Protein AF-A0A0U3GKU4-F1 (afdb_monomer)

Secondary structure (DSSP, 8-state):
-PPPHHHHHHHHHHHHHHHGGGT-----EEETTEEE-HHHHHHHHHHHHHHHHHHHSS--S---HHHHHHHHHHHHHHTT-SSS--HHHHHHH-GGGHHHHS-TTTTTSTTS--HHHHHHHHHHHGGGS-HHHHHHTTTTSSS--PPB-SS-SSPPPSS--GGGSSS-SS--GGG--SS--TTTS--TTTTSHHHHHHHHHHHHTTTB---HHHHHHHTT--GGGHHHHHHHHTTS-HHHHHHHHHHHHHHHHHHHHS--S--HHHHHHHHT-HHHHHHHHHHHHTTT--S-HHHHHHHHHHHHHT--GGGS-TTTSSSSSS---TTHHHHHHHHHHHSHHHHHHHHHHHHHHHHHHHSTT------

Mean predicted aligned error: 10.17 Å

Radius of gyration: 26.61 Å; Cα contacts (8 Å, |Δi|>4): 470; chains: 1; bounding box: 66×44×80 Å

Solvent-accessible surface area (backbone atoms only — not comparable to full-atom values): 20648 Å² total; per-residue (Å²): 130,82,77,53,69,68,52,50,52,46,51,50,52,52,49,50,60,67,60,44,75,80,77,72,94,80,63,72,50,66,41,52,91,40,74,32,47,63,66,58,50,48,51,50,48,51,42,36,40,52,44,32,50,55,70,53,66,80,56,94,71,82,81,51,71,68,60,30,52,46,40,22,47,45,25,54,55,31,48,49,46,71,86,62,90,35,68,40,42,51,63,69,62,40,86,87,38,62,68,57,60,71,31,80,88,46,43,73,47,80,70,63,53,48,45,68,62,49,21,52,52,47,57,77,42,43,90,78,47,54,72,66,52,35,30,10,23,35,53,77,44,92,75,24,46,75,40,44,88,64,94,62,42,73,54,80,42,86,56,65,50,73,90,54,71,84,54,61,54,30,65,54,68,36,65,45,36,32,29,41,60,55,85,68,39,54,51,96,35,41,92,36,72,69,40,15,30,47,46,26,38,49,53,58,28,29,18,25,78,68,55,56,43,54,39,24,49,70,45,58,35,60,50,73,52,39,66,52,48,62,59,50,57,76,68,53,51,70,68,54,48,51,48,27,52,45,30,45,53,56,45,48,57,48,38,73,79,56,61,67,95,54,52,27,41,46,42,48,60,57,64,66,38,46,65,62,50,50,52,52,47,46,74,70,43,57,85,79,53,94,68,56,66,52,55,53,49,32,51,47,45,21,69,66,24,36,42,48,51,71,45,42,56,70,78,46,30,64,54,98,48,49,64,73,58,92,63,37,68,61,57,43,53,53,46,53,73,73,40,46,69,58,50,52,54,52,46,54,56,50,50,58,52,33,53,62,58,66,37,97,83,54,82,74,77,79,133

Foldseek 3Di:
DDDDPLLVVLVVVLVVLVVCPVPDPDDWDDQQPFIHDSVLLNVQLVLLLVLLVVVCPVPPDDDDSSNSSSLSSLQSVLSNVLPDDSPSLCVSCDPVCLCQCQDPVNVVPPNPLAQSSVQSSCQVCVLVDDLLSCQQQLNLDSRTGHAAPDPDQQDAGRNDGPVRNPGTLAAHLQQFFCFAALPQFLQPPSVDQLSRNLLSLSRRSRSHNDQSLVSCVSNLFDSVSSVVNVVVSVVDDPVSSVRRSNSSVVSSVVCVVPPDPGRLSLLSVLLLPLVVLLVLCCVQCVPQDPQPSLLLLQLLSCVLNVHHQLGRDCSSHPHNHSDNDDCSVVSSVVSCVRCVVVSVVVSVVSVVVSCVCPPPPRPPDDD

Structure (mmCIF, N/CA/C/O backbone):
data_AF-A0A0U3GKU4-F1
#
_entry.id   AF-A0A0U3GKU4-F1
#
loop_
_atom_site.group_PDB
_atom_site.id
_atom_site.type_symbol
_atom_site.label_atom_id
_atom_site.label_alt_id
_atom_site.label_comp_id
_atom_site.label_asym_id
_atom_site.label_entity_id
_atom_site.label_seq_id
_atom_site.pdbx_PDB_ins_code
_atom_site.Cartn_x
_atom_site.Cartn_y
_atom_site.Cartn_z
_atom_site.occupancy
_atom_site.B_iso_or_equiv
_atom_site.auth_seq_id
_atom_site.auth_comp_id
_atom_site.auth_asym_id
_atom_site.auth_atom_id
_atom_site.pdbx_PDB_model_num
ATOM 1 N N . MET A 1 1 ? 36.441 -4.334 -44.753 1.00 49.66 1 MET A N 1
ATOM 2 C CA . MET A 1 1 ? 35.151 -5.017 -44.983 1.00 49.66 1 MET A CA 1
ATOM 3 C C . MET A 1 1 ? 34.059 -3.963 -44.921 1.00 49.66 1 MET A C 1
ATOM 5 O O . MET A 1 1 ? 34.209 -3.070 -44.092 1.00 49.66 1 MET A O 1
ATOM 9 N N . PRO A 1 2 ? 33.054 -3.980 -45.811 1.00 54.56 2 PRO A N 1
ATOM 10 C CA . PRO A 1 2 ? 31.924 -3.058 -45.708 1.00 54.56 2 PRO A CA 1
ATOM 11 C C . PRO A 1 2 ? 31.189 -3.280 -44.378 1.00 54.56 2 PRO A C 1
ATOM 13 O O . PRO A 1 2 ? 31.144 -4.407 -43.884 1.00 54.56 2 PRO A O 1
ATOM 16 N N . ALA A 1 3 ? 30.677 -2.202 -43.782 1.00 62.47 3 ALA A N 1
ATOM 17 C CA . ALA A 1 3 ? 29.850 -2.271 -42.580 1.00 62.47 3 ALA A CA 1
ATOM 18 C C . ALA A 1 3 ? 28.606 -3.140 -42.834 1.00 62.47 3 ALA A C 1
ATOM 20 O O . ALA A 1 3 ? 28.071 -3.136 -43.944 1.00 62.47 3 ALA A O 1
ATOM 21 N N . SER A 1 4 ? 28.160 -3.882 -41.814 1.00 79.44 4 SER A N 1
ATOM 22 C CA . SER A 1 4 ? 26.886 -4.611 -41.874 1.00 79.44 4 SER A CA 1
ATOM 23 C C . SER A 1 4 ? 25.742 -3.635 -42.203 1.00 79.44 4 SER A C 1
ATOM 25 O O . SER A 1 4 ? 25.769 -2.515 -41.684 1.00 79.44 4 SER A O 1
ATOM 27 N N . PRO A 1 5 ? 24.738 -4.024 -43.013 1.00 79.12 5 PRO A N 1
ATOM 28 C CA . PRO A 1 5 ? 23.536 -3.221 -43.243 1.00 79.12 5 PRO A CA 1
ATOM 29 C C . PRO A 1 5 ? 22.889 -2.728 -41.943 1.00 79.12 5 PRO A C 1
ATOM 31 O O . PRO A 1 5 ? 22.489 -1.571 -41.865 1.00 79.12 5 PRO A O 1
ATOM 34 N N . ASP A 1 6 ? 22.889 -3.562 -40.901 1.00 76.19 6 ASP A N 1
ATOM 35 C CA . ASP A 1 6 ? 22.322 -3.222 -39.591 1.00 76.19 6 ASP A CA 1
ATOM 36 C C . ASP A 1 6 ? 23.142 -2.148 -38.868 1.00 76.19 6 ASP A C 1
ATOM 38 O O . ASP A 1 6 ? 22.592 -1.254 -38.231 1.00 76.19 6 ASP A O 1
ATOM 42 N N . LEU A 1 7 ? 24.471 -2.181 -39.015 1.00 79.44 7 LEU A N 1
ATOM 43 C CA . LEU A 1 7 ? 25.356 -1.153 -38.466 1.00 79.44 7 LEU A CA 1
ATOM 44 C C . LEU A 1 7 ? 25.158 0.187 -39.172 1.00 79.44 7 LEU A C 1
ATOM 46 O O . LEU A 1 7 ? 25.185 1.223 -38.515 1.00 79.44 7 LEU A O 1
ATOM 50 N N . LEU A 1 8 ? 24.959 0.169 -40.491 1.00 80.75 8 LEU A N 1
ATOM 51 C CA . LEU A 1 8 ? 24.658 1.376 -41.257 1.00 80.75 8 LEU A CA 1
ATOM 52 C C . LEU A 1 8 ? 23.295 1.946 -40.853 1.00 80.75 8 LEU A C 1
ATOM 54 O O . LEU A 1 8 ? 23.213 3.133 -40.561 1.00 80.75 8 LEU A O 1
ATOM 58 N N . ALA A 1 9 ? 22.268 1.101 -40.723 1.00 80.69 9 ALA A N 1
ATOM 59 C CA . ALA A 1 9 ? 20.948 1.514 -40.250 1.00 80.69 9 ALA A CA 1
ATOM 60 C C . ALA A 1 9 ? 20.992 2.101 -38.828 1.00 80.69 9 ALA A C 1
ATOM 62 O O . ALA A 1 9 ? 20.396 3.150 -38.576 1.00 80.69 9 ALA A O 1
ATOM 63 N N . ALA A 1 10 ? 21.740 1.478 -37.911 1.00 81.25 10 ALA A N 1
ATOM 64 C CA . ALA A 1 10 ? 21.945 1.992 -36.559 1.00 81.25 10 ALA A CA 1
ATOM 65 C C . ALA A 1 10 ? 22.676 3.345 -36.572 1.00 81.25 10 ALA A C 1
ATOM 67 O O . ALA A 1 10 ? 22.259 4.282 -35.897 1.00 81.25 10 ALA A O 1
ATOM 68 N N . GLN A 1 11 ? 23.745 3.475 -37.365 1.00 81.69 11 GLN A N 1
ATOM 69 C CA . GLN A 1 11 ? 24.508 4.720 -37.495 1.00 81.69 11 GLN A CA 1
ATOM 70 C C . GLN A 1 1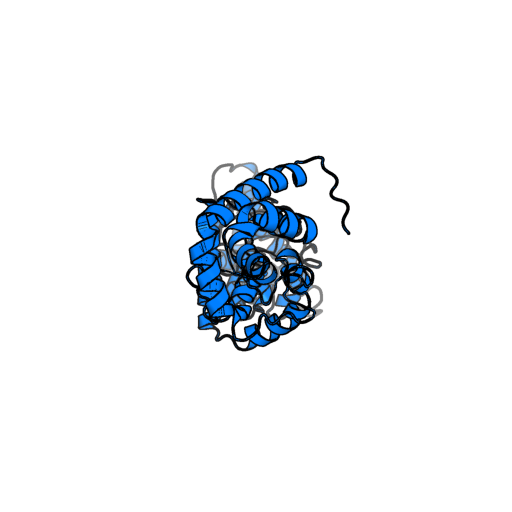1 ? 23.684 5.851 -38.106 1.00 81.69 11 GLN A C 1
ATOM 72 O O . GLN A 1 11 ? 23.746 6.969 -37.600 1.00 81.69 11 GLN A O 1
ATOM 77 N N . ASP A 1 12 ? 22.923 5.568 -39.162 1.00 82.19 12 ASP A N 1
ATOM 78 C CA . ASP A 1 12 ? 22.042 6.538 -39.806 1.00 82.19 12 ASP A CA 1
ATOM 79 C C . ASP A 1 12 ? 20.937 6.971 -38.835 1.00 82.19 12 ASP A C 1
ATOM 81 O O . ASP A 1 12 ? 20.772 8.164 -38.611 1.00 82.19 12 ASP A O 1
ATOM 85 N N . THR A 1 13 ? 20.290 6.029 -38.138 1.00 79.31 13 THR A N 1
ATOM 86 C CA . THR A 1 13 ? 19.257 6.351 -37.138 1.00 79.31 13 THR A CA 1
ATOM 87 C C . THR A 1 13 ? 19.812 7.199 -35.993 1.00 79.31 13 THR A C 1
ATOM 89 O O . THR A 1 13 ? 19.210 8.198 -35.613 1.00 79.31 13 THR A O 1
ATOM 92 N N . ILE A 1 14 ? 20.975 6.837 -35.441 1.00 80.94 14 ILE A N 1
ATOM 93 C CA . ILE A 1 14 ? 21.628 7.612 -34.376 1.00 80.94 14 ILE A CA 1
ATOM 94 C C . ILE A 1 14 ? 21.976 9.012 -34.893 1.00 80.94 14 ILE A C 1
ATOM 96 O O . ILE A 1 14 ? 21.677 10.007 -34.235 1.00 80.94 14 ILE A O 1
ATOM 100 N N . ARG A 1 15 ? 22.590 9.105 -36.077 1.00 80.69 15 ARG A N 1
ATOM 101 C CA . ARG A 1 15 ? 22.986 10.383 -36.676 1.00 80.69 15 ARG A CA 1
ATOM 102 C C . ARG A 1 15 ? 21.782 11.289 -36.893 1.00 80.69 15 ARG A C 1
ATOM 104 O O . ARG A 1 15 ? 21.849 12.448 -36.500 1.00 80.69 15 ARG A O 1
ATOM 111 N N . ASP A 1 16 ? 20.713 10.769 -37.482 1.00 79.69 16 ASP A N 1
ATOM 112 C CA . ASP A 1 16 ? 19.523 11.543 -37.821 1.00 79.69 16 ASP A CA 1
ATOM 113 C C . ASP A 1 16 ? 18.821 12.028 -36.539 1.00 79.69 16 ASP A C 1
ATOM 115 O O . ASP A 1 16 ? 18.541 13.217 -36.401 1.00 79.69 16 ASP A O 1
ATOM 119 N N . ARG A 1 17 ? 18.694 11.167 -35.517 1.00 75.00 17 ARG A N 1
ATOM 120 C CA . ARG A 1 17 ? 18.111 11.538 -34.213 1.00 75.00 17 ARG A CA 1
ATOM 121 C C . ARG A 1 17 ? 18.887 12.627 -33.477 1.00 75.00 17 ARG A C 1
ATOM 123 O O . ARG A 1 17 ? 18.275 13.517 -32.887 1.00 75.00 17 ARG A O 1
ATOM 130 N N . PHE A 1 18 ? 20.221 12.581 -33.499 1.00 72.44 18 PHE A N 1
ATOM 131 C CA . PHE A 1 18 ? 21.041 13.621 -32.871 1.00 72.44 18 PHE A CA 1
ATOM 132 C C . PHE A 1 18 ? 21.176 14.883 -33.741 1.00 72.44 18 PHE A C 1
ATOM 134 O O . PHE A 1 18 ? 21.370 15.965 -33.186 1.00 72.44 18 PHE A O 1
ATOM 141 N N . ALA A 1 19 ? 21.022 14.791 -35.067 1.00 70.75 19 ALA A N 1
ATOM 142 C CA . ALA A 1 19 ? 21.017 15.942 -35.977 1.00 70.75 19 ALA A CA 1
ATOM 143 C C . ALA A 1 19 ? 19.704 16.753 -35.910 1.00 70.75 19 ALA A C 1
ATOM 145 O O . ALA A 1 19 ? 19.745 17.989 -35.893 1.00 70.75 19 ALA A O 1
ATOM 146 N N . ASP A 1 20 ? 18.557 16.076 -35.787 1.00 58.78 20 ASP A N 1
ATOM 147 C CA . ASP A 1 20 ? 17.212 16.679 -35.772 1.00 58.78 20 ASP A CA 1
ATOM 148 C C . ASP A 1 20 ? 16.867 17.444 -34.481 1.00 58.78 20 ASP A C 1
ATOM 150 O O . ASP A 1 20 ? 15.896 18.208 -34.440 1.00 58.78 20 ASP A O 1
ATOM 154 N N . THR A 1 21 ? 17.706 17.345 -33.443 1.00 53.03 21 THR A N 1
ATOM 155 C CA . THR A 1 21 ? 17.567 18.102 -32.178 1.00 53.03 21 THR A CA 1
ATOM 156 C C . THR A 1 21 ? 17.520 19.621 -32.364 1.00 53.03 21 THR A C 1
ATOM 158 O O . THR A 1 21 ? 17.064 20.346 -31.482 1.00 53.03 21 THR A O 1
ATOM 161 N N . SER A 1 22 ? 17.952 20.121 -33.522 1.00 50.56 22 SER A N 1
ATOM 162 C CA . SER A 1 22 ? 17.947 21.546 -33.846 1.00 50.56 22 SER A CA 1
ATOM 163 C C . SER A 1 22 ? 16.658 22.050 -34.521 1.00 50.56 22 SER A C 1
ATOM 165 O O . SER A 1 22 ? 16.504 23.266 -34.641 1.00 50.56 22 SER A O 1
ATOM 167 N N . THR A 1 23 ? 15.718 21.184 -34.944 1.00 49.50 23 THR A N 1
ATOM 168 C CA . THR A 1 23 ? 14.579 21.619 -35.793 1.00 49.50 23 THR A CA 1
ATOM 169 C C . THR A 1 23 ? 13.192 21.005 -35.533 1.00 49.50 23 THR A C 1
ATOM 171 O O . THR A 1 23 ? 12.222 21.501 -36.116 1.00 49.50 23 THR A O 1
ATOM 174 N N . HIS A 1 24 ? 13.008 20.018 -34.647 1.00 49.00 24 HIS A N 1
ATOM 175 C CA . HIS A 1 24 ? 11.679 19.417 -34.417 1.00 49.00 24 HIS A CA 1
ATOM 176 C C . HIS A 1 24 ? 11.161 19.537 -32.974 1.00 49.00 24 HIS A C 1
ATOM 178 O O . HIS A 1 24 ? 11.587 18.832 -32.070 1.00 49.00 24 HIS A O 1
ATOM 184 N N . GLN A 1 25 ? 10.180 20.432 -32.787 1.00 50.84 25 GLN A N 1
ATOM 185 C CA . GLN A 1 25 ? 9.451 20.688 -31.532 1.00 50.84 25 GLN A CA 1
ATOM 186 C C . GLN A 1 25 ? 8.074 19.988 -31.451 1.00 50.84 25 GLN A C 1
ATOM 188 O O . GLN A 1 25 ? 7.235 20.382 -30.646 1.00 50.84 25 GLN A O 1
ATOM 193 N N . GLY A 1 26 ? 7.786 18.977 -32.276 1.00 54.66 26 GLY A N 1
ATOM 194 C CA . GLY A 1 26 ? 6.431 18.414 -32.352 1.00 54.66 26 GLY A CA 1
ATOM 195 C C . GLY A 1 26 ? 6.390 16.937 -32.707 1.00 54.66 26 GLY A C 1
ATOM 196 O O . GLY A 1 26 ? 6.180 16.589 -33.862 1.00 54.66 26 GLY A O 1
ATOM 197 N N . GLY A 1 27 ? 6.558 16.073 -31.713 1.00 68.31 27 GLY A N 1
ATOM 198 C CA . GLY A 1 27 ? 6.329 14.635 -31.829 1.00 68.31 27 GLY A CA 1
ATOM 199 C C . GLY A 1 27 ? 6.606 13.956 -30.496 1.00 68.31 27 GLY A C 1
ATOM 200 O O . GLY A 1 27 ? 7.516 14.369 -29.792 1.00 68.31 27 GLY A O 1
ATOM 201 N N . THR A 1 28 ? 5.816 12.955 -30.127 1.00 76.69 28 THR A N 1
ATOM 202 C CA . THR A 1 28 ? 6.088 12.100 -28.967 1.00 76.69 28 THR A CA 1
ATOM 203 C C . THR A 1 28 ? 6.333 10.678 -29.445 1.00 76.69 28 THR A C 1
ATOM 205 O O . THR A 1 28 ? 5.635 10.212 -30.346 1.00 76.69 28 THR A O 1
ATOM 208 N N . GLU A 1 29 ? 7.294 9.988 -28.844 1.00 82.62 29 GLU A N 1
ATOM 209 C CA . GLU A 1 29 ? 7.611 8.589 -29.134 1.00 82.62 29 GLU A CA 1
ATOM 210 C C . GLU A 1 29 ? 7.135 7.700 -27.984 1.00 82.62 29 GLU A C 1
ATOM 212 O O . GLU A 1 29 ? 7.199 8.093 -26.817 1.00 82.62 29 GLU A O 1
ATOM 217 N N . SER A 1 30 ? 6.612 6.520 -28.317 1.00 81.94 30 SER A N 1
ATOM 218 C CA . SER A 1 30 ? 6.016 5.604 -27.346 1.00 81.94 30 SER A CA 1
ATOM 219 C C . SER A 1 30 ? 6.912 4.393 -27.107 1.00 81.94 30 SER A C 1
ATOM 221 O O . SER A 1 30 ? 7.307 3.713 -28.050 1.00 81.94 30 SER A O 1
ATOM 223 N N . PHE A 1 31 ? 7.172 4.103 -25.835 1.00 80.81 31 PHE A N 1
ATOM 224 C CA . PHE A 1 31 ? 7.951 2.963 -25.358 1.00 80.81 31 PHE A CA 1
ATOM 225 C C . PHE A 1 31 ? 7.068 2.136 -24.420 1.00 80.81 31 PHE A C 1
ATOM 227 O O . PHE A 1 31 ? 7.045 2.355 -23.208 1.00 80.81 31 PHE A O 1
ATOM 234 N N . GLY A 1 32 ? 6.252 1.240 -24.978 1.00 78.56 32 GLY A N 1
ATOM 235 C CA . GLY A 1 32 ? 5.241 0.519 -24.200 1.00 78.56 32 GLY A CA 1
ATOM 236 C C . GLY A 1 32 ? 4.206 1.478 -23.585 1.00 78.56 32 GLY A C 1
ATOM 237 O O . GLY A 1 32 ? 3.538 2.191 -24.332 1.00 78.56 32 GLY A O 1
ATOM 238 N N . PRO A 1 33 ? 4.039 1.522 -22.248 1.00 76.88 33 PRO A N 1
ATOM 239 C CA . PRO A 1 33 ? 3.096 2.433 -21.598 1.00 76.88 33 PRO A CA 1
ATOM 240 C C . PRO A 1 33 ? 3.609 3.880 -21.492 1.00 76.88 33 PRO A C 1
ATOM 242 O O . PRO A 1 33 ? 2.878 4.726 -20.984 1.00 76.88 33 PRO A O 1
ATOM 245 N N . PHE A 1 34 ? 4.844 4.164 -21.921 1.00 79.75 34 PHE A N 1
ATOM 246 C CA . PHE A 1 34 ? 5.488 5.466 -21.746 1.00 79.75 34 PHE A CA 1
ATOM 247 C C . PHE A 1 34 ? 5.475 6.296 -23.017 1.00 79.75 34 PHE A C 1
ATOM 249 O O . PHE A 1 34 ? 5.638 5.765 -24.115 1.00 79.75 34 PHE A O 1
ATOM 256 N N . THR A 1 35 ? 5.350 7.607 -22.853 1.00 82.12 35 THR A N 1
ATOM 257 C CA . THR A 1 35 ? 5.400 8.592 -23.928 1.00 82.12 35 THR A CA 1
ATOM 258 C C . THR A 1 35 ? 6.479 9.622 -23.619 1.00 82.12 35 THR A C 1
ATOM 260 O O . THR A 1 35 ? 6.381 10.367 -22.646 1.00 82.12 35 THR A O 1
ATOM 263 N N . LEU A 1 36 ? 7.516 9.676 -24.455 1.00 79.62 36 LEU A N 1
ATOM 264 C CA . LEU A 1 36 ? 8.625 10.615 -24.314 1.00 79.62 36 LEU A CA 1
ATOM 265 C C . LEU A 1 36 ? 8.577 11.685 -25.402 1.00 79.62 36 LEU A C 1
ATOM 267 O O . LEU A 1 36 ? 8.238 11.413 -26.555 1.00 79.62 36 LEU A O 1
ATOM 271 N N . ASP A 1 37 ? 8.963 12.908 -25.047 1.00 81.31 37 ASP A N 1
ATOM 272 C CA . ASP A 1 37 ? 9.342 13.902 -26.045 1.00 81.31 37 ASP A CA 1
ATOM 273 C C . ASP A 1 37 ? 10.670 13.494 -26.731 1.00 81.31 37 ASP A C 1
ATOM 275 O O . ASP A 1 37 ? 11.418 12.665 -26.198 1.00 81.31 37 ASP A O 1
ATOM 279 N N . PRO A 1 38 ? 11.009 14.068 -27.899 1.00 79.06 38 PRO A N 1
ATOM 280 C CA . PRO A 1 38 ? 12.167 13.637 -28.679 1.00 79.06 38 PRO A CA 1
ATOM 281 C C . PRO A 1 38 ? 13.497 13.844 -27.946 1.00 79.06 38 PRO A C 1
ATOM 283 O O . PRO A 1 38 ? 14.439 13.084 -28.159 1.00 79.06 38 PRO A O 1
ATOM 286 N N . THR A 1 39 ? 13.577 14.847 -27.065 1.00 80.06 39 THR A N 1
ATOM 287 C CA . THR A 1 39 ? 14.772 15.119 -26.255 1.00 80.06 39 THR A CA 1
ATOM 288 C C . THR A 1 39 ? 14.983 13.986 -25.262 1.00 80.06 39 THR A C 1
ATOM 290 O O . THR A 1 39 ? 16.052 13.381 -25.239 1.00 80.06 39 THR A O 1
ATOM 293 N N . SER A 1 40 ? 13.929 13.631 -24.525 1.00 79.81 40 SER A N 1
ATOM 294 C CA . SER A 1 40 ? 13.960 12.560 -23.528 1.00 79.81 40 SER A CA 1
ATOM 295 C C . SER A 1 40 ? 14.217 11.187 -24.168 1.00 79.81 40 SER A C 1
ATOM 297 O O . SER A 1 40 ? 14.970 10.374 -23.634 1.00 79.81 40 SER A O 1
ATOM 299 N N . ALA A 1 41 ? 13.662 10.927 -25.356 1.00 81.56 41 ALA A N 1
ATOM 300 C CA . ALA A 1 41 ? 13.943 9.703 -26.111 1.00 81.56 41 ALA A CA 1
ATOM 301 C C . ALA A 1 41 ? 15.411 9.621 -26.586 1.00 81.56 41 ALA A C 1
ATOM 303 O O . ALA A 1 41 ? 16.006 8.542 -26.628 1.00 81.56 41 ALA A O 1
ATOM 304 N N . ASN A 1 42 ? 16.026 10.757 -26.915 1.00 81.69 42 ASN A N 1
ATOM 305 C CA . ASN A 1 42 ? 17.443 10.815 -27.271 1.00 81.69 42 ASN A CA 1
ATOM 306 C C . ASN A 1 42 ? 18.358 10.652 -26.047 1.00 81.69 42 ASN A C 1
ATOM 308 O O . ASN A 1 42 ? 19.386 9.977 -26.148 1.00 81.69 42 ASN A O 1
ATOM 312 N N . ASP A 1 43 ? 17.979 11.205 -24.893 1.00 81.75 43 ASP A N 1
ATOM 313 C CA . ASP A 1 43 ? 18.689 10.999 -23.625 1.00 81.75 43 ASP A CA 1
ATOM 314 C C . ASP A 1 43 ? 18.656 9.523 -23.197 1.00 81.75 43 ASP A C 1
ATOM 316 O O . ASP A 1 43 ? 19.687 8.965 -22.805 1.00 81.75 43 ASP A O 1
ATOM 320 N N . LEU A 1 44 ? 17.518 8.852 -23.398 1.00 82.88 44 LEU A N 1
ATOM 321 C CA . LEU A 1 44 ? 17.362 7.411 -23.212 1.00 82.88 44 LEU A CA 1
ATOM 322 C C . LEU A 1 44 ? 18.338 6.603 -24.088 1.00 82.88 44 LEU A C 1
ATOM 324 O O . LEU A 1 44 ? 19.067 5.745 -23.580 1.00 82.88 44 LEU A O 1
ATOM 328 N N . LEU A 1 45 ? 18.416 6.905 -25.389 1.00 84.88 45 LEU A N 1
ATOM 329 C CA . LEU A 1 45 ? 19.373 6.268 -26.304 1.00 84.88 45 LEU A CA 1
ATOM 330 C C . LEU A 1 45 ? 20.830 6.548 -25.899 1.00 84.88 45 LEU A C 1
ATOM 332 O O . LEU A 1 45 ? 21.673 5.648 -25.932 1.00 84.88 45 LEU A O 1
ATOM 336 N N . ALA A 1 46 ? 21.138 7.776 -25.473 1.00 82.81 46 ALA A N 1
ATOM 337 C CA . ALA A 1 46 ? 22.462 8.134 -24.973 1.00 82.81 46 ALA A CA 1
ATOM 338 C C . ALA A 1 46 ? 22.830 7.347 -23.703 1.00 82.81 46 ALA A C 1
ATOM 340 O O . ALA A 1 46 ? 23.979 6.924 -23.556 1.00 82.81 46 ALA A O 1
ATOM 341 N N . THR A 1 47 ? 21.871 7.111 -22.803 1.00 82.31 47 THR A N 1
ATOM 342 C CA . THR A 1 47 ? 22.062 6.267 -21.615 1.00 82.31 47 THR A CA 1
ATOM 343 C C . THR A 1 47 ? 22.375 4.823 -22.000 1.00 82.31 47 THR A C 1
ATOM 345 O O . THR A 1 47 ? 23.368 4.278 -21.518 1.00 82.31 47 THR A O 1
ATOM 348 N N . LEU A 1 48 ? 21.626 4.227 -22.931 1.00 83.69 48 LEU A N 1
ATOM 349 C CA . LEU A 1 48 ? 21.899 2.865 -23.412 1.00 83.69 48 LEU A CA 1
ATOM 350 C C . LEU A 1 48 ? 23.276 2.744 -24.080 1.00 83.69 48 LEU A C 1
ATOM 352 O O . LEU A 1 48 ? 23.991 1.770 -23.850 1.00 83.69 48 LEU A O 1
ATOM 356 N N . LEU A 1 49 ? 23.691 3.754 -24.852 1.00 83.38 49 LEU A N 1
ATOM 357 C CA . LEU A 1 49 ? 25.033 3.811 -25.439 1.00 83.38 49 LEU A CA 1
ATOM 358 C C . LEU A 1 49 ? 26.128 3.863 -24.365 1.00 83.38 49 LEU A C 1
ATOM 360 O O . LEU A 1 49 ? 27.122 3.142 -24.473 1.00 83.38 49 LEU A O 1
ATOM 364 N N . ARG A 1 50 ? 25.953 4.684 -23.319 1.00 81.19 50 ARG A N 1
ATOM 365 C CA . ARG A 1 50 ? 26.893 4.753 -22.186 1.00 81.19 50 ARG A CA 1
ATOM 366 C C . ARG A 1 50 ? 27.021 3.404 -21.484 1.00 81.19 50 ARG A C 1
ATOM 368 O O . ARG A 1 50 ? 28.142 2.955 -21.239 1.00 81.19 50 ARG A O 1
ATOM 375 N N . GLU A 1 51 ? 25.903 2.739 -21.216 1.00 77.25 51 GLU A N 1
ATOM 376 C CA . GLU A 1 51 ? 25.913 1.439 -20.546 1.00 77.25 51 GLU A CA 1
ATOM 377 C C . GLU A 1 51 ? 26.496 0.334 -21.427 1.00 77.25 51 GLU A C 1
ATOM 379 O O . GLU A 1 51 ? 27.283 -0.473 -20.936 1.00 77.25 51 GLU A O 1
ATOM 384 N N . ALA A 1 52 ? 26.237 0.337 -22.738 1.00 79.06 52 ALA A N 1
ATOM 385 C CA . ALA A 1 52 ? 26.850 -0.625 -23.657 1.00 79.06 52 ALA A CA 1
ATOM 386 C C . ALA A 1 52 ? 28.373 -0.447 -23.725 1.00 79.06 52 ALA A C 1
ATOM 388 O O . ALA A 1 52 ? 29.127 -1.420 -23.780 1.00 79.06 52 ALA A O 1
ATOM 389 N N . ILE A 1 53 ? 28.859 0.797 -23.667 1.00 76.94 53 ILE A N 1
ATOM 390 C CA . ILE A 1 53 ? 30.295 1.076 -23.580 1.00 76.94 53 ILE A CA 1
ATOM 391 C C . ILE A 1 53 ? 30.865 0.527 -22.268 1.00 76.94 53 ILE A C 1
ATOM 393 O O . ILE A 1 53 ? 31.869 -0.190 -22.307 1.00 76.94 53 ILE A O 1
ATOM 397 N N . ARG A 1 54 ? 30.208 0.813 -21.138 1.00 74.50 54 ARG A N 1
ATOM 398 C CA . ARG A 1 54 ? 30.636 0.402 -19.795 1.00 74.50 54 ARG A CA 1
ATOM 399 C C . ARG A 1 54 ? 30.625 -1.115 -19.602 1.00 74.50 54 ARG A C 1
ATOM 401 O O . ARG A 1 54 ? 31.571 -1.653 -19.030 1.00 74.50 54 ARG A O 1
ATOM 408 N N . TYR A 1 55 ? 29.599 -1.809 -20.090 1.00 69.81 55 TYR A N 1
ATOM 409 C CA . TYR A 1 55 ? 29.469 -3.268 -20.013 1.00 69.81 55 TYR A CA 1
ATOM 410 C C . TYR A 1 55 ? 30.696 -3.983 -20.607 1.00 69.81 55 TYR A C 1
ATOM 412 O O . TYR A 1 55 ? 31.195 -4.962 -20.048 1.00 69.81 55 TYR A O 1
ATOM 420 N N . TYR A 1 56 ? 31.245 -3.438 -21.696 1.00 69.06 56 TYR A N 1
ATOM 421 C CA . TYR A 1 56 ? 32.377 -4.013 -22.422 1.00 69.06 56 TYR A CA 1
ATOM 422 C C . TYR A 1 56 ? 33.760 -3.445 -22.036 1.00 69.06 56 TYR A C 1
ATOM 424 O O . TYR A 1 56 ? 34.772 -3.936 -22.539 1.00 69.06 56 TYR A O 1
ATOM 432 N N . GLU A 1 57 ? 33.862 -2.453 -21.142 1.00 64.12 57 GLU A N 1
ATOM 433 C CA . GLU A 1 57 ? 35.155 -1.915 -20.663 1.00 64.12 57 GLU A CA 1
ATOM 434 C C . GLU A 1 57 ? 36.030 -2.919 -19.871 1.00 64.12 57 GLU A C 1
ATOM 436 O O . GLU A 1 57 ? 37.253 -2.893 -20.043 1.00 64.12 57 GLU A O 1
ATOM 441 N N . PRO A 1 58 ? 35.485 -3.838 -19.043 1.00 54.47 58 PRO A N 1
ATOM 442 C CA . PRO A 1 58 ? 36.301 -4.793 -18.284 1.00 54.47 58 PRO A CA 1
ATOM 443 C C . PRO A 1 58 ? 36.744 -6.026 -19.088 1.00 54.47 58 PRO A C 1
ATOM 445 O O . PRO A 1 58 ? 37.688 -6.717 -18.691 1.00 54.47 58 PRO A O 1
ATOM 448 N N . GLN A 1 59 ? 36.084 -6.335 -20.209 1.00 54.22 59 GLN A N 1
ATOM 449 C CA . GLN A 1 59 ? 36.409 -7.501 -21.029 1.00 54.22 59 GLN A CA 1
ATOM 450 C C . GLN A 1 59 ? 37.603 -7.165 -21.938 1.00 54.22 59 GLN A C 1
ATOM 452 O O . GLN A 1 59 ? 37.442 -6.651 -23.040 1.00 54.22 59 GLN A O 1
ATOM 457 N N . ARG A 1 60 ? 38.832 -7.459 -21.483 1.00 45.78 60 ARG A N 1
ATOM 458 C CA . ARG A 1 60 ? 40.114 -7.262 -22.211 1.00 45.78 60 ARG A CA 1
ATOM 459 C C . ARG A 1 60 ? 40.257 -8.069 -23.528 1.00 45.78 60 ARG A C 1
ATOM 461 O O . ARG A 1 60 ? 41.371 -8.334 -23.970 1.00 45.78 60 ARG A O 1
ATOM 468 N N . GLY A 1 61 ? 39.155 -8.447 -24.171 1.00 51.69 61 GLY A N 1
ATOM 469 C CA . GLY A 1 61 ? 39.101 -9.263 -25.379 1.00 51.69 61 GLY A CA 1
ATOM 470 C C . GLY A 1 61 ? 37.961 -8.864 -26.317 1.00 51.69 61 GLY A C 1
ATOM 471 O O . GLY A 1 61 ? 37.032 -9.631 -26.507 1.00 51.69 61 GLY A O 1
ATOM 472 N N . GLY A 1 62 ? 38.069 -7.695 -26.951 1.00 55.06 62 GLY A N 1
ATOM 473 C CA . GLY A 1 62 ? 37.772 -7.616 -28.386 1.00 55.06 62 GLY A CA 1
ATOM 474 C C . GLY A 1 62 ? 36.336 -7.398 -28.870 1.00 55.06 62 GLY A C 1
ATOM 475 O O . GLY A 1 62 ? 36.098 -7.681 -30.038 1.00 55.06 62 GLY A O 1
ATOM 476 N N . VAL A 1 63 ? 35.404 -6.859 -28.078 1.00 59.53 63 VAL A N 1
ATOM 477 C CA . VAL A 1 63 ? 34.153 -6.330 -28.662 1.00 59.53 63 VAL A CA 1
ATOM 478 C C . VAL A 1 63 ? 34.398 -4.905 -29.150 1.00 59.53 63 VAL A C 1
ATOM 480 O O . VAL A 1 63 ? 34.698 -4.005 -28.350 1.00 59.53 63 VAL A O 1
ATOM 483 N N . GLY A 1 64 ? 34.347 -4.726 -30.471 1.00 70.12 64 GLY A N 1
ATOM 484 C CA . GLY A 1 64 ? 34.577 -3.454 -31.138 1.00 70.12 64 GLY A CA 1
ATOM 485 C C . GLY A 1 64 ? 33.492 -2.430 -30.815 1.00 70.12 64 GLY A C 1
ATOM 486 O O . GLY A 1 64 ? 32.406 -2.746 -30.337 1.00 70.12 64 GLY A O 1
ATOM 487 N N . LEU A 1 65 ? 33.800 -1.155 -31.056 1.00 73.38 65 LEU A N 1
ATOM 488 C CA . LEU A 1 65 ? 32.816 -0.074 -30.962 1.00 73.38 65 LEU A CA 1
ATOM 489 C C . LEU A 1 65 ? 31.540 -0.341 -31.800 1.00 73.38 65 LEU A C 1
ATOM 491 O O . LEU A 1 65 ? 30.460 -0.033 -31.298 1.00 73.38 65 LEU A O 1
ATOM 495 N N . PRO A 1 66 ? 31.614 -0.928 -33.017 1.00 78.50 66 PRO A N 1
ATOM 496 C CA . PRO A 1 66 ? 30.429 -1.254 -33.811 1.00 78.50 66 PRO A CA 1
ATOM 497 C C . PRO A 1 66 ? 29.425 -2.170 -33.110 1.00 78.50 66 PRO A C 1
ATOM 499 O O . PRO A 1 66 ? 28.228 -1.904 -33.137 1.00 78.50 66 PRO A O 1
ATOM 502 N N . GLU A 1 67 ? 29.905 -3.221 -32.451 1.00 78.88 67 GLU A N 1
ATOM 503 C CA . GLU A 1 67 ? 29.060 -4.191 -31.758 1.00 78.88 67 GLU A CA 1
ATOM 504 C C . GLU A 1 67 ? 28.374 -3.565 -30.533 1.00 78.88 67 GLU A C 1
ATOM 506 O O . GLU A 1 67 ? 27.213 -3.851 -30.259 1.00 78.88 67 GLU A O 1
ATOM 511 N N . ARG A 1 68 ? 29.048 -2.637 -29.840 1.00 80.88 68 ARG A N 1
ATOM 512 C CA . ARG A 1 68 ? 28.470 -1.892 -28.702 1.00 80.88 68 ARG A CA 1
ATOM 513 C C . ARG A 1 68 ? 27.359 -0.943 -29.143 1.00 80.88 68 ARG A C 1
ATOM 515 O O . ARG A 1 68 ? 26.341 -0.826 -28.469 1.00 80.88 68 ARG A O 1
ATOM 522 N N . VAL A 1 69 ? 27.565 -0.266 -30.273 1.00 81.62 69 VAL A N 1
ATOM 523 C CA . VAL A 1 69 ? 26.571 0.631 -30.880 1.00 81.62 69 VAL A CA 1
ATOM 524 C C . VAL A 1 69 ? 25.348 -0.166 -31.330 1.00 81.62 69 VAL A C 1
ATOM 526 O O . VAL A 1 69 ? 24.225 0.260 -31.075 1.00 81.62 69 VAL A O 1
ATOM 529 N N . LEU A 1 70 ? 25.559 -1.339 -31.936 1.00 84.75 70 LEU A N 1
ATOM 530 C CA . LEU A 1 70 ? 24.477 -2.247 -32.313 1.00 84.75 70 LEU A CA 1
ATOM 531 C C . LEU A 1 70 ? 23.703 -2.754 -31.096 1.00 84.75 70 LEU A C 1
ATOM 533 O O . LEU A 1 70 ? 22.477 -2.720 -31.120 1.00 84.75 70 LEU A O 1
ATOM 537 N N . LEU A 1 71 ? 24.393 -3.158 -30.025 1.00 84.81 71 LEU A N 1
ATOM 538 C CA . LEU A 1 71 ? 23.736 -3.593 -28.792 1.00 84.81 71 LEU A CA 1
ATOM 539 C C . LEU A 1 71 ? 22.855 -2.484 -28.203 1.00 84.81 71 LEU A C 1
ATOM 541 O O . LEU A 1 71 ? 21.696 -2.731 -27.892 1.00 84.81 71 LEU A O 1
ATOM 545 N N . ALA A 1 72 ? 23.371 -1.256 -28.093 1.00 85.12 72 ALA A N 1
ATOM 546 C CA . ALA A 1 72 ? 22.597 -0.125 -27.583 1.00 85.12 72 ALA A CA 1
ATOM 547 C C . ALA A 1 72 ? 21.399 0.226 -28.482 1.00 85.12 72 ALA A C 1
ATOM 549 O O . ALA A 1 72 ? 20.320 0.526 -27.977 1.00 85.12 72 ALA A O 1
ATOM 550 N N . TYR A 1 73 ? 21.577 0.171 -29.805 1.00 86.88 73 TYR A N 1
ATOM 551 C CA . TYR A 1 73 ? 20.505 0.421 -30.766 1.00 86.88 73 TYR A CA 1
ATOM 552 C C . TYR A 1 73 ? 19.402 -0.637 -30.679 1.00 86.88 73 TYR A C 1
ATOM 554 O O . TYR A 1 73 ? 18.229 -0.290 -30.573 1.00 86.88 73 TYR A O 1
ATOM 562 N N . HIS A 1 74 ? 19.758 -1.922 -30.651 1.00 88.38 74 HIS A N 1
ATOM 563 C CA . HIS A 1 74 ? 18.777 -2.990 -30.476 1.00 88.38 74 HIS A CA 1
ATOM 564 C C . HIS A 1 74 ? 18.112 -2.931 -29.101 1.00 88.38 74 HIS A C 1
ATOM 566 O O . HIS A 1 74 ? 16.903 -3.087 -29.026 1.00 88.38 74 HIS A O 1
ATOM 572 N N . ALA A 1 75 ? 18.845 -2.595 -28.036 1.00 87.06 75 ALA A N 1
ATOM 573 C CA . ALA A 1 75 ? 18.257 -2.388 -26.715 1.00 87.06 75 ALA A CA 1
ATOM 574 C C . ALA A 1 75 ? 17.243 -1.227 -26.707 1.00 87.06 75 ALA A C 1
ATOM 576 O O . ALA A 1 75 ? 16.219 -1.293 -26.035 1.00 87.06 75 ALA A O 1
ATOM 577 N N . PHE A 1 76 ? 17.494 -0.169 -27.481 1.00 87.12 76 PHE A N 1
ATOM 578 C CA . PHE A 1 76 ? 16.552 0.937 -27.649 1.00 87.12 76 PHE A CA 1
ATOM 579 C C . PHE A 1 76 ? 15.293 0.519 -28.426 1.00 87.12 76 PHE A C 1
ATOM 581 O O . PHE A 1 76 ? 14.182 0.926 -28.082 1.00 87.12 76 PHE A O 1
ATOM 588 N N . LEU A 1 77 ? 15.443 -0.323 -29.452 1.00 86.19 77 LEU A N 1
ATOM 589 C CA . LEU A 1 77 ? 14.305 -0.909 -30.165 1.00 86.19 77 LEU A CA 1
ATOM 590 C C . LEU A 1 77 ? 13.506 -1.862 -29.268 1.00 86.19 77 LEU A C 1
ATOM 592 O O . LEU A 1 77 ? 12.281 -1.795 -29.263 1.00 86.19 77 LEU A O 1
ATOM 596 N N . ASP A 1 78 ? 14.180 -2.677 -28.459 1.00 87.56 78 ASP A N 1
ATOM 597 C CA . ASP A 1 78 ? 13.549 -3.598 -27.513 1.00 87.56 78 ASP A CA 1
ATOM 598 C C . ASP A 1 78 ? 12.644 -2.861 -26.505 1.00 87.56 78 ASP A C 1
ATOM 600 O O . ASP A 1 78 ? 11.616 -3.397 -26.098 1.00 87.56 78 ASP A O 1
ATOM 604 N N . LEU A 1 79 ? 12.953 -1.606 -26.138 1.00 83.31 79 LEU A N 1
ATOM 605 C CA . LEU A 1 79 ? 12.091 -0.799 -25.257 1.00 83.31 79 LEU A CA 1
ATOM 606 C C . LEU A 1 79 ? 10.718 -0.476 -25.870 1.00 83.31 79 LEU A C 1
ATOM 608 O O . LEU A 1 79 ? 9.777 -0.186 -25.130 1.00 83.31 79 LEU A O 1
ATOM 612 N N . HIS A 1 80 ? 10.576 -0.539 -27.196 1.00 81.25 80 HIS A N 1
ATOM 613 C CA . HIS A 1 80 ? 9.276 -0.395 -27.857 1.00 81.25 80 HIS A CA 1
ATOM 614 C C . HIS A 1 80 ? 8.411 -1.652 -27.715 1.00 81.25 80 HIS A C 1
ATOM 616 O O . HIS A 1 80 ? 7.190 -1.586 -27.870 1.00 81.25 80 HIS A O 1
ATOM 622 N N . VAL A 1 81 ? 9.025 -2.795 -27.405 1.00 79.06 81 VAL A N 1
ATOM 623 C CA . VAL A 1 81 ? 8.370 -4.099 -27.359 1.00 79.06 81 VAL A CA 1
ATOM 624 C C . VAL A 1 81 ? 8.210 -4.530 -25.897 1.00 79.06 81 VAL A C 1
ATOM 626 O O . VAL A 1 81 ? 9.049 -5.202 -25.307 1.00 79.06 81 VAL A O 1
ATOM 629 N N . TRP A 1 82 ? 7.116 -4.079 -25.277 1.00 74.06 82 TRP A N 1
ATOM 630 C CA . TRP A 1 82 ? 6.891 -4.182 -23.825 1.00 74.06 82 TRP A CA 1
ATOM 631 C C . TRP A 1 82 ? 6.641 -5.607 -23.302 1.00 74.06 82 TRP A C 1
ATOM 633 O O . TRP A 1 82 ? 6.964 -5.905 -22.149 1.00 74.06 82 TRP A O 1
ATOM 643 N N . GLU A 1 83 ? 6.036 -6.477 -24.117 1.00 69.00 83 GLU A N 1
ATOM 644 C CA . GLU A 1 83 ? 5.584 -7.813 -23.693 1.00 69.00 83 GLU A CA 1
ATOM 645 C C . GLU A 1 83 ? 6.394 -8.976 -24.294 1.00 69.00 83 GLU A C 1
ATOM 647 O O . GLU A 1 83 ? 6.359 -10.076 -23.732 1.00 69.00 83 GLU A O 1
ATOM 652 N N . ASP A 1 84 ? 7.150 -8.748 -25.374 1.00 72.19 84 ASP A N 1
ATOM 653 C CA . ASP A 1 84 ? 7.888 -9.806 -26.077 1.00 72.19 84 ASP A CA 1
ATOM 654 C C . ASP A 1 84 ? 9.339 -9.969 -25.571 1.00 72.19 84 ASP A C 1
ATOM 656 O O . ASP A 1 84 ? 9.765 -9.404 -24.560 1.00 72.19 84 ASP A O 1
ATOM 660 N N . GLU A 1 85 ? 10.103 -10.833 -26.244 1.00 79.00 85 GLU A N 1
ATOM 661 C CA . GLU A 1 85 ? 11.524 -11.035 -25.969 1.00 79.00 85 GLU A CA 1
ATOM 662 C C . GLU A 1 85 ? 12.339 -9.781 -26.313 1.00 79.00 85 GLU A C 1
ATOM 664 O O . GLU A 1 85 ? 12.204 -9.220 -27.396 1.00 79.00 85 GLU A O 1
ATOM 669 N N . ALA A 1 86 ? 13.225 -9.392 -25.396 1.00 83.12 86 ALA A N 1
ATOM 670 C CA . ALA A 1 86 ? 14.086 -8.217 -25.501 1.00 83.12 86 ALA A CA 1
ATOM 671 C C . ALA A 1 86 ? 15.555 -8.631 -25.304 1.00 83.12 86 ALA A C 1
ATOM 673 O O . ALA A 1 86 ? 16.149 -8.387 -24.245 1.00 83.12 86 ALA A O 1
ATOM 674 N N . PRO A 1 87 ? 16.123 -9.379 -26.263 1.00 84.12 87 PRO A N 1
ATOM 675 C CA . PRO A 1 87 ? 17.414 -10.033 -26.094 1.00 84.12 87 PRO A CA 1
ATOM 676 C C . PRO A 1 87 ? 18.560 -9.038 -25.880 1.00 84.12 87 PRO A C 1
ATOM 678 O O . PRO A 1 87 ? 19.472 -9.336 -25.110 1.00 84.12 87 PRO A O 1
ATOM 681 N N . ALA A 1 88 ? 18.512 -7.859 -26.508 1.00 84.44 88 ALA A N 1
ATOM 682 C CA . ALA A 1 88 ? 19.567 -6.860 -26.387 1.00 84.44 88 ALA A CA 1
ATOM 683 C C . ALA A 1 88 ? 19.507 -6.140 -25.033 1.00 84.44 88 ALA A C 1
ATOM 685 O O . ALA A 1 88 ? 20.551 -5.893 -24.428 1.00 84.44 88 ALA A O 1
ATOM 686 N N . LEU A 1 89 ? 18.308 -5.859 -24.507 1.00 81.81 89 LEU A N 1
ATOM 687 C CA . LEU A 1 89 ? 18.161 -5.351 -23.134 1.00 81.81 89 LEU A CA 1
ATOM 688 C C . LEU A 1 89 ? 18.559 -6.392 -22.085 1.00 81.81 89 LEU A C 1
ATOM 690 O O . LEU A 1 89 ? 19.259 -6.053 -21.129 1.00 81.81 89 LEU A O 1
ATOM 694 N N . ASP A 1 90 ? 18.145 -7.651 -22.257 1.00 81.00 90 ASP A N 1
ATOM 695 C CA . ASP A 1 90 ? 18.497 -8.742 -21.341 1.00 81.00 90 ASP A CA 1
ATOM 696 C C . ASP A 1 90 ? 20.032 -8.954 -21.302 1.00 81.00 90 ASP A C 1
ATOM 698 O O . ASP A 1 90 ? 20.603 -9.141 -20.221 1.00 81.00 90 ASP A O 1
ATOM 702 N N . GLU A 1 91 ? 20.716 -8.866 -22.452 1.00 83.19 91 GLU A N 1
ATOM 703 C CA . GLU A 1 91 ? 22.183 -8.923 -22.556 1.00 83.19 91 GLU A CA 1
ATOM 704 C C . GLU A 1 91 ? 22.859 -7.720 -21.880 1.00 83.19 91 GLU A C 1
ATOM 706 O O . GLU A 1 91 ? 23.772 -7.898 -21.067 1.00 83.19 91 GLU A O 1
ATOM 711 N N . LEU A 1 92 ? 22.392 -6.506 -22.190 1.00 78.56 92 LEU A N 1
ATOM 712 C CA . LEU A 1 92 ? 22.982 -5.256 -21.717 1.00 78.56 92 LEU A CA 1
ATOM 713 C C . LEU A 1 92 ? 22.851 -5.081 -20.197 1.00 78.56 92 LEU A C 1
ATOM 715 O O . LEU A 1 92 ? 23.790 -4.645 -19.531 1.00 78.56 92 LEU A O 1
ATOM 719 N N . LEU A 1 93 ? 21.683 -5.413 -19.642 1.00 75.25 93 LEU A N 1
ATOM 720 C CA . LEU A 1 93 ? 21.366 -5.180 -18.231 1.00 75.25 93 LEU A CA 1
ATOM 721 C C . LEU A 1 93 ? 21.792 -6.353 -17.335 1.00 75.25 93 LEU A C 1
ATOM 723 O O . LEU A 1 93 ? 22.117 -6.148 -16.159 1.00 75.25 93 LEU A O 1
ATOM 727 N N . GLY A 1 94 ? 21.861 -7.565 -17.894 1.00 66.69 94 GLY A N 1
ATOM 728 C CA . GLY A 1 94 ? 22.299 -8.780 -17.216 1.00 66.69 94 GLY A CA 1
ATOM 729 C C . GLY A 1 94 ? 21.324 -9.277 -16.137 1.00 66.69 94 GLY A C 1
ATOM 730 O O . GLY A 1 94 ? 20.817 -8.532 -15.294 1.00 66.69 94 GLY A O 1
ATOM 731 N N . SER A 1 95 ? 21.100 -10.592 -16.092 1.00 55.75 95 SER A N 1
ATOM 732 C CA . SER A 1 95 ? 20.191 -11.217 -15.118 1.00 55.75 95 SER A CA 1
ATOM 733 C C . SER A 1 95 ? 20.662 -11.128 -13.6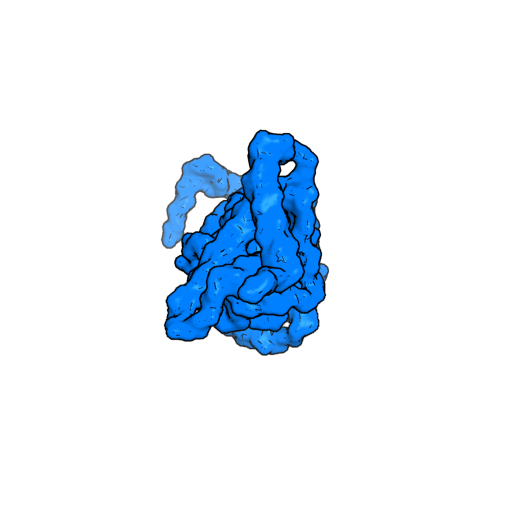61 1.00 55.75 95 SER A C 1
ATOM 735 O O . SER A 1 95 ? 19.840 -11.203 -12.750 1.00 55.75 95 SER A O 1
ATOM 737 N N . ASP A 1 96 ? 21.965 -10.965 -13.422 1.00 55.16 96 ASP A N 1
ATOM 738 C CA . ASP A 1 96 ? 22.557 -10.991 -12.074 1.00 55.16 96 ASP A CA 1
ATOM 739 C C . ASP A 1 96 ? 22.523 -9.627 -11.361 1.00 55.16 96 ASP A C 1
ATOM 741 O O . ASP A 1 96 ? 22.839 -9.523 -10.173 1.00 55.16 96 ASP A O 1
ATOM 745 N N . ASN A 1 97 ? 22.085 -8.570 -12.051 1.00 57.56 97 ASN A N 1
ATOM 746 C CA . ASN A 1 97 ? 22.065 -7.210 -11.517 1.00 57.56 97 ASN A CA 1
ATOM 747 C C . ASN A 1 97 ? 20.731 -6.812 -10.857 1.00 57.56 97 ASN A C 1
ATOM 749 O O . ASN A 1 97 ? 20.657 -5.728 -10.277 1.00 57.56 97 ASN A O 1
ATOM 753 N N . VAL A 1 98 ? 19.713 -7.688 -10.829 1.00 55.88 98 VAL A N 1
ATOM 754 C CA . VAL A 1 98 ? 18.341 -7.374 -10.356 1.00 55.88 98 VAL A CA 1
ATOM 755 C C . VAL A 1 98 ? 18.320 -6.660 -9.007 1.00 55.88 98 VAL A C 1
ATOM 757 O O . VAL A 1 98 ? 17.616 -5.673 -8.812 1.00 55.88 98 VAL A O 1
ATOM 760 N N . HIS A 1 99 ? 19.117 -7.137 -8.054 1.00 55.53 99 HIS A N 1
ATOM 761 C CA . HIS A 1 99 ? 19.152 -6.566 -6.710 1.00 55.53 99 HIS A CA 1
ATOM 762 C C . HIS A 1 99 ? 20.034 -5.324 -6.589 1.00 55.53 99 HIS A C 1
ATOM 764 O O . HIS A 1 99 ? 19.793 -4.510 -5.702 1.00 55.53 99 HIS A O 1
ATOM 770 N N . ARG A 1 100 ? 21.039 -5.171 -7.457 1.00 58.34 100 ARG A N 1
ATOM 771 C CA . ARG A 1 100 ? 21.901 -3.982 -7.492 1.00 58.34 100 ARG A CA 1
ATOM 772 C C . ARG A 1 100 ? 21.190 -2.792 -8.122 1.00 58.34 100 ARG A C 1
ATOM 774 O O . ARG A 1 100 ? 21.370 -1.682 -7.643 1.00 58.34 100 ARG A O 1
ATOM 781 N N . LEU A 1 101 ? 20.371 -3.021 -9.143 1.00 60.03 101 LEU A N 1
ATOM 782 C CA . LEU A 1 101 ? 19.674 -1.949 -9.858 1.00 60.03 101 LEU A CA 1
ATOM 783 C C . LEU A 1 101 ? 18.475 -1.409 -9.073 1.00 60.03 101 LEU A C 1
ATOM 785 O O . LEU A 1 101 ? 18.190 -0.221 -9.107 1.00 60.03 101 LEU A O 1
ATOM 789 N N . LEU A 1 102 ? 17.809 -2.273 -8.304 1.00 62.66 102 LEU A N 1
ATOM 790 C CA . LEU A 1 102 ? 16.599 -1.919 -7.558 1.00 62.66 102 LEU A CA 1
ATOM 791 C C . LEU A 1 102 ? 16.865 -1.472 -6.113 1.00 62.66 102 LEU A C 1
ATOM 793 O O . LEU A 1 102 ? 15.920 -1.200 -5.368 1.00 62.66 102 LEU A O 1
ATOM 797 N N . HIS A 1 103 ? 18.124 -1.434 -5.663 1.00 56.62 103 HIS A N 1
ATOM 798 C CA . HIS A 1 103 ? 18.422 -1.004 -4.301 1.00 56.62 103 HIS A CA 1
ATOM 799 C C . HIS A 1 103 ? 18.435 0.538 -4.224 1.00 56.62 103 HIS A C 1
ATOM 801 O O . HIS A 1 103 ? 19.194 1.177 -4.951 1.00 56.62 103 HIS A O 1
ATOM 807 N N . PRO A 1 104 ? 17.649 1.172 -3.328 1.00 48.47 104 PRO A N 1
ATOM 808 C CA . PRO A 1 104 ? 17.502 2.633 -3.293 1.00 48.47 104 PRO A CA 1
ATOM 809 C C . PRO A 1 104 ? 18.815 3.408 -3.126 1.00 48.47 104 PRO A C 1
ATOM 811 O O . PRO A 1 104 ? 18.922 4.535 -3.589 1.00 48.47 104 PRO A O 1
ATOM 814 N N . SER A 1 105 ? 19.819 2.807 -2.476 1.00 47.50 105 SER A N 1
ATOM 815 C CA . SER A 1 105 ? 21.134 3.431 -2.259 1.00 47.50 105 SER A CA 1
ATOM 816 C C . SER A 1 105 ? 22.128 3.267 -3.414 1.00 47.50 105 SER A C 1
ATOM 818 O O . SER A 1 105 ? 23.206 3.842 -3.349 1.00 47.50 105 SER A O 1
ATOM 820 N N . THR A 1 106 ? 21.826 2.431 -4.410 1.00 46.53 106 THR A N 1
ATOM 821 C CA . THR A 1 106 ? 22.646 2.236 -5.622 1.00 46.53 106 THR A CA 1
ATOM 822 C C . THR A 1 106 ? 21.917 2.708 -6.871 1.00 46.53 106 THR A C 1
ATOM 824 O O . THR A 1 106 ? 22.558 2.974 -7.874 1.00 46.53 106 THR A O 1
ATOM 827 N N . CYS A 1 107 ? 20.598 2.896 -6.813 1.00 46.44 107 CYS A N 1
ATOM 828 C CA . CYS A 1 107 ? 19.835 3.498 -7.903 1.00 46.44 107 CYS A CA 1
ATOM 829 C C . CYS A 1 107 ? 20.125 5.001 -8.102 1.00 46.44 107 CYS A C 1
ATOM 831 O O . CYS A 1 107 ? 19.688 5.607 -9.074 1.00 46.44 107 CYS A O 1
ATOM 833 N N . THR A 1 108 ? 20.873 5.615 -7.185 1.00 44.16 108 THR A N 1
ATOM 834 C CA . THR A 1 108 ? 21.464 6.943 -7.376 1.00 44.16 108 THR A CA 1
ATOM 835 C C . THR A 1 108 ? 22.734 6.912 -8.229 1.00 44.1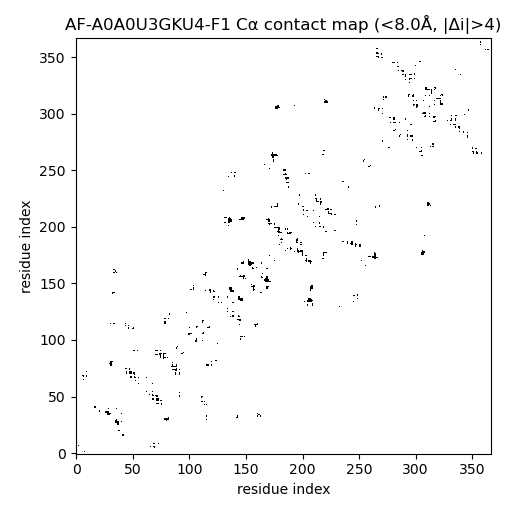6 108 THR A C 1
ATOM 837 O O . THR A 1 108 ? 23.208 7.978 -8.617 1.00 44.16 108 THR A O 1
ATOM 840 N N . ASP A 1 109 ? 23.306 5.733 -8.523 1.00 41.69 109 ASP A N 1
ATOM 841 C CA . ASP A 1 109 ? 24.344 5.635 -9.547 1.00 41.69 109 ASP A CA 1
ATOM 842 C C . ASP A 1 109 ? 23.687 5.929 -10.897 1.00 41.69 109 ASP A C 1
ATOM 844 O O . ASP A 1 109 ? 22.798 5.205 -11.343 1.00 41.69 109 ASP A O 1
ATOM 848 N N . ALA A 1 110 ? 24.158 6.985 -11.558 1.00 44.09 110 ALA A N 1
ATOM 849 C CA . ALA A 1 110 ? 23.687 7.515 -12.841 1.00 44.09 110 ALA A CA 1
ATOM 850 C C . ALA A 1 110 ? 23.684 6.518 -14.027 1.00 44.09 110 ALA A C 1
ATOM 852 O O . ALA A 1 110 ? 23.430 6.915 -15.158 1.00 44.09 110 ALA A O 1
ATOM 853 N N . ALA A 1 111 ? 23.986 5.241 -13.786 1.00 46.72 111 ALA A N 1
ATOM 854 C CA . ALA A 1 111 ? 24.135 4.194 -14.786 1.00 46.72 111 ALA A CA 1
ATOM 855 C C . ALA A 1 111 ? 22.806 3.830 -15.474 1.00 46.72 111 ALA A C 1
ATOM 857 O O . ALA A 1 111 ? 22.751 3.697 -16.686 1.00 46.72 111 ALA A O 1
ATOM 858 N N . LEU A 1 112 ? 21.712 3.725 -14.708 1.00 53.25 112 LEU A N 1
ATOM 859 C CA . LEU A 1 112 ? 20.373 3.387 -15.220 1.00 53.25 112 LEU A CA 1
ATOM 860 C C . LEU A 1 112 ? 19.300 4.343 -14.694 1.00 53.25 112 LEU A C 1
ATOM 862 O O . LEU A 1 112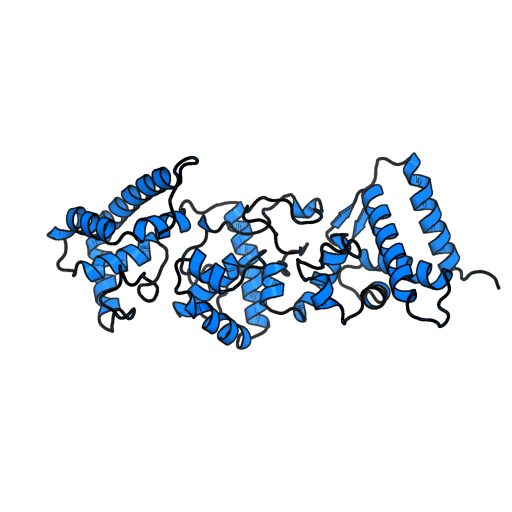 ? 18.159 3.946 -14.497 1.00 53.25 112 LEU A O 1
ATOM 866 N N . GLY A 1 113 ? 19.665 5.606 -14.451 1.00 56.09 113 GLY A N 1
ATOM 867 C CA . GLY A 1 113 ? 18.755 6.631 -13.921 1.00 56.09 113 GLY A CA 1
ATOM 868 C C . GLY A 1 113 ? 17.554 6.951 -14.818 1.00 56.09 113 GLY A C 1
ATOM 869 O O . GLY A 1 113 ? 16.727 7.770 -14.430 1.00 56.09 113 GLY A O 1
ATOM 870 N N . GLU A 1 114 ? 17.455 6.307 -15.986 1.00 72.25 114 GLU A N 1
ATOM 871 C CA . GLU A 1 114 ? 16.328 6.434 -16.896 1.00 72.25 114 GLU A CA 1
ATOM 872 C C . GLU A 1 114 ? 15.125 5.603 -16.420 1.00 72.25 114 GLU A C 1
ATOM 874 O O . GLU A 1 114 ? 15.182 4.365 -16.381 1.00 72.25 114 GLU A O 1
ATOM 879 N N . PRO A 1 115 ? 14.002 6.257 -16.093 1.00 75.38 115 PRO A N 1
ATOM 880 C CA . PRO A 1 115 ? 12.841 5.605 -15.501 1.00 75.38 115 PRO A CA 1
ATOM 881 C C . PRO A 1 115 ? 12.158 4.619 -16.452 1.00 75.38 115 PRO A C 1
ATOM 883 O O . PRO A 1 115 ? 11.612 3.624 -15.981 1.00 75.38 115 PRO A O 1
ATOM 886 N N . VAL A 1 116 ? 12.260 4.816 -17.774 1.00 80.38 116 VAL A N 1
ATOM 887 C CA . VAL A 1 116 ? 11.758 3.849 -18.771 1.00 80.38 116 VAL A CA 1
ATOM 888 C C . VAL A 1 116 ? 12.498 2.517 -18.659 1.00 80.38 116 VAL A C 1
ATOM 890 O O . VAL A 1 116 ? 11.862 1.465 -18.613 1.00 80.38 116 VAL A O 1
ATOM 893 N N . ILE A 1 117 ? 13.833 2.547 -18.555 1.00 80.19 117 ILE A N 1
ATOM 894 C CA . ILE A 1 117 ? 14.648 1.328 -18.441 1.00 80.19 117 ILE A CA 1
ATOM 895 C C . ILE A 1 117 ? 14.326 0.606 -17.131 1.00 80.19 117 ILE A C 1
ATOM 897 O O . ILE A 1 117 ? 14.145 -0.611 -17.113 1.00 80.19 117 ILE A O 1
ATOM 901 N N . LEU A 1 118 ? 14.217 1.355 -16.031 1.00 80.31 118 LEU A N 1
ATOM 902 C CA . LEU A 1 118 ? 13.879 0.802 -14.720 1.00 80.31 118 LEU A CA 1
ATOM 903 C C . LEU A 1 118 ? 12.495 0.156 -14.715 1.00 80.31 118 LEU A C 1
ATOM 905 O O . LEU A 1 118 ? 12.344 -0.968 -14.235 1.00 80.31 118 LEU A O 1
ATOM 909 N N . ALA A 1 119 ? 11.491 0.837 -15.259 1.00 82.38 119 ALA A N 1
ATOM 910 C CA . ALA A 1 119 ? 10.137 0.317 -15.308 1.00 82.38 119 ALA A CA 1
ATOM 911 C C . ALA A 1 119 ? 10.034 -0.919 -16.209 1.00 82.38 119 ALA A C 1
ATOM 913 O O . ALA A 1 119 ? 9.425 -1.917 -15.812 1.00 82.38 119 ALA A O 1
ATOM 914 N N . TRP A 1 120 ? 10.691 -0.892 -17.374 1.00 84.00 120 TRP A N 1
ATOM 915 C CA . TRP A 1 120 ? 10.824 -2.052 -18.255 1.00 84.00 120 TRP A CA 1
ATOM 916 C C . TRP A 1 120 ? 11.425 -3.247 -17.507 1.00 84.00 120 TRP A C 1
ATOM 918 O O . TRP A 1 120 ? 10.839 -4.332 -17.460 1.00 84.00 120 TRP A O 1
ATOM 928 N N . TYR A 1 121 ? 12.540 -3.018 -16.814 1.00 82.31 121 TYR A N 1
ATOM 929 C CA . TYR A 1 121 ? 13.249 -4.047 -16.063 1.00 82.31 121 TYR A CA 1
ATOM 930 C C . TYR A 1 121 ? 12.400 -4.642 -14.931 1.00 82.31 121 TYR A C 1
ATOM 932 O O . TYR A 1 121 ? 12.336 -5.864 -14.750 1.00 82.31 121 TYR A O 1
ATOM 940 N N . ILE A 1 122 ? 11.713 -3.788 -14.165 1.00 84.12 122 ILE A N 1
ATOM 941 C CA . ILE A 1 122 ? 10.813 -4.213 -13.088 1.00 84.12 122 ILE A CA 1
ATOM 942 C C . ILE A 1 122 ? 9.671 -5.061 -13.654 1.00 84.12 122 ILE A C 1
ATOM 944 O O . ILE A 1 122 ? 9.387 -6.128 -13.104 1.00 84.12 122 ILE A O 1
ATOM 948 N N . ASN A 1 123 ? 9.037 -4.623 -14.746 1.00 86.19 123 ASN A N 1
ATOM 949 C CA . ASN A 1 123 ? 7.938 -5.352 -15.376 1.00 86.19 123 ASN A CA 1
ATOM 950 C C . ASN A 1 123 ? 8.390 -6.740 -15.856 1.00 86.19 123 ASN A C 1
ATOM 952 O O . ASN A 1 123 ? 7.777 -7.754 -15.508 1.00 86.19 123 ASN A O 1
ATOM 956 N N . ARG A 1 124 ? 9.522 -6.802 -16.565 1.00 82.88 124 ARG A N 1
ATOM 957 C CA . ARG A 1 124 ? 10.106 -8.039 -17.100 1.00 82.88 124 ARG A CA 1
ATOM 958 C C . ARG A 1 124 ? 10.430 -9.057 -16.009 1.00 82.88 124 ARG A C 1
ATOM 960 O O . ARG A 1 124 ? 10.177 -10.255 -16.159 1.00 82.88 124 ARG A O 1
ATOM 967 N N . HIS A 1 125 ? 10.977 -8.594 -14.887 1.00 82.75 125 HIS A N 1
ATOM 968 C CA . HIS A 1 125 ? 11.452 -9.467 -13.815 1.00 82.75 125 HIS A CA 1
ATOM 969 C C . HIS A 1 125 ? 10.505 -9.579 -12.619 1.00 82.75 125 HIS A C 1
ATOM 971 O O . HIS A 1 125 ? 10.855 -10.257 -11.650 1.00 82.75 125 HIS A O 1
ATOM 977 N N . ARG A 1 126 ? 9.293 -9.008 -12.676 1.00 86.38 126 ARG A N 1
ATOM 978 C CA . ARG A 1 126 ? 8.346 -8.956 -11.544 1.00 86.38 126 ARG A CA 1
ATOM 979 C C . ARG A 1 126 ? 8.127 -10.298 -10.843 1.00 86.38 126 ARG A C 1
ATOM 981 O O . ARG A 1 126 ? 8.126 -10.356 -9.618 1.00 86.38 126 ARG A O 1
ATOM 988 N N . GLY A 1 127 ? 8.047 -11.395 -11.602 1.00 84.69 127 GLY A N 1
ATOM 989 C CA . GLY A 1 127 ? 7.861 -12.749 -11.061 1.00 84.69 127 GLY A CA 1
ATOM 990 C C . GLY A 1 127 ? 9.067 -13.314 -10.295 1.00 84.69 127 GLY A C 1
ATOM 991 O O . GLY A 1 127 ? 8.902 -14.244 -9.510 1.00 84.69 127 GLY A O 1
ATOM 992 N N . ARG A 1 128 ? 10.269 -12.759 -10.499 1.00 84.81 128 ARG A N 1
ATOM 993 C CA . ARG A 1 128 ? 11.515 -13.132 -9.802 1.00 84.81 128 ARG A CA 1
ATOM 994 C C . ARG A 1 128 ? 11.815 -12.224 -8.607 1.00 84.81 128 ARG A C 1
ATOM 996 O O . ARG A 1 128 ? 12.653 -12.561 -7.773 1.00 84.81 128 ARG A O 1
ATOM 1003 N N . LEU A 1 129 ? 11.143 -11.077 -8.510 1.00 85.69 129 LEU A N 1
ATOM 1004 C CA . LEU A 1 129 ? 11.311 -10.151 -7.397 1.00 85.69 129 LEU A CA 1
ATOM 1005 C C . LEU A 1 129 ? 10.751 -10.749 -6.104 1.00 85.69 129 LEU A C 1
ATOM 1007 O O . LEU A 1 129 ? 9.718 -11.416 -6.096 1.00 85.69 129 LEU A O 1
ATOM 1011 N N . SER A 1 130 ? 11.396 -10.454 -4.974 1.00 86.88 130 SER A N 1
ATOM 1012 C CA . SER A 1 130 ? 10.810 -10.771 -3.666 1.00 86.88 130 SER A CA 1
ATOM 1013 C C . SER A 1 130 ? 9.482 -10.025 -3.477 1.00 86.88 130 SER A C 1
ATOM 1015 O O . SER A 1 130 ? 9.342 -8.897 -3.943 1.00 86.88 130 SER A O 1
ATOM 1017 N N . TYR A 1 131 ? 8.541 -10.584 -2.716 1.00 89.94 131 TYR A N 1
ATOM 1018 C CA . TYR A 1 131 ? 7.246 -9.942 -2.430 1.00 89.94 131 TYR A CA 1
ATOM 1019 C C . TYR A 1 131 ? 7.363 -8.516 -1.885 1.00 89.94 131 TYR A C 1
ATOM 1021 O O . TYR A 1 131 ? 6.600 -7.627 -2.248 1.00 89.94 131 TYR A O 1
ATOM 1029 N N . ARG A 1 132 ? 8.376 -8.268 -1.051 1.00 87.75 132 ARG A N 1
ATOM 1030 C CA . ARG A 1 132 ? 8.672 -6.925 -0.547 1.00 87.75 132 ARG A CA 1
ATOM 1031 C C . ARG A 1 132 ? 9.044 -5.961 -1.674 1.00 87.75 132 ARG A C 1
ATOM 1033 O O . ARG A 1 132 ? 8.622 -4.814 -1.638 1.00 87.75 132 ARG A O 1
ATOM 1040 N N . MET A 1 133 ? 9.837 -6.417 -2.642 1.00 86.75 133 MET A N 1
ATOM 1041 C CA . MET A 1 133 ? 10.237 -5.594 -3.781 1.00 86.75 133 MET A CA 1
ATOM 1042 C C . MET A 1 133 ? 9.077 -5.384 -4.756 1.00 86.75 133 MET A C 1
ATOM 1044 O O . MET A 1 133 ? 8.930 -4.286 -5.271 1.00 86.75 133 MET A O 1
ATOM 1048 N N . GLN A 1 134 ? 8.216 -6.389 -4.943 1.00 91.81 134 GLN A N 1
ATOM 1049 C CA . GLN A 1 134 ? 7.003 -6.247 -5.754 1.00 91.81 134 GLN A CA 1
ATOM 1050 C C . GLN A 1 134 ? 6.056 -5.170 -5.192 1.00 91.81 134 GLN A C 1
ATOM 1052 O O . GLN A 1 134 ? 5.575 -4.331 -5.945 1.00 91.81 134 GLN A O 1
ATOM 1057 N N . LEU A 1 135 ? 5.871 -5.120 -3.862 1.00 92.06 135 LEU A N 1
ATOM 1058 C CA . LEU A 1 135 ? 5.136 -4.035 -3.190 1.00 92.06 135 LEU A CA 1
ATOM 1059 C C . LEU A 1 135 ? 5.821 -2.678 -3.356 1.00 92.06 135 LEU A C 1
ATOM 1061 O O . LEU A 1 135 ? 5.181 -1.697 -3.727 1.00 92.06 135 LEU A O 1
ATOM 1065 N N . ALA A 1 136 ? 7.122 -2.626 -3.060 1.00 88.00 136 ALA A N 1
ATOM 1066 C CA . ALA A 1 136 ? 7.896 -1.392 -3.103 1.00 88.00 136 ALA A CA 1
ATOM 1067 C C . ALA A 1 136 ? 7.902 -0.778 -4.506 1.00 88.00 136 ALA A C 1
ATOM 1069 O O . ALA A 1 136 ? 7.801 0.439 -4.619 1.00 88.00 136 ALA A O 1
ATOM 1070 N N . CYS A 1 137 ? 7.977 -1.622 -5.541 1.00 86.50 137 CYS A N 1
ATOM 1071 C CA . CYS A 1 137 ? 8.040 -1.190 -6.930 1.00 86.50 137 CYS A CA 1
ATOM 1072 C C . CYS A 1 137 ? 6.682 -1.133 -7.650 1.00 86.50 137 CYS A C 1
ATOM 1074 O O . CYS A 1 137 ? 6.631 -0.845 -8.844 1.00 86.50 137 CYS A O 1
ATOM 1076 N N . ARG A 1 138 ? 5.588 -1.463 -6.948 1.00 89.31 138 ARG A N 1
ATOM 1077 C CA . ARG A 1 138 ? 4.215 -1.452 -7.481 1.00 89.31 138 ARG A CA 1
ATOM 1078 C C . ARG A 1 138 ? 4.090 -2.177 -8.821 1.00 89.31 138 ARG A C 1
ATOM 1080 O O . ARG A 1 138 ? 3.630 -1.629 -9.815 1.00 89.31 138 ARG A O 1
ATOM 1087 N N . THR A 1 139 ? 4.516 -3.437 -8.842 1.00 90.69 139 THR A N 1
ATOM 1088 C CA . THR A 1 139 ? 4.655 -4.241 -10.073 1.00 90.69 139 THR A CA 1
ATOM 1089 C C . THR A 1 139 ? 3.357 -4.530 -10.829 1.00 90.69 139 THR A C 1
ATOM 1091 O O . THR A 1 139 ? 3.421 -5.052 -11.939 1.00 90.69 139 THR A O 1
ATOM 1094 N N . GLU A 1 140 ? 2.197 -4.254 -10.229 1.00 90.50 140 GLU A N 1
ATOM 1095 C CA . GLU A 1 140 ? 0.888 -4.401 -10.880 1.00 90.50 140 GLU A CA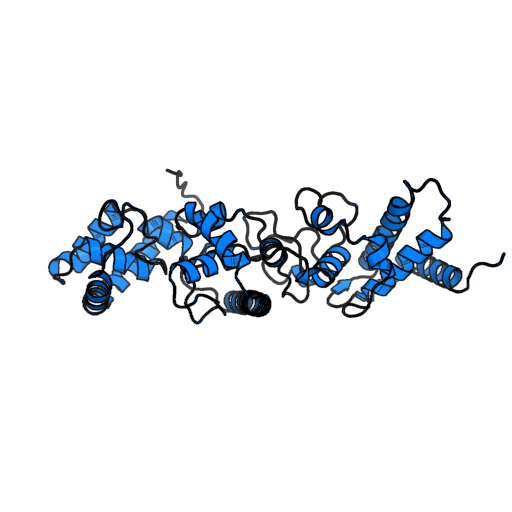 1
ATOM 1096 C C . GLU A 1 140 ? 0.403 -3.102 -11.548 1.00 90.50 140 GLU A C 1
ATOM 1098 O O . GLU A 1 140 ? -0.613 -3.121 -12.238 1.00 90.50 140 GLU A O 1
ATOM 1103 N N . ARG A 1 141 ? 1.128 -1.982 -11.407 1.00 85.31 141 ARG A N 1
ATOM 1104 C CA . ARG A 1 141 ? 0.902 -0.801 -12.249 1.00 85.31 141 ARG A CA 1
ATOM 1105 C C . ARG A 1 141 ? 1.321 -1.091 -13.688 1.00 85.31 141 ARG A C 1
ATOM 1107 O O . ARG A 1 141 ? 2.298 -1.799 -13.919 1.00 85.31 141 ARG A O 1
ATOM 1114 N N . ALA A 1 142 ? 0.642 -0.453 -14.643 1.00 79.94 142 ALA A N 1
ATOM 1115 C CA . ALA A 1 142 ? 1.082 -0.439 -16.041 1.00 79.94 142 ALA A CA 1
ATOM 1116 C C . ALA A 1 142 ? 2.515 0.112 -16.167 1.00 79.94 142 ALA A C 1
ATOM 1118 O O . ALA A 1 142 ? 3.338 -0.437 -16.891 1.00 79.94 142 ALA A O 1
ATOM 1119 N N . ALA A 1 143 ? 2.807 1.149 -15.383 1.00 79.62 143 ALA A N 1
ATOM 1120 C CA . ALA A 1 143 ? 4.103 1.791 -15.252 1.00 79.62 143 ALA A CA 1
ATOM 1121 C C . ALA A 1 143 ? 4.665 1.547 -13.835 1.00 79.62 143 ALA A C 1
ATOM 1123 O O . ALA A 1 143 ? 4.418 2.359 -12.934 1.00 79.62 143 ALA A O 1
ATOM 1124 N N . PRO A 1 144 ? 5.361 0.421 -13.581 1.00 84.25 144 PRO A N 1
ATOM 1125 C CA . PRO A 1 144 ? 5.983 0.185 -12.284 1.00 84.25 144 PRO A CA 1
ATOM 1126 C C . PRO A 1 144 ? 7.131 1.171 -12.061 1.00 84.25 144 PRO A C 1
ATOM 1128 O O . PRO A 1 144 ? 7.789 1.605 -13.001 1.00 84.25 144 PRO A O 1
ATOM 1131 N N . SER A 1 145 ? 7.388 1.519 -10.807 1.00 79.06 145 SER A N 1
ATOM 1132 C CA . SER A 1 145 ? 8.353 2.562 -10.454 1.00 79.06 145 SER A CA 1
ATOM 1133 C C . SER A 1 145 ? 9.157 2.150 -9.239 1.00 79.06 145 SER A C 1
ATOM 1135 O O . SER A 1 145 ? 8.744 1.285 -8.481 1.00 79.06 145 SER A O 1
ATOM 1137 N N . LEU A 1 146 ? 10.282 2.802 -8.981 1.00 78.62 146 LEU A N 1
ATOM 1138 C CA . LEU A 1 146 ? 10.990 2.602 -7.719 1.00 78.62 146 LEU A CA 1
ATOM 1139 C C . LEU A 1 146 ? 10.178 3.128 -6.526 1.00 78.62 146 LEU A C 1
ATOM 1141 O O . LEU A 1 146 ? 9.309 3.986 -6.701 1.00 78.62 146 LEU A O 1
ATOM 1145 N N . PRO A 1 147 ? 10.440 2.633 -5.302 1.00 77.19 147 PRO A N 1
ATOM 1146 C CA . PRO A 1 147 ? 9.763 3.140 -4.118 1.00 77.19 147 PRO A CA 1
ATOM 1147 C C . PRO A 1 147 ? 10.074 4.620 -3.888 1.00 77.19 147 PRO A C 1
ATOM 1149 O O . PRO A 1 147 ? 11.213 5.063 -4.059 1.00 77.19 147 PRO A O 1
ATOM 1152 N N . ALA A 1 148 ? 9.081 5.364 -3.398 1.00 73.94 148 ALA A N 1
ATOM 1153 C CA . ALA A 1 148 ? 9.285 6.748 -2.988 1.00 73.94 148 ALA A CA 1
ATOM 1154 C C . ALA A 1 148 ? 10.320 6.825 -1.854 1.00 73.94 148 ALA A C 1
ATOM 1156 O O . ALA A 1 148 ? 10.256 6.058 -0.885 1.00 73.94 148 ALA A O 1
ATOM 1157 N N . GLN A 1 149 ? 11.263 7.763 -1.968 1.00 66.00 149 GLN A N 1
ATOM 1158 C CA . GLN A 1 149 ? 12.335 7.939 -0.982 1.00 66.00 149 GLN A CA 1
ATOM 1159 C C . GLN A 1 149 ? 11.905 8.807 0.212 1.00 66.00 149 GLN A C 1
ATOM 1161 O O . GLN A 1 149 ? 12.453 8.663 1.306 1.00 66.00 149 GLN A O 1
ATOM 1166 N N . SER A 1 150 ? 10.894 9.660 0.036 1.00 59.75 150 SER A N 1
ATOM 1167 C CA . SER A 1 150 ? 10.416 10.572 1.075 1.00 59.75 150 SER A CA 1
ATOM 1168 C C . SER A 1 150 ? 9.243 10.047 1.902 1.00 59.75 150 SER A C 1
ATOM 1170 O O . SER A 1 150 ? 8.572 9.055 1.596 1.00 59.75 150 SER A O 1
ATOM 1172 N N . ARG A 1 151 ? 9.013 10.749 3.015 1.00 60.44 151 ARG A N 1
ATOM 1173 C CA . ARG A 1 151 ? 7.879 10.592 3.922 1.00 60.44 151 ARG A CA 1
ATOM 1174 C C . ARG A 1 151 ? 6.619 11.322 3.469 1.00 60.44 151 ARG A C 1
ATOM 1176 O O . ARG A 1 151 ? 5.572 11.008 4.034 1.00 60.44 151 ARG A O 1
ATOM 1183 N N . GLU A 1 152 ? 6.659 12.135 2.422 1.00 62.06 152 GLU A N 1
ATOM 1184 C CA . GLU A 1 152 ? 5.463 12.734 1.817 1.00 62.06 152 GLU A CA 1
ATOM 1185 C C . GLU A 1 152 ? 4.807 11.781 0.799 1.00 62.06 152 GLU A C 1
ATOM 1187 O O . GLU A 1 152 ? 5.467 10.913 0.221 1.00 62.06 152 GLU A O 1
ATOM 1192 N N . ALA A 1 153 ? 3.477 11.805 0.671 1.00 57.12 153 ALA A N 1
ATOM 1193 C CA . ALA A 1 153 ? 2.748 10.884 -0.217 1.00 57.12 153 ALA A CA 1
ATOM 1194 C C . ALA A 1 153 ? 2.766 11.336 -1.690 1.00 57.12 153 ALA A C 1
ATOM 1196 O O . ALA A 1 153 ? 2.705 10.496 -2.586 1.00 57.12 153 ALA A O 1
ATOM 1197 N N . TRP A 1 154 ? 2.887 12.647 -1.904 1.00 54.75 154 TRP A N 1
ATOM 1198 C CA . TRP A 1 154 ? 2.736 13.339 -3.188 1.00 54.75 154 TRP A CA 1
ATOM 1199 C C . TRP A 1 154 ? 4.059 13.754 -3.831 1.00 54.75 154 TRP A C 1
ATOM 1201 O O . TRP A 1 154 ? 4.067 14.533 -4.780 1.00 54.75 154 TRP A O 1
ATOM 1211 N N . GLU A 1 155 ? 5.185 13.263 -3.322 1.00 61.84 155 GLU A N 1
ATOM 1212 C CA . GLU A 1 155 ? 6.464 13.614 -3.922 1.00 61.84 155 GLU A CA 1
ATOM 1213 C C . GLU A 1 155 ? 6.667 12.940 -5.284 1.00 61.84 155 GLU A C 1
ATOM 1215 O O . GLU A 1 155 ? 6.296 11.770 -5.453 1.00 61.84 155 GLU A O 1
ATOM 1220 N N . PRO A 1 156 ? 7.297 13.653 -6.236 1.00 53.72 156 PRO A N 1
ATOM 1221 C CA . PRO A 1 156 ? 7.680 13.080 -7.511 1.00 53.72 156 PRO A CA 1
ATOM 1222 C C . PRO A 1 156 ? 8.629 11.902 -7.274 1.00 53.72 156 PRO A C 1
ATOM 1224 O O . PRO A 1 156 ? 9.617 11.998 -6.541 1.00 53.72 156 PRO A O 1
ATOM 1227 N N . LEU A 1 157 ? 8.305 10.763 -7.883 1.00 58.09 157 LEU A N 1
ATOM 1228 C CA . LEU A 1 157 ? 9.171 9.589 -7.890 1.00 58.09 157 LEU A CA 1
ATOM 1229 C C . LEU A 1 157 ? 10.553 9.953 -8.474 1.00 58.09 157 LEU A C 1
ATOM 1231 O O . LEU A 1 157 ? 10.633 10.820 -9.342 1.00 58.09 157 LEU A O 1
ATOM 1235 N N . PRO A 1 158 ? 11.659 9.325 -8.035 1.00 51.66 158 PRO A N 1
ATOM 1236 C CA . PRO A 1 158 ? 12.958 9.551 -8.664 1.00 51.66 158 PRO A CA 1
ATOM 1237 C C . PRO A 1 158 ? 12.856 9.303 -10.177 1.00 51.66 158 PRO A C 1
ATOM 1239 O O . PRO A 1 158 ? 12.454 8.213 -10.575 1.00 51.66 158 PRO A O 1
ATOM 1242 N N . ALA A 1 159 ? 13.192 10.321 -10.979 1.00 53.41 159 ALA A N 1
ATOM 1243 C CA . ALA A 1 159 ? 13.028 10.353 -12.433 1.00 53.41 159 ALA A CA 1
ATOM 1244 C C . ALA A 1 159 ? 11.563 10.143 -12.889 1.00 53.41 159 ALA A C 1
ATOM 1246 O O . ALA A 1 159 ? 11.128 9.053 -13.248 1.00 53.41 159 ALA A O 1
ATOM 1247 N N . THR A 1 160 ? 10.752 11.202 -12.837 1.00 57.56 160 THR A N 1
ATOM 1248 C CA . THR A 1 160 ? 9.322 11.122 -13.166 1.00 57.56 160 THR A CA 1
ATOM 1249 C C . THR A 1 160 ? 9.069 11.187 -14.664 1.00 57.56 160 THR A C 1
ATOM 1251 O O . THR A 1 160 ? 9.156 12.254 -15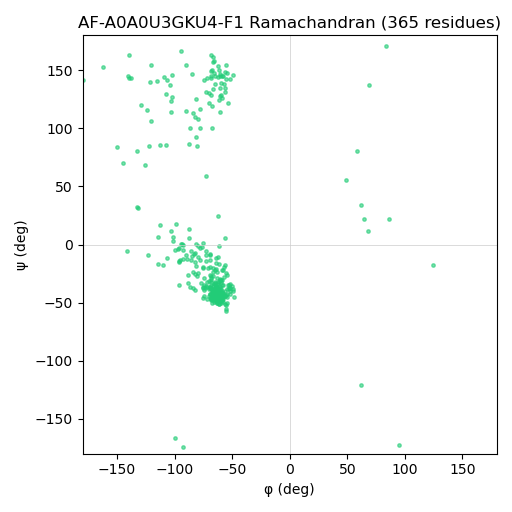.269 1.00 57.56 160 THR A O 1
ATOM 1254 N N . LEU A 1 161 ? 8.649 10.060 -15.224 1.00 64.38 161 LEU A N 1
ATOM 1255 C CA . LEU A 1 161 ? 7.839 10.034 -16.437 1.00 64.38 161 LEU A CA 1
ATOM 1256 C C . LEU A 1 161 ? 6.501 10.742 -16.185 1.00 64.38 161 LEU A C 1
ATOM 1258 O O . LEU A 1 161 ? 6.031 10.798 -15.043 1.00 64.38 161 LEU A O 1
ATOM 1262 N N . VAL A 1 162 ? 5.879 11.288 -17.230 1.00 64.56 162 VAL A N 1
ATOM 1263 C CA . VAL A 1 162 ? 4.592 12.004 -17.118 1.00 64.56 162 VAL A CA 1
ATOM 1264 C C . VAL A 1 162 ? 3.517 11.095 -16.508 1.00 64.56 162 VAL A C 1
ATOM 1266 O O . VAL A 1 162 ? 2.722 11.530 -15.678 1.00 64.56 162 VAL A O 1
ATOM 1269 N N . GLU A 1 163 ? 3.578 9.806 -16.824 1.00 67.69 163 GLU A N 1
ATOM 1270 C CA . GLU A 1 163 ? 2.723 8.725 -16.331 1.00 67.69 163 GLU A CA 1
ATOM 1271 C C . GLU A 1 163 ? 2.853 8.485 -14.815 1.00 67.69 163 GLU A C 1
ATOM 1273 O O . GLU A 1 163 ? 2.004 7.836 -14.207 1.00 67.69 163 GLU A O 1
ATOM 1278 N N . HIS A 1 164 ? 3.905 9.006 -14.177 1.00 67.50 164 HIS A N 1
ATOM 1279 C CA . HIS A 1 164 ? 4.100 8.963 -12.727 1.00 67.50 164 HIS A CA 1
ATOM 1280 C C . HIS A 1 164 ? 3.606 10.225 -12.007 1.00 67.50 164 HIS A C 1
ATOM 1282 O O . HIS A 1 164 ? 3.501 10.213 -10.782 1.00 67.50 164 HIS A O 1
ATOM 1288 N N . GLY A 1 165 ? 3.322 11.311 -12.735 1.00 61.47 165 GLY A N 1
ATOM 1289 C CA . GLY A 1 165 ? 2.969 12.613 -12.162 1.00 61.47 165 GLY A CA 1
ATOM 1290 C C . GLY A 1 165 ? 1.488 12.794 -11.816 1.00 61.47 165 GLY A C 1
ATOM 1291 O O . GLY A 1 165 ? 1.149 13.743 -11.113 1.00 61.47 165 GLY A O 1
ATOM 1292 N N . SER A 1 166 ? 0.601 11.916 -12.293 1.00 63.22 166 SER A N 1
ATOM 1293 C CA . SER A 1 166 ? -0.854 12.048 -12.112 1.00 63.22 166 SER A CA 1
ATOM 1294 C C . SER A 1 166 ? -1.401 11.393 -10.841 1.00 63.22 166 SER A C 1
ATOM 1296 O O . SER A 1 166 ? -2.545 11.645 -10.473 1.00 63.22 166 SER A O 1
ATOM 1298 N N . GLU A 1 167 ? -0.610 10.560 -10.162 1.00 67.12 167 GLU A N 1
ATOM 1299 C CA . GLU A 1 167 ? -1.042 9.808 -8.983 1.00 67.12 167 GLU A CA 1
ATOM 1300 C C . GLU A 1 167 ? 0.041 9.814 -7.900 1.00 67.12 167 GLU A C 1
ATOM 1302 O O . GLU A 1 167 ? 1.225 9.670 -8.215 1.00 67.12 167 GLU A O 1
ATOM 1307 N N . PRO A 1 168 ? -0.324 9.882 -6.610 1.00 73.44 168 PRO A N 1
ATOM 1308 C CA . PRO A 1 168 ? 0.652 9.783 -5.539 1.00 73.44 168 PRO A CA 1
ATOM 1309 C C . PRO A 1 168 ? 1.388 8.440 -5.585 1.00 73.44 168 PRO A C 1
ATOM 1311 O O . PRO A 1 168 ? 0.849 7.375 -5.922 1.00 73.44 168 PRO A O 1
ATOM 1314 N N . ALA A 1 169 ? 2.658 8.487 -5.191 1.00 75.31 169 ALA A N 1
ATOM 1315 C CA . ALA A 1 169 ? 3.557 7.345 -5.266 1.00 75.31 169 ALA A CA 1
ATOM 1316 C C . ALA A 1 169 ? 3.110 6.172 -4.376 1.00 75.31 169 ALA A C 1
ATOM 1318 O O . ALA A 1 169 ? 3.475 5.020 -4.625 1.00 75.31 169 ALA A O 1
ATOM 1319 N N . ARG A 1 170 ? 2.324 6.452 -3.329 1.00 85.38 170 ARG A N 1
ATOM 1320 C CA . ARG A 1 170 ? 1.973 5.499 -2.271 1.00 85.38 170 ARG A CA 1
ATOM 1321 C C . ARG A 1 170 ? 0.744 5.948 -1.467 1.00 85.38 170 ARG A C 1
ATOM 1323 O O . ARG A 1 170 ? 0.547 7.154 -1.315 1.00 85.38 170 ARG A O 1
ATOM 1330 N N . PRO A 1 171 ? -0.029 5.020 -0.874 1.00 88.19 171 PRO A N 1
ATOM 1331 C CA . PRO A 1 171 ? -1.215 5.370 -0.092 1.00 88.19 171 PRO A CA 1
ATOM 1332 C C . PRO A 1 171 ? -0.824 6.090 1.205 1.00 88.19 171 PRO A C 1
ATOM 1334 O O . PRO A 1 171 ? 0.031 5.557 1.919 1.00 88.19 171 PRO A O 1
ATOM 1337 N N . PRO A 1 172 ? -1.386 7.265 1.543 1.00 88.88 172 PRO A N 1
ATOM 1338 C CA . PRO A 1 172 ? -1.169 7.944 2.823 1.00 88.88 172 PRO A CA 1
ATOM 1339 C C . PRO A 1 172 ? -1.417 7.034 4.031 1.00 88.88 172 PRO A C 1
ATOM 1341 O O . PRO A 1 172 ? -2.326 6.206 4.029 1.00 88.88 172 PRO A O 1
ATOM 1344 N N . ALA A 1 173 ? -0.602 7.170 5.081 1.00 89.19 173 ALA A N 1
ATOM 1345 C CA . ALA A 1 173 ? -0.718 6.311 6.265 1.00 89.19 173 ALA A CA 1
ATOM 1346 C C . ALA A 1 173 ? -2.007 6.594 7.058 1.00 89.19 173 ALA A C 1
ATOM 1348 O O . ALA A 1 173 ? -2.527 5.705 7.738 1.00 89.19 173 ALA A O 1
ATOM 1349 N N . GLU A 1 174 ? -2.523 7.821 6.946 1.00 91.25 174 GLU A N 1
ATOM 1350 C CA . GLU A 1 174 ? -3.796 8.259 7.524 1.00 91.25 174 GLU A CA 1
ATOM 1351 C C . GLU A 1 174 ? -4.991 7.445 7.020 1.00 91.25 174 GLU A C 1
ATOM 1353 O O . GLU A 1 174 ? -5.923 7.210 7.780 1.00 91.25 174 GLU A O 1
ATOM 1358 N N . TRP A 1 175 ? -4.956 6.969 5.775 1.00 92.69 175 TRP A N 1
ATOM 1359 C CA . TRP A 1 175 ? -6.084 6.276 5.138 1.00 92.69 175 TRP A CA 1
ATOM 1360 C C . TRP A 1 175 ? -6.172 4.793 5.496 1.00 92.69 175 TRP A C 1
ATOM 1362 O O . TRP A 1 175 ? -7.127 4.110 5.132 1.00 92.69 175 TRP A O 1
ATOM 1372 N N . ILE A 1 176 ? -5.161 4.265 6.185 1.00 94.50 176 ILE A N 1
ATOM 1373 C CA . ILE A 1 176 ? -4.985 2.827 6.353 1.00 94.50 176 ILE A CA 1
ATOM 1374 C C . ILE A 1 176 ? -5.441 2.419 7.763 1.00 94.50 176 ILE A C 1
ATOM 1376 O O . ILE A 1 176 ? -4.791 2.799 8.752 1.00 94.50 176 ILE A O 1
ATOM 1380 N N . PRO A 1 177 ? -6.522 1.622 7.895 1.00 94.25 177 PRO A N 1
ATOM 1381 C CA . PRO A 1 177 ? -6.945 1.082 9.182 1.00 94.25 177 PRO A CA 1
ATOM 1382 C C . PRO A 1 177 ? -5.912 0.102 9.743 1.00 94.25 177 PRO A C 1
ATOM 1384 O O . PRO A 1 177 ? -5.123 -0.504 9.006 1.00 94.25 177 PRO A O 1
ATOM 1387 N N . GLN A 1 178 ? -5.945 -0.109 11.062 1.00 93.94 178 GLN A N 1
ATOM 1388 C CA . GLN A 1 178 ? -5.051 -1.070 11.716 1.00 93.94 178 GLN A CA 1
ATOM 1389 C C . GLN A 1 178 ? -5.239 -2.497 11.153 1.00 93.94 178 GLN A C 1
ATOM 1391 O O . GLN A 1 178 ? -4.258 -3.231 11.008 1.00 93.94 178 GLN A O 1
ATOM 1396 N N . LEU A 1 179 ? -6.472 -2.868 10.780 1.00 95.12 179 LEU A N 1
ATOM 1397 C CA . LEU A 1 179 ? -6.809 -4.115 10.090 1.00 95.12 179 LEU A CA 1
ATOM 1398 C C . LEU A 1 179 ? -7.658 -3.844 8.846 1.00 95.12 179 LEU A C 1
ATOM 1400 O O . LEU A 1 179 ? -8.803 -3.406 8.948 1.00 95.12 179 LEU A O 1
ATOM 1404 N N . MET A 1 180 ? -7.154 -4.238 7.678 1.00 94.12 180 MET A N 1
ATOM 1405 C CA . MET A 1 180 ? -7.908 -4.172 6.425 1.00 94.12 180 MET A CA 1
ATOM 1406 C C . MET A 1 180 ? -9.221 -4.945 6.532 1.00 94.12 180 MET A C 1
ATOM 1408 O O . MET A 1 180 ? -9.181 -6.090 6.988 1.00 94.12 180 MET A O 1
ATOM 1412 N N . PRO A 1 181 ? -10.377 -4.379 6.142 1.00 91.06 181 PRO A N 1
ATOM 1413 C CA . PRO A 1 181 ? -11.632 -5.121 6.093 1.00 91.06 181 PRO A CA 1
ATOM 1414 C C . PRO A 1 181 ? -11.521 -6.348 5.174 1.00 91.06 181 PRO A C 1
ATOM 1416 O O . PRO A 1 181 ? -10.819 -6.295 4.162 1.00 91.06 181 PRO A O 1
ATOM 1419 N N . PRO A 1 182 ? -12.185 -7.468 5.505 1.00 88.38 182 PRO A N 1
ATOM 1420 C CA . PRO A 1 182 ? -11.976 -8.727 4.796 1.00 88.38 182 PRO A CA 1
ATOM 1421 C C . PRO A 1 182 ? -12.458 -8.707 3.339 1.00 88.38 182 PRO A C 1
ATOM 1423 O O . PRO A 1 182 ? -12.012 -9.539 2.560 1.00 88.38 182 PRO A O 1
ATOM 1426 N N . GLN A 1 183 ? -13.343 -7.776 2.973 1.00 88.94 183 GLN A N 1
ATOM 1427 C CA . GLN A 1 183 ? -13.902 -7.643 1.623 1.00 88.94 183 GLN A CA 1
ATOM 1428 C C . GLN A 1 183 ? -13.120 -6.680 0.720 1.00 88.94 183 GLN A C 1
ATOM 1430 O O . GLN A 1 183 ? -13.382 -6.638 -0.476 1.00 88.94 183 GLN A O 1
ATOM 1435 N N . VAL A 1 184 ? -12.201 -5.889 1.280 1.00 90.56 184 VAL A N 1
ATOM 1436 C CA . VAL A 1 184 ? -11.553 -4.781 0.556 1.00 90.56 184 VAL A CA 1
ATOM 1437 C C . VAL A 1 184 ? -10.398 -5.262 -0.316 1.00 90.56 184 VAL A C 1
ATOM 1439 O O . VAL A 1 184 ? -10.222 -4.792 -1.432 1.00 90.56 184 VAL A O 1
ATOM 1442 N N . LEU A 1 185 ? -9.615 -6.216 0.185 1.00 93.50 185 LEU A N 1
ATOM 1443 C CA . LEU A 1 185 ? -8.479 -6.793 -0.527 1.00 93.50 185 LEU A CA 1
ATOM 1444 C C . LEU A 1 185 ? -8.691 -8.297 -0.695 1.00 93.50 185 LEU A C 1
ATOM 1446 O O . LEU A 1 185 ? -9.333 -8.934 0.144 1.00 93.50 185 LEU A O 1
ATOM 1450 N N . ALA A 1 186 ? -8.071 -8.891 -1.715 1.00 93.94 186 ALA A N 1
ATOM 1451 C CA . ALA A 1 186 ? -8.042 -10.338 -1.932 1.00 93.94 186 ALA A CA 1
ATOM 1452 C C . ALA A 1 186 ? -7.113 -11.039 -0.914 1.00 93.94 186 ALA A C 1
ATOM 1454 O O . ALA A 1 186 ? -6.116 -11.670 -1.262 1.00 93.94 186 ALA A O 1
ATOM 1455 N N . LEU A 1 187 ? -7.406 -10.882 0.381 1.00 88.06 187 LEU A N 1
ATOM 1456 C CA . LEU A 1 187 ? -6.581 -11.367 1.481 1.00 88.06 187 LEU A CA 1
ATOM 1457 C C . LEU A 1 187 ? -6.634 -12.898 1.554 1.00 88.06 187 LEU A C 1
ATOM 1459 O O . LEU A 1 187 ? -7.692 -13.452 1.861 1.00 88.06 187 LEU A O 1
ATOM 1463 N N . PRO A 1 188 ? -5.489 -13.601 1.454 1.00 88.06 188 PRO A N 1
ATOM 1464 C CA . PRO A 1 188 ? -5.443 -15.056 1.643 1.00 88.06 188 PRO A CA 1
ATOM 1465 C C . PRO A 1 188 ? -5.856 -15.506 3.056 1.00 88.06 188 PRO A C 1
ATOM 1467 O O . PRO A 1 188 ? -6.012 -16.695 3.323 1.00 88.06 188 PRO A O 1
ATOM 1470 N N . TRP A 1 189 ? -5.985 -14.553 3.981 1.00 89.38 189 TRP A N 1
ATOM 1471 C CA . TRP A 1 189 ? -6.200 -14.756 5.410 1.00 89.38 189 TRP A CA 1
ATOM 1472 C C . TRP A 1 189 ? -7.330 -13.867 5.950 1.00 89.38 189 TRP A C 1
ATOM 1474 O O . TRP A 1 189 ? -7.256 -13.403 7.086 1.00 89.38 189 TRP A O 1
ATOM 1484 N N . ALA A 1 190 ? -8.341 -13.572 5.127 1.00 88.00 190 ALA A N 1
ATOM 1485 C CA . ALA A 1 190 ? -9.388 -12.595 5.437 1.00 88.00 190 ALA A CA 1
ATOM 1486 C C . ALA A 1 190 ? -10.102 -12.838 6.784 1.00 88.00 190 ALA A C 1
ATOM 1488 O O . ALA A 1 190 ? -10.442 -11.883 7.477 1.00 88.00 190 ALA A O 1
ATOM 1489 N N . SER A 1 191 ? -10.296 -14.096 7.192 1.00 87.88 191 SER A N 1
ATOM 1490 C CA . SER A 1 191 ? -10.984 -14.451 8.444 1.00 87.88 191 SER A CA 1
ATOM 1491 C C . SER A 1 191 ? -10.130 -14.292 9.708 1.00 87.88 191 SER A C 1
ATOM 1493 O O . SER A 1 191 ? -10.661 -14.353 10.812 1.00 87.88 191 SER A O 1
ATOM 1495 N N . ASP A 1 192 ? -8.813 -14.126 9.576 1.00 90.25 192 ASP A N 1
ATOM 1496 C CA . ASP A 1 192 ? -7.878 -14.072 10.700 1.00 90.25 192 ASP A CA 1
ATOM 1497 C C . ASP A 1 192 ? -7.449 -12.619 10.979 1.00 90.25 192 ASP A C 1
ATOM 1499 O O . ASP A 1 192 ? -6.875 -11.981 10.088 1.00 90.25 192 ASP A O 1
ATOM 1503 N N . PRO A 1 193 ? -7.635 -12.089 12.206 1.00 91.56 193 PRO A N 1
ATOM 1504 C CA . PRO A 1 193 ? -7.178 -10.751 12.579 1.00 91.56 193 PRO A CA 1
ATOM 1505 C C . PRO A 1 193 ? -5.697 -10.499 12.278 1.00 91.56 193 PRO A C 1
ATOM 1507 O O . PRO A 1 193 ? -5.340 -9.427 11.787 1.00 91.56 193 PRO A O 1
ATOM 1510 N N . LEU A 1 194 ? -4.825 -11.489 12.508 1.00 91.81 194 LEU A N 1
ATOM 1511 C CA . LEU A 1 194 ? -3.408 -11.361 12.166 1.00 91.81 194 LEU A CA 1
ATOM 1512 C C . LEU A 1 194 ? -3.217 -11.290 10.649 1.00 91.81 194 LEU A C 1
ATOM 1514 O O . LEU A 1 194 ? -2.410 -10.505 10.166 1.00 91.81 194 LEU A O 1
ATOM 1518 N N . GLY A 1 195 ? -3.988 -12.060 9.889 1.00 92.62 195 GLY A N 1
ATOM 1519 C CA . GLY A 1 195 ? -4.017 -12.003 8.431 1.00 92.62 195 GLY A CA 1
ATOM 1520 C C . GLY A 1 195 ? -4.416 -10.633 7.884 1.00 92.62 195 GLY A C 1
ATOM 1521 O O . GLY A 1 195 ? -3.742 -10.091 7.009 1.00 92.62 195 GLY A O 1
ATOM 1522 N N . ARG A 1 196 ? -5.466 -10.041 8.451 1.00 94.69 196 ARG A N 1
ATOM 1523 C CA . ARG A 1 196 ? -5.947 -8.699 8.100 1.00 94.69 196 ARG A CA 1
ATOM 1524 C C . ARG A 1 196 ? -4.953 -7.597 8.473 1.00 94.69 196 ARG A C 1
ATOM 1526 O O . ARG A 1 196 ? -4.730 -6.690 7.675 1.00 94.69 196 ARG A O 1
ATOM 1533 N N . ALA A 1 197 ? -4.297 -7.707 9.630 1.00 95.06 197 ALA A N 1
ATOM 1534 C CA . ALA A 1 197 ? -3.220 -6.797 10.028 1.00 95.06 197 ALA A CA 1
ATOM 1535 C C . ALA A 1 197 ? -2.028 -6.871 9.058 1.00 95.06 197 ALA A C 1
ATOM 1537 O O . ALA A 1 197 ? -1.464 -5.847 8.674 1.00 95.06 197 ALA A O 1
ATOM 1538 N N . LEU A 1 198 ? -1.671 -8.075 8.594 1.00 93.75 198 LEU A N 1
ATOM 1539 C CA . LEU A 1 198 ? -0.662 -8.242 7.544 1.00 93.75 198 LEU A CA 1
ATOM 1540 C C . LEU A 1 198 ? -1.094 -7.610 6.218 1.00 93.75 198 LEU A C 1
ATOM 1542 O O . LEU A 1 198 ? -0.251 -7.031 5.538 1.00 93.75 198 LEU A O 1
ATOM 1546 N N . GLY A 1 199 ? -2.383 -7.682 5.879 1.00 95.00 199 GLY A N 1
ATOM 1547 C CA . GLY A 1 199 ? -2.977 -6.953 4.759 1.00 95.00 199 GLY A CA 1
ATOM 1548 C C . GLY A 1 199 ? -2.722 -5.449 4.854 1.00 95.00 199 GLY A C 1
ATOM 1549 O O . GLY A 1 199 ? -2.143 -4.879 3.932 1.00 95.00 199 GLY A O 1
ATOM 1550 N N . SER A 1 200 ? -3.040 -4.832 6.001 1.00 96.06 200 SER A N 1
ATOM 1551 C CA . SER A 1 200 ? -2.736 -3.414 6.261 1.00 96.06 200 SER A CA 1
ATOM 1552 C C . SER A 1 200 ? -1.244 -3.111 6.151 1.00 96.06 200 SER A C 1
ATOM 1554 O O . SER A 1 200 ? -0.863 -2.116 5.541 1.00 96.06 200 SER A O 1
ATOM 1556 N N . MET A 1 201 ? -0.377 -3.970 6.702 1.00 95.50 201 MET A N 1
ATOM 1557 C CA . MET A 1 201 ? 1.077 -3.787 6.616 1.00 95.50 201 MET A CA 1
ATOM 1558 C C . MET A 1 201 ? 1.593 -3.865 5.174 1.00 95.50 201 MET A C 1
ATOM 1560 O O . MET A 1 201 ? 2.505 -3.120 4.819 1.00 95.50 201 MET A O 1
ATOM 1564 N N . CYS A 1 202 ? 1.048 -4.766 4.354 1.00 94.88 202 CYS A N 1
ATOM 1565 C CA . CYS A 1 202 ? 1.405 -4.877 2.940 1.00 94.88 202 CYS A CA 1
ATOM 1566 C C . CYS A 1 202 ? 0.916 -3.656 2.159 1.00 94.88 202 CYS A C 1
ATOM 1568 O O . CYS A 1 202 ? 1.713 -3.057 1.448 1.00 94.88 202 CYS A O 1
ATOM 1570 N N . PHE A 1 203 ? -0.336 -3.239 2.369 1.00 95.69 203 PHE A N 1
ATOM 1571 C CA . PHE A 1 203 ? -0.907 -2.062 1.718 1.00 95.69 203 PHE A CA 1
ATOM 1572 C C . PHE A 1 203 ? -0.166 -0.775 2.095 1.00 95.69 203 PHE A C 1
ATOM 1574 O O . PHE A 1 203 ? 0.177 0.025 1.230 1.00 95.69 203 PHE A O 1
ATOM 1581 N N . LEU A 1 204 ? 0.205 -0.611 3.369 1.00 93.94 204 LEU A N 1
ATOM 1582 C CA . LEU A 1 204 ? 1.069 0.491 3.787 1.00 93.94 204 LEU A CA 1
ATOM 1583 C C . LEU A 1 204 ? 2.430 0.427 3.090 1.00 93.94 204 LEU A C 1
ATOM 1585 O O . LEU A 1 204 ? 2.974 1.466 2.744 1.00 93.94 204 LEU A O 1
ATOM 1589 N N . ASN A 1 205 ? 2.989 -0.757 2.847 1.00 92.12 205 ASN A N 1
ATOM 1590 C CA . ASN A 1 205 ? 4.257 -0.888 2.132 1.00 92.12 205 ASN A CA 1
ATOM 1591 C C . ASN A 1 205 ? 4.148 -0.776 0.601 1.00 92.12 205 ASN A C 1
ATOM 1593 O O . ASN A 1 205 ? 5.181 -0.813 -0.068 1.00 92.12 205 ASN A O 1
ATOM 1597 N N . LEU A 1 206 ? 2.950 -0.596 0.042 1.00 92.50 206 LEU A N 1
ATOM 1598 C CA . LEU A 1 206 ? 2.773 -0.337 -1.383 1.00 92.50 206 LEU A CA 1
ATOM 1599 C C . LEU A 1 206 ? 3.485 0.969 -1.767 1.00 92.50 206 LEU A C 1
ATOM 1601 O O . LEU A 1 206 ? 3.274 2.006 -1.135 1.00 92.50 206 LEU A O 1
ATOM 1605 N N . GLY A 1 207 ? 4.391 0.909 -2.745 1.00 87.19 207 GLY A N 1
ATOM 1606 C CA . GLY A 1 207 ? 5.231 2.048 -3.133 1.00 87.19 207 GLY A CA 1
ATOM 1607 C C . GLY A 1 207 ? 6.268 2.466 -2.079 1.00 87.19 207 GLY A C 1
ATOM 1608 O O . GLY A 1 207 ? 6.850 3.547 -2.188 1.00 87.19 207 GLY A O 1
ATOM 1609 N N . ARG A 1 208 ? 6.498 1.654 -1.030 1.00 86.12 208 ARG A N 1
ATOM 1610 C CA . ARG A 1 208 ? 7.464 1.939 0.048 1.00 86.12 208 ARG A CA 1
ATOM 1611 C C . ARG A 1 208 ? 8.533 0.861 0.172 1.00 86.12 208 ARG A C 1
ATOM 1613 O O . ARG A 1 208 ? 8.256 -0.332 0.211 1.00 86.12 208 ARG A O 1
ATOM 1620 N N . GLY A 1 209 ? 9.766 1.298 0.417 1.00 77.94 209 GLY A N 1
ATOM 1621 C CA . GLY A 1 209 ? 10.890 0.429 0.788 1.00 77.94 209 GLY A CA 1
ATOM 1622 C C . GLY A 1 209 ? 11.029 0.159 2.295 1.00 77.94 209 GLY A C 1
ATOM 1623 O O . GLY A 1 209 ? 12.078 -0.317 2.733 1.00 77.94 209 GLY A O 1
ATOM 1624 N N . ASN A 1 210 ? 10.020 0.472 3.118 1.00 82.19 210 ASN A N 1
ATOM 1625 C CA . ASN A 1 210 ? 10.154 0.545 4.581 1.00 82.19 210 ASN A CA 1
ATOM 1626 C C . ASN A 1 210 ? 10.253 -0.826 5.269 1.00 82.19 210 ASN A C 1
ATOM 1628 O O . ASN A 1 210 ? 9.597 -1.786 4.858 1.00 82.19 210 ASN A O 1
ATOM 1632 N N . PRO A 1 211 ? 11.080 -0.999 6.321 1.00 87.00 211 PRO A N 1
ATOM 1633 C CA . PRO A 1 211 ? 11.109 -2.231 7.118 1.00 87.00 211 PRO A CA 1
ATOM 1634 C C . PRO A 1 211 ? 9.724 -2.611 7.663 1.00 87.00 211 PRO A C 1
ATOM 1636 O O . PRO A 1 211 ? 8.928 -1.744 8.014 1.00 87.00 211 PRO A O 1
ATOM 1639 N N . TRP A 1 212 ? 9.434 -3.908 7.797 1.00 91.25 212 TRP A N 1
ATOM 1640 C CA . TRP A 1 212 ? 8.145 -4.371 8.338 1.00 91.25 212 TRP A CA 1
ATOM 1641 C C . TRP A 1 212 ? 7.876 -3.877 9.768 1.00 91.25 212 TRP A C 1
ATOM 1643 O O . TRP A 1 212 ? 6.727 -3.627 10.117 1.00 91.25 212 TRP A O 1
ATOM 1653 N N . SER A 1 213 ? 8.917 -3.675 10.584 1.00 91.25 213 SER A N 1
ATOM 1654 C CA . SER A 1 213 ? 8.795 -3.029 11.899 1.00 91.25 213 SER A CA 1
ATOM 1655 C C . SER A 1 213 ? 8.227 -1.619 11.815 1.00 91.25 213 SER A C 1
ATOM 1657 O O . SER A 1 213 ? 7.428 -1.249 12.670 1.00 91.25 213 SER A O 1
ATOM 1659 N N . HIS A 1 214 ? 8.629 -0.844 10.806 1.00 90.19 214 HIS A N 1
ATOM 1660 C CA . HIS A 1 214 ? 8.108 0.501 10.592 1.00 90.19 214 HIS A CA 1
ATOM 1661 C C . HIS A 1 214 ? 6.623 0.441 10.239 1.00 90.19 214 HIS A C 1
ATOM 1663 O O . HIS A 1 214 ? 5.832 1.155 10.841 1.00 90.19 214 HIS A O 1
ATOM 1669 N N . ALA A 1 215 ? 6.234 -0.440 9.312 1.00 91.94 215 ALA A N 1
ATOM 1670 C CA . ALA A 1 215 ? 4.828 -0.609 8.948 1.00 91.94 215 ALA A CA 1
ATOM 1671 C C . ALA A 1 215 ? 3.967 -1.022 10.154 1.00 91.94 215 ALA A C 1
ATOM 1673 O O . ALA A 1 215 ? 2.877 -0.495 10.339 1.00 91.94 215 ALA A O 1
ATOM 1674 N N . ALA A 1 216 ? 4.476 -1.914 11.012 1.00 93.62 216 ALA A N 1
ATOM 1675 C CA . ALA A 1 216 ? 3.778 -2.301 12.233 1.00 93.62 216 ALA A CA 1
ATOM 1676 C C . ALA A 1 216 ? 3.562 -1.098 13.165 1.00 93.62 216 ALA A C 1
ATOM 1678 O O . ALA A 1 216 ? 2.436 -0.843 13.577 1.00 93.62 216 ALA A O 1
ATOM 1679 N N . VAL A 1 217 ? 4.617 -0.332 13.459 1.00 91.81 217 VAL A N 1
ATOM 1680 C CA . VAL A 1 217 ? 4.531 0.830 14.362 1.00 91.81 217 VAL A CA 1
ATOM 1681 C C . VAL A 1 217 ? 3.591 1.905 13.811 1.00 91.81 217 VAL A C 1
ATOM 1683 O O . VAL A 1 217 ? 2.762 2.414 14.557 1.00 91.81 217 VAL A O 1
ATOM 1686 N N . GLU A 1 218 ? 3.666 2.206 12.514 1.00 91.31 218 GLU A N 1
ATOM 1687 C CA . GLU A 1 218 ? 2.820 3.216 11.859 1.00 91.31 218 GLU A CA 1
ATOM 1688 C C . GLU A 1 218 ? 1.318 2.871 11.929 1.00 91.31 218 GLU A C 1
ATOM 1690 O O . GLU A 1 218 ? 0.452 3.742 12.045 1.00 91.31 218 GLU A O 1
ATOM 1695 N N . LEU A 1 219 ? 1.002 1.574 11.914 1.00 93.38 219 LEU A N 1
ATOM 1696 C CA . LEU A 1 219 ? -0.356 1.047 12.058 1.00 93.38 219 LEU A CA 1
ATOM 1697 C C . LEU A 1 219 ? -0.768 0.834 13.522 1.00 93.38 219 LEU A C 1
ATOM 1699 O O . LEU A 1 219 ? -1.834 0.284 13.787 1.00 93.38 219 LEU A O 1
ATOM 1703 N N . GLY A 1 220 ? 0.062 1.234 14.490 1.00 90.62 220 GLY A N 1
ATOM 1704 C CA . GLY A 1 220 ? -0.184 0.990 15.913 1.00 90.62 220 GLY A CA 1
ATOM 1705 C C . GLY A 1 220 ? -0.187 -0.497 16.288 1.00 90.62 220 GLY A C 1
ATOM 1706 O O . GLY A 1 220 ? -0.799 -0.879 17.278 1.00 90.62 220 GLY A O 1
ATOM 1707 N N . LEU A 1 221 ? 0.449 -1.353 15.486 1.00 92.00 221 LEU A N 1
ATOM 1708 C CA . LEU A 1 221 ? 0.574 -2.788 15.727 1.00 92.00 221 LEU A CA 1
ATOM 1709 C C . LEU A 1 221 ? 1.839 -3.108 16.548 1.00 92.00 221 LEU A C 1
ATOM 1711 O O . LEU A 1 221 ? 2.851 -2.402 16.455 1.00 92.00 221 LEU A O 1
ATOM 1715 N N . PRO A 1 222 ? 1.869 -4.232 17.291 1.00 89.88 222 PRO A N 1
ATOM 1716 C CA . PRO A 1 222 ? 3.078 -4.668 17.982 1.00 89.88 222 PRO A CA 1
ATOM 1717 C C . PRO A 1 222 ? 4.247 -4.889 17.012 1.00 89.88 222 PRO A C 1
ATOM 1719 O O . PRO A 1 222 ? 4.157 -5.704 16.094 1.00 89.88 222 PRO A O 1
ATOM 1722 N N . ARG A 1 223 ? 5.402 -4.252 17.264 1.00 90.12 223 ARG A N 1
ATOM 1723 C CA . ARG A 1 223 ? 6.599 -4.351 16.397 1.00 90.12 223 ARG A CA 1
ATOM 1724 C C . ARG A 1 223 ? 7.016 -5.798 16.094 1.00 90.12 223 ARG A C 1
ATOM 1726 O O . ARG A 1 223 ? 7.468 -6.090 14.990 1.00 90.12 223 ARG A O 1
ATOM 1733 N N . ARG A 1 224 ? 6.823 -6.716 17.051 1.00 88.81 224 ARG A N 1
ATOM 1734 C CA . ARG A 1 224 ? 7.104 -8.158 16.908 1.00 88.81 224 ARG A CA 1
ATOM 1735 C C . ARG A 1 224 ? 6.351 -8.831 15.751 1.00 88.81 224 ARG A C 1
ATOM 1737 O O . ARG A 1 224 ? 6.825 -9.848 15.248 1.00 88.81 224 ARG A O 1
ATOM 1744 N N . LEU A 1 225 ? 5.239 -8.255 15.279 1.00 90.00 225 LEU A N 1
ATOM 1745 C CA . LEU A 1 225 ? 4.494 -8.774 14.127 1.00 90.00 225 LEU A CA 1
ATOM 1746 C C . LEU A 1 225 ? 5.332 -8.839 12.846 1.00 90.00 225 LEU A C 1
ATOM 1748 O O . LEU A 1 225 ? 5.061 -9.691 12.002 1.00 90.00 225 LEU A O 1
ATOM 1752 N N . GLN A 1 226 ? 6.413 -8.056 12.737 1.00 89.31 226 GLN A N 1
ATOM 1753 C CA . GLN A 1 226 ? 7.352 -8.130 11.611 1.00 89.31 226 GLN A CA 1
ATOM 1754 C C . GLN A 1 226 ? 7.843 -9.560 11.311 1.00 89.31 226 GLN A C 1
ATOM 1756 O O . GLN A 1 226 ? 8.024 -9.923 10.149 1.00 89.31 226 GLN A O 1
ATOM 1761 N N . HIS A 1 227 ? 8.029 -10.391 12.345 1.00 87.62 227 HIS A N 1
ATOM 1762 C CA . HIS A 1 227 ? 8.534 -11.758 12.193 1.00 87.62 227 HIS A CA 1
ATOM 1763 C C . HIS A 1 227 ? 7.465 -12.701 11.626 1.00 87.62 227 HIS A C 1
ATOM 1765 O O . HIS A 1 227 ? 7.785 -13.651 10.909 1.00 87.62 227 HIS A O 1
ATOM 1771 N N . HIS A 1 228 ? 6.189 -12.408 11.888 1.00 84.81 228 HIS A N 1
ATOM 1772 C CA . HIS A 1 228 ? 5.064 -13.168 11.355 1.00 84.81 228 HIS A CA 1
ATOM 1773 C C . HIS A 1 228 ? 4.836 -12.869 9.870 1.00 84.81 228 HIS A C 1
ATOM 1775 O O . HIS A 1 228 ? 4.530 -13.795 9.118 1.00 84.81 228 HIS A O 1
ATOM 1781 N N . VAL A 1 229 ? 5.063 -11.623 9.429 1.00 82.81 229 VAL A N 1
ATOM 1782 C CA . VAL A 1 229 ? 4.887 -11.203 8.026 1.00 82.81 229 VAL A CA 1
ATOM 1783 C C . VAL A 1 229 ? 5.707 -12.083 7.084 1.00 82.81 229 VAL A C 1
ATOM 1785 O O . VAL A 1 229 ? 5.158 -12.746 6.208 1.00 82.81 229 VAL A O 1
ATOM 1788 N N . ALA A 1 230 ? 7.024 -12.153 7.297 1.00 79.06 230 ALA A N 1
ATOM 1789 C CA . ALA A 1 230 ? 7.924 -12.898 6.417 1.00 79.06 230 ALA A CA 1
ATOM 1790 C C . ALA A 1 230 ? 7.644 -14.411 6.428 1.00 79.06 230 ALA A C 1
ATOM 1792 O O . ALA A 1 230 ? 7.822 -15.094 5.420 1.00 79.06 230 ALA A O 1
ATOM 1793 N N . GLY A 1 231 ? 7.217 -14.958 7.570 1.00 85.31 231 GLY A N 1
ATOM 1794 C CA . GLY A 1 231 ? 6.825 -16.362 7.680 1.00 85.31 231 GLY A CA 1
ATOM 1795 C C . GLY A 1 231 ? 5.552 -16.682 6.900 1.00 85.31 231 GLY A C 1
ATOM 1796 O O . GLY A 1 231 ? 5.505 -17.699 6.212 1.00 85.31 231 GLY A O 1
ATOM 1797 N N . ARG A 1 232 ? 4.537 -15.815 6.986 1.00 89.19 232 ARG A N 1
ATOM 1798 C CA . ARG A 1 232 ? 3.259 -16.017 6.298 1.00 89.19 232 ARG A CA 1
ATOM 1799 C C . ARG A 1 232 ? 3.347 -15.753 4.809 1.00 89.19 232 ARG A C 1
ATOM 1801 O O . ARG A 1 232 ? 2.868 -16.582 4.046 1.00 89.19 232 ARG A O 1
ATOM 1808 N N . LEU A 1 233 ? 4.010 -14.671 4.404 1.00 87.94 233 LEU A N 1
ATOM 1809 C CA . LEU A 1 233 ? 4.202 -14.344 2.994 1.00 87.94 233 LEU A CA 1
ATOM 1810 C C . LEU A 1 233 ? 4.876 -15.495 2.241 1.00 87.94 233 LEU A C 1
ATOM 1812 O O . LEU A 1 233 ? 4.373 -15.903 1.208 1.00 87.94 233 LEU A O 1
ATOM 1816 N N . ARG A 1 234 ? 5.920 -16.122 2.805 1.00 85.75 234 ARG A N 1
ATOM 1817 C CA . ARG A 1 234 ? 6.586 -17.297 2.199 1.00 85.75 234 ARG A CA 1
ATOM 1818 C C . ARG A 1 234 ? 5.670 -18.497 1.925 1.00 85.75 234 ARG A C 1
ATOM 1820 O O . ARG A 1 234 ? 6.065 -19.381 1.177 1.00 85.75 234 ARG A O 1
ATOM 1827 N N . ARG A 1 235 ? 4.502 -18.570 2.566 1.00 88.88 235 ARG A N 1
ATOM 1828 C CA . ARG A 1 235 ? 3.524 -19.655 2.395 1.00 88.88 235 ARG A CA 1
ATOM 1829 C C . ARG A 1 235 ? 2.376 -19.277 1.458 1.00 88.88 235 ARG A C 1
ATOM 1831 O O . ARG A 1 235 ? 1.522 -20.120 1.208 1.00 88.88 235 ARG A O 1
ATOM 1838 N N . VAL A 1 236 ? 2.319 -18.032 0.984 1.00 91.31 236 VAL A N 1
ATOM 1839 C CA . VAL A 1 236 ? 1.292 -17.579 0.039 1.00 91.31 236 VAL A CA 1
ATOM 1840 C C . VAL A 1 236 ? 1.584 -18.187 -1.322 1.00 91.31 236 VAL A C 1
ATOM 1842 O O . VAL A 1 236 ? 2.711 -18.131 -1.809 1.00 91.31 236 VAL A O 1
ATOM 1845 N N . HIS A 1 237 ? 0.565 -18.772 -1.946 1.00 91.94 237 HIS A N 1
ATOM 1846 C CA . HIS A 1 237 ? 0.701 -19.270 -3.306 1.00 91.94 237 HIS A CA 1
ATOM 1847 C C . HIS A 1 237 ? 0.865 -18.098 -4.284 1.00 91.94 237 HIS A C 1
ATOM 1849 O O . HIS A 1 237 ? 0.196 -17.078 -4.134 1.00 91.94 237 HIS A O 1
ATOM 1855 N N . GLN A 1 238 ? 1.684 -18.246 -5.330 1.00 89.25 238 GLN A N 1
ATOM 1856 C CA . GLN A 1 238 ? 1.978 -17.155 -6.272 1.00 89.25 238 GLN A CA 1
ATOM 1857 C C . GLN A 1 238 ? 0.713 -16.496 -6.843 1.00 89.25 238 GLN A C 1
ATOM 1859 O O . GLN A 1 238 ? 0.619 -15.276 -6.860 1.00 89.25 238 GLN A O 1
ATOM 1864 N N . ARG A 1 239 ? -0.296 -17.294 -7.214 1.00 91.75 239 ARG A N 1
ATOM 1865 C CA . ARG A 1 239 ? -1.596 -16.775 -7.673 1.00 91.75 239 ARG A CA 1
ATOM 1866 C C . ARG A 1 239 ? -2.283 -15.876 -6.636 1.00 91.75 239 ARG A C 1
ATOM 1868 O O . ARG A 1 239 ? -2.709 -14.786 -6.976 1.00 91.75 239 ARG A O 1
ATOM 1875 N N . GLN A 1 240 ? -2.336 -16.309 -5.376 1.00 94.00 240 GLN A N 1
ATOM 1876 C CA . GLN A 1 240 ? -2.953 -15.533 -4.294 1.00 94.00 240 GLN A CA 1
ATOM 1877 C C . GLN A 1 240 ? -2.194 -14.232 -4.025 1.00 94.00 240 GLN A C 1
ATOM 1879 O O . GLN A 1 240 ? -2.790 -13.225 -3.662 1.00 94.00 240 GLN A O 1
ATOM 1884 N N . TRP A 1 241 ? -0.871 -14.259 -4.188 1.00 94.38 241 TRP A N 1
ATOM 1885 C CA . TRP A 1 241 ? -0.042 -13.070 -4.068 1.00 94.38 241 TRP A CA 1
ATOM 1886 C C . TRP A 1 241 ? -0.311 -12.067 -5.198 1.00 94.38 241 TRP A C 1
ATOM 1888 O O . TRP A 1 241 ? -0.489 -10.885 -4.919 1.00 94.38 241 TRP A O 1
ATOM 1898 N N . SER A 1 242 ? -0.399 -12.532 -6.446 1.00 92.88 242 SER A N 1
ATOM 1899 C CA . SER A 1 242 ? -0.766 -11.686 -7.588 1.00 92.88 242 SER A CA 1
ATOM 1900 C C . SER A 1 242 ? -2.171 -11.095 -7.441 1.00 92.88 242 SER A C 1
ATOM 1902 O O . SER A 1 242 ? -2.346 -9.897 -7.643 1.00 92.88 242 SER A O 1
ATOM 1904 N N . ASP A 1 243 ? -3.153 -11.899 -7.019 1.00 95.06 243 ASP A N 1
ATOM 1905 C CA . ASP A 1 243 ? -4.519 -11.424 -6.758 1.00 95.06 243 ASP A CA 1
ATOM 1906 C C . ASP A 1 243 ? -4.528 -10.347 -5.655 1.00 95.06 243 ASP A C 1
ATOM 1908 O O . ASP A 1 243 ? -5.198 -9.320 -5.780 1.00 95.06 243 ASP A O 1
ATOM 1912 N N . LEU A 1 244 ? -3.728 -10.539 -4.597 1.00 95.56 244 LEU A N 1
ATOM 1913 C CA . LEU A 1 244 ? -3.575 -9.564 -3.522 1.00 95.56 244 LEU A CA 1
ATOM 1914 C C . LEU A 1 244 ? -2.959 -8.251 -4.021 1.00 95.56 244 LEU A C 1
ATOM 1916 O O . LEU A 1 244 ? -3.522 -7.194 -3.745 1.00 95.56 244 LEU A O 1
ATOM 1920 N N . LEU A 1 245 ? -1.837 -8.302 -4.746 1.00 95.06 245 LEU A N 1
ATOM 1921 C CA . LEU A 1 245 ? -1.182 -7.102 -5.274 1.00 95.06 245 LEU A CA 1
ATOM 1922 C C . LEU A 1 245 ? -2.106 -6.305 -6.196 1.00 95.06 245 LEU A C 1
ATOM 1924 O O . LEU A 1 245 ? -2.200 -5.090 -6.048 1.00 95.06 245 LEU A O 1
ATOM 1928 N N . ARG A 1 246 ? -2.831 -6.986 -7.091 1.00 95.00 246 ARG A N 1
ATOM 1929 C CA . ARG A 1 246 ? -3.785 -6.327 -7.984 1.00 95.00 246 ARG A CA 1
ATOM 1930 C C . ARG A 1 246 ? -4.899 -5.645 -7.200 1.00 95.00 246 ARG A C 1
ATOM 1932 O O . ARG A 1 246 ? -5.138 -4.463 -7.399 1.00 95.00 246 ARG A O 1
ATOM 1939 N N . SER A 1 247 ? -5.494 -6.348 -6.231 1.00 96.56 247 SER A N 1
ATOM 1940 C CA . SER A 1 247 ? -6.534 -5.757 -5.380 1.00 96.56 247 SER A CA 1
ATOM 1941 C C . SER A 1 247 ? -6.041 -4.546 -4.577 1.00 96.56 247 SER A C 1
ATOM 1943 O O . SER A 1 247 ? -6.826 -3.648 -4.295 1.00 96.56 247 SER A O 1
ATOM 1945 N N . MET A 1 248 ? -4.750 -4.492 -4.220 1.00 96.25 248 MET A N 1
ATOM 1946 C CA . MET A 1 248 ? -4.158 -3.324 -3.561 1.00 96.25 248 MET A CA 1
ATOM 1947 C C . MET A 1 248 ? -4.047 -2.130 -4.505 1.00 96.25 248 MET A C 1
ATOM 1949 O O . MET A 1 248 ? -4.382 -1.024 -4.097 1.00 96.25 248 MET A O 1
ATOM 1953 N N . GLU A 1 249 ? -3.591 -2.330 -5.741 1.00 93.50 249 GLU A N 1
ATOM 1954 C CA . GLU A 1 249 ? -3.548 -1.252 -6.736 1.00 93.50 249 GLU A CA 1
ATOM 1955 C C . GLU A 1 249 ? -4.959 -0.744 -7.061 1.00 93.50 249 GLU A C 1
ATOM 1957 O O . GLU A 1 249 ? -5.203 0.459 -6.992 1.00 93.50 249 GLU A O 1
ATOM 1962 N N . ASP A 1 250 ? -5.912 -1.652 -7.293 1.00 93.69 250 ASP A N 1
ATOM 1963 C CA . ASP A 1 250 ? -7.312 -1.304 -7.559 1.00 93.69 250 ASP A CA 1
ATOM 1964 C C . ASP A 1 250 ? -7.925 -0.506 -6.400 1.00 93.69 250 ASP A C 1
ATOM 1966 O O . ASP A 1 250 ? -8.534 0.545 -6.610 1.00 93.69 250 ASP A O 1
ATOM 1970 N N . TYR A 1 251 ? -7.734 -0.973 -5.163 1.00 94.69 251 TYR A N 1
ATOM 1971 C CA . TYR A 1 251 ? -8.245 -0.285 -3.982 1.00 94.69 251 TYR A CA 1
ATOM 1972 C C . TYR A 1 251 ? -7.559 1.062 -3.761 1.00 94.69 251 TYR A C 1
ATOM 1974 O O . TYR A 1 251 ? -8.216 2.035 -3.402 1.00 94.69 251 TYR A O 1
ATOM 1982 N N . PHE A 1 252 ? -6.249 1.165 -4.000 1.00 92.81 252 PHE A N 1
ATOM 1983 C CA . PHE A 1 252 ? -5.581 2.454 -3.886 1.00 92.81 252 PHE A CA 1
ATOM 1984 C C . PHE A 1 252 ? -6.125 3.448 -4.915 1.00 92.81 252 PHE A C 1
ATOM 1986 O O . PHE A 1 252 ? -6.457 4.570 -4.543 1.00 92.81 252 PHE A O 1
ATOM 1993 N N . ASN A 1 253 ? -6.315 3.023 -6.163 1.00 89.94 253 ASN A N 1
ATOM 1994 C CA . ASN A 1 253 ? -6.914 3.865 -7.194 1.00 89.94 253 ASN A CA 1
ATOM 1995 C C . ASN A 1 253 ? -8.330 4.314 -6.807 1.00 89.94 253 ASN A C 1
ATOM 1997 O O . ASN A 1 253 ? -8.674 5.472 -7.023 1.00 89.94 253 ASN A O 1
ATOM 2001 N N . GLN A 1 254 ? -9.131 3.456 -6.168 1.00 92.00 254 GLN A N 1
ATOM 2002 C CA . GLN A 1 254 ? -10.433 3.855 -5.613 1.00 92.00 254 GLN A CA 1
ATOM 2003 C C . GLN A 1 254 ? -10.290 4.943 -4.538 1.00 92.00 254 GLN A C 1
ATOM 2005 O O . GLN A 1 254 ? -10.969 5.963 -4.622 1.00 92.00 254 GLN A O 1
ATOM 2010 N N . LEU A 1 255 ? -9.361 4.783 -3.589 1.00 91.38 255 LEU A N 1
ATOM 2011 C CA . LEU A 1 255 ? -9.124 5.774 -2.528 1.00 91.38 255 LEU A CA 1
ATOM 2012 C C . LEU A 1 255 ? -8.602 7.122 -3.046 1.00 91.38 255 LEU A C 1
ATOM 2014 O O . LEU A 1 255 ? -8.737 8.127 -2.357 1.00 91.38 255 LEU A O 1
ATOM 2018 N N . LEU A 1 256 ? -7.995 7.170 -4.234 1.00 88.44 256 LEU A N 1
ATOM 2019 C CA . LEU A 1 256 ? -7.621 8.443 -4.860 1.00 88.44 256 LEU A CA 1
ATOM 2020 C C . LEU A 1 256 ? -8.834 9.256 -5.308 1.00 88.44 256 LEU A C 1
ATOM 2022 O O . LEU A 1 256 ? -8.779 10.483 -5.290 1.00 88.44 256 LEU A O 1
ATOM 2026 N N . HIS A 1 257 ? -9.910 8.579 -5.705 1.00 89.38 257 HIS A N 1
ATOM 2027 C CA . HIS A 1 257 ? -11.146 9.220 -6.145 1.00 89.38 257 HIS A CA 1
ATOM 2028 C C . HIS A 1 257 ? -12.074 9.522 -4.966 1.00 89.38 257 HIS A C 1
ATOM 2030 O O . HIS A 1 257 ? -12.738 10.555 -4.963 1.00 89.38 257 HIS A O 1
ATOM 2036 N N . ASP A 1 258 ? -12.100 8.631 -3.977 1.00 90.62 258 ASP A N 1
ATOM 2037 C CA . ASP A 1 258 ? -12.927 8.734 -2.778 1.00 90.62 258 ASP A CA 1
ATOM 2038 C C . ASP A 1 258 ? -12.067 8.451 -1.533 1.00 90.62 258 ASP A C 1
ATOM 2040 O O . ASP A 1 258 ? -12.007 7.313 -1.049 1.00 90.62 258 ASP A O 1
ATOM 2044 N N . PRO A 1 259 ? -11.300 9.450 -1.051 1.00 89.56 259 PRO A N 1
ATOM 2045 C CA . PRO A 1 259 ? -10.450 9.271 0.115 1.00 89.56 259 PRO A CA 1
ATOM 2046 C C . PRO A 1 259 ? -11.313 9.008 1.353 1.00 89.56 259 PRO A C 1
ATOM 2048 O O . PRO A 1 259 ? -12.387 9.595 1.502 1.00 89.56 259 PRO A O 1
ATOM 2051 N N . PRO A 1 260 ? -10.849 8.164 2.291 1.00 89.06 260 PRO A N 1
ATOM 2052 C CA . PRO A 1 260 ? -11.643 7.858 3.463 1.00 89.06 260 PRO A CA 1
ATOM 2053 C C . PRO A 1 260 ? -11.822 9.135 4.296 1.00 89.06 260 PRO A C 1
ATOM 2055 O O . PRO A 1 260 ? -10.845 9.857 4.519 1.00 89.06 260 PRO A O 1
ATOM 2058 N N . PRO A 1 261 ? -13.026 9.388 4.838 1.00 86.56 261 PRO A N 1
ATOM 2059 C CA . PRO A 1 261 ? -13.275 10.565 5.672 1.00 86.56 261 PRO A CA 1
ATOM 2060 C C . PRO A 1 261 ? -12.545 10.486 7.023 1.00 86.56 261 PRO A C 1
ATOM 2062 O O . PRO A 1 261 ? -12.522 11.445 7.786 1.00 86.56 261 PRO A O 1
ATOM 2065 N N . ILE A 1 262 ? -11.957 9.329 7.333 1.00 88.94 262 ILE A N 1
ATOM 2066 C CA . ILE A 1 262 ? -11.341 9.005 8.613 1.00 88.94 262 ILE A CA 1
ATOM 2067 C C . ILE A 1 262 ? -9.819 9.102 8.507 1.00 88.94 262 ILE A C 1
ATOM 2069 O O . ILE A 1 262 ? -9.191 8.406 7.707 1.00 88.94 262 ILE A O 1
ATOM 2073 N N . ASN A 1 263 ? -9.205 9.866 9.414 1.00 91.19 263 ASN A N 1
ATOM 2074 C CA . ASN A 1 263 ? -7.763 9.820 9.638 1.00 91.19 263 ASN A CA 1
ATOM 2075 C C . ASN A 1 263 ? -7.414 8.737 10.671 1.00 91.19 263 ASN A C 1
ATOM 2077 O O . ASN A 1 263 ? -7.264 8.992 11.868 1.00 91.19 263 ASN A O 1
ATOM 2081 N N . TYR A 1 264 ? -7.239 7.500 10.210 1.00 92.00 264 TYR A N 1
ATOM 2082 C CA . TYR A 1 264 ? -6.939 6.360 11.076 1.00 92.00 264 TYR A CA 1
ATOM 2083 C C . TYR A 1 264 ? -5.635 6.522 11.863 1.00 92.00 264 TYR A C 1
ATOM 2085 O O . TYR A 1 264 ? -5.514 5.998 12.973 1.00 92.00 264 TYR A O 1
ATOM 2093 N N . ARG A 1 265 ? -4.645 7.240 11.319 1.00 90.44 265 ARG A N 1
ATOM 2094 C CA . ARG A 1 265 ? -3.395 7.526 12.036 1.00 90.44 265 ARG A CA 1
ATOM 2095 C C . ARG A 1 265 ? -3.657 8.426 13.242 1.00 90.44 265 ARG A C 1
ATOM 2097 O O . ARG A 1 265 ? -3.186 8.114 14.333 1.00 90.44 265 ARG A O 1
ATOM 2104 N N . ALA A 1 266 ? -4.440 9.484 13.054 1.00 89.56 266 ALA A N 1
ATOM 2105 C CA . ALA A 1 266 ? -4.859 10.395 14.112 1.00 89.56 266 ALA A CA 1
ATOM 2106 C C . ALA A 1 266 ? -5.642 9.674 15.206 1.00 89.56 266 ALA A C 1
ATOM 2108 O O . ALA A 1 266 ? -5.279 9.742 16.381 1.00 89.56 266 ALA A O 1
ATOM 2109 N N . ARG A 1 267 ? -6.650 8.893 14.802 1.00 90.88 267 ARG A N 1
ATOM 2110 C CA . ARG A 1 267 ? -7.479 8.111 15.720 1.00 90.88 267 ARG A CA 1
ATOM 2111 C C . ARG A 1 267 ? -6.646 7.184 16.601 1.00 90.88 267 ARG A C 1
ATOM 2113 O O . ARG A 1 267 ? -6.850 7.148 17.811 1.00 90.88 267 ARG A O 1
ATOM 2120 N N . ARG A 1 268 ? -5.650 6.491 16.032 1.00 89.81 268 ARG A N 1
ATOM 2121 C CA . ARG A 1 268 ? -4.723 5.641 16.803 1.00 89.81 268 ARG A CA 1
ATOM 2122 C C . ARG A 1 268 ? -3.874 6.428 17.800 1.00 89.81 268 ARG A C 1
ATOM 2124 O O . ARG A 1 268 ? -3.615 5.911 18.880 1.00 89.81 268 ARG A O 1
ATOM 2131 N N . LEU A 1 269 ? -3.421 7.633 17.450 1.00 85.94 269 LEU A N 1
ATOM 2132 C CA . LEU A 1 269 ? -2.618 8.469 18.349 1.00 85.94 269 LEU A CA 1
ATOM 2133 C C . LEU A 1 269 ? -3.446 8.962 19.537 1.00 85.94 269 LEU A C 1
ATOM 2135 O O . LEU A 1 269 ? -3.010 8.812 20.675 1.00 85.94 269 LEU A O 1
ATOM 2139 N N . VAL A 1 270 ? -4.647 9.484 19.278 1.00 86.69 270 VAL A N 1
ATOM 2140 C CA . VAL A 1 270 ? -5.543 10.006 20.321 1.00 86.69 270 VAL A CA 1
ATOM 2141 C C . VAL A 1 270 ? -6.071 8.888 21.214 1.00 86.69 270 VAL A C 1
ATOM 2143 O O . VAL A 1 270 ? -6.011 8.991 22.436 1.00 86.69 270 VAL A O 1
ATOM 2146 N N . ALA A 1 271 ? -6.513 7.773 20.627 1.00 85.00 271 ALA A N 1
ATOM 2147 C CA . ALA A 1 271 ? -7.039 6.647 21.396 1.00 85.00 271 ALA A CA 1
ATOM 2148 C C . ALA A 1 271 ? -5.970 5.908 22.216 1.00 85.00 271 ALA A C 1
ATOM 2150 O O . ALA A 1 271 ? -6.312 5.112 23.086 1.00 85.00 271 ALA A O 1
ATOM 2151 N N . ASN A 1 272 ? -4.680 6.157 21.964 1.00 81.44 272 ASN A N 1
ATOM 2152 C CA . ASN A 1 272 ? -3.587 5.589 22.751 1.00 81.44 272 ASN A CA 1
ATOM 2153 C C . ASN A 1 272 ? -3.392 6.282 24.117 1.00 81.44 272 ASN A C 1
ATOM 2155 O O . ASN A 1 272 ? -2.539 5.843 24.891 1.00 81.44 272 ASN A O 1
ATOM 2159 N N . ASP A 1 273 ? -4.170 7.323 24.443 1.00 83.62 273 ASP A N 1
ATOM 2160 C CA . ASP A 1 273 ? -4.279 7.857 25.804 1.00 83.62 273 ASP A CA 1
ATOM 2161 C C . ASP A 1 273 ? -5.361 7.092 26.599 1.00 83.62 273 ASP A C 1
ATOM 2163 O O . ASP A 1 273 ? -6.559 7.351 26.450 1.00 83.62 273 ASP A O 1
ATOM 2167 N N . PRO A 1 274 ? -4.970 6.139 27.468 1.00 77.31 274 PRO A N 1
ATOM 2168 C CA . PRO A 1 274 ? -5.919 5.308 28.198 1.00 77.31 274 PRO A CA 1
ATOM 2169 C C . PRO A 1 274 ? -6.715 6.092 29.246 1.00 77.31 274 PRO A C 1
ATOM 2171 O O . PRO A 1 274 ? -7.819 5.668 29.576 1.00 77.31 274 PRO A O 1
ATOM 2174 N N . LEU A 1 275 ? -6.166 7.186 29.792 1.00 82.19 275 LEU A N 1
ATOM 2175 C CA . LEU A 1 275 ? -6.840 7.977 30.822 1.00 82.19 275 LEU A CA 1
ATOM 2176 C C . LEU A 1 275 ? -7.941 8.806 30.182 1.00 82.19 275 LEU A C 1
ATOM 2178 O O . LEU A 1 275 ? -9.069 8.774 30.661 1.00 82.19 275 LEU A O 1
ATOM 2182 N N . LEU A 1 276 ? -7.629 9.466 29.065 1.00 83.44 276 LEU A N 1
ATOM 2183 C CA . LEU A 1 276 ? -8.623 10.176 28.271 1.00 83.44 276 LEU A CA 1
ATOM 2184 C C . LEU A 1 276 ? -9.762 9.239 27.855 1.00 83.44 276 LEU A C 1
ATOM 2186 O O . LEU A 1 276 ? -10.926 9.533 28.116 1.00 83.44 276 LEU A O 1
ATOM 2190 N N . LEU A 1 277 ? -9.422 8.087 27.268 1.00 84.75 277 LEU A N 1
ATOM 2191 C CA . LEU A 1 277 ? -10.409 7.109 26.812 1.00 84.75 277 LEU A CA 1
ATOM 2192 C C . LEU A 1 277 ? -11.286 6.609 27.967 1.00 84.75 277 LEU A C 1
ATOM 2194 O O . LEU A 1 277 ? -12.498 6.487 27.825 1.00 84.75 277 LEU A O 1
ATOM 2198 N N . GLN A 1 278 ? -10.673 6.311 29.117 1.00 84.50 278 GLN A N 1
ATOM 2199 C CA . GLN A 1 278 ? -11.383 5.819 30.292 1.00 84.50 278 GLN A CA 1
ATOM 2200 C C . GLN A 1 278 ? -12.340 6.867 30.863 1.00 84.50 278 GLN A C 1
ATOM 2202 O O . GLN A 1 278 ? -13.466 6.511 31.201 1.00 84.50 278 GLN A O 1
ATOM 2207 N N . THR A 1 279 ? -11.897 8.119 30.979 1.00 85.56 279 THR A N 1
ATOM 2208 C CA . THR A 1 279 ? -12.726 9.222 31.473 1.00 85.56 279 THR A CA 1
ATOM 2209 C C . THR A 1 279 ? -13.929 9.430 30.565 1.00 85.56 279 THR A C 1
ATOM 2211 O O . THR A 1 279 ? -15.053 9.372 31.047 1.00 85.56 279 THR A O 1
ATOM 2214 N N . LEU A 1 280 ? -13.712 9.551 29.253 1.00 87.12 280 LEU A N 1
ATOM 2215 C CA . LEU A 1 280 ? -14.803 9.803 28.312 1.00 87.12 280 LEU A CA 1
ATOM 2216 C C . LEU A 1 280 ? -15.805 8.642 28.246 1.00 87.12 280 LEU A C 1
ATOM 2218 O O . LEU A 1 280 ? -17.011 8.863 28.265 1.00 87.12 280 LEU A O 1
ATOM 2222 N N . LEU A 1 281 ? -15.329 7.392 28.241 1.00 87.94 281 LEU A N 1
ATOM 2223 C CA . LEU A 1 281 ? -16.219 6.226 28.280 1.00 87.94 281 LEU A CA 1
ATOM 2224 C C . LEU A 1 281 ? -17.008 6.146 29.593 1.00 87.94 281 LEU A C 1
ATOM 2226 O O . LEU A 1 281 ? -18.169 5.750 29.582 1.00 87.94 281 LEU A O 1
ATOM 2230 N N . ALA A 1 282 ? -16.402 6.505 30.727 1.00 85.00 282 ALA A N 1
ATOM 2231 C CA . ALA A 1 282 ? -17.104 6.527 32.008 1.00 85.00 282 ALA A CA 1
ATOM 2232 C C . ALA A 1 282 ? -18.140 7.661 32.081 1.00 85.00 282 ALA A C 1
ATOM 2234 O O . ALA A 1 282 ? -19.218 7.450 32.630 1.00 85.00 282 ALA A O 1
ATOM 2235 N N . GLU A 1 283 ? -17.831 8.833 31.525 1.00 84.12 283 GLU A N 1
ATOM 2236 C CA . GLU A 1 283 ? -18.731 9.990 31.487 1.00 84.12 283 GLU A CA 1
ATOM 2237 C C . GLU A 1 283 ? -19.927 9.762 30.559 1.00 84.12 283 GLU A C 1
ATOM 2239 O O . GLU A 1 283 ? -21.049 10.090 30.938 1.00 84.12 283 GLU A O 1
ATOM 2244 N N . GLN A 1 284 ? -19.704 9.177 29.378 1.00 82.44 284 GLN A N 1
ATOM 2245 C CA . GLN A 1 284 ? -20.759 9.005 28.376 1.00 82.44 284 GLN A CA 1
ATOM 2246 C C . GLN A 1 284 ? -21.558 7.706 28.530 1.00 82.44 284 GLN A C 1
ATOM 2248 O O . GLN A 1 284 ? -22.744 7.696 28.235 1.00 82.44 284 GLN A O 1
ATOM 2253 N N . LEU A 1 285 ? -20.938 6.613 28.993 1.00 81.69 285 LEU A N 1
ATOM 2254 C CA . LEU A 1 285 ? -21.569 5.282 29.014 1.00 81.69 285 LEU A CA 1
ATOM 2255 C C . LEU A 1 285 ? -21.622 4.647 30.407 1.00 81.69 285 LEU A C 1
ATOM 2257 O O . LEU A 1 285 ? -22.255 3.606 30.585 1.00 81.69 285 LEU A O 1
ATOM 2261 N N . GLY A 1 286 ? -20.955 5.230 31.409 1.00 66.12 286 GLY A N 1
ATOM 2262 C CA . GLY A 1 286 ? -20.713 4.583 32.705 1.00 66.12 286 GLY A CA 1
ATOM 2263 C C . GLY A 1 286 ? -21.971 4.222 33.503 1.00 66.12 286 GLY A C 1
ATOM 2264 O O . GLY A 1 286 ? -21.893 3.397 34.412 1.00 66.12 286 GLY A O 1
ATOM 2265 N N . THR A 1 287 ? -23.124 4.803 33.165 1.00 66.75 287 THR A N 1
ATOM 2266 C CA . THR A 1 287 ? -24.427 4.506 33.782 1.00 66.75 287 THR A CA 1
ATOM 2267 C C . THR A 1 287 ? -25.373 3.700 32.895 1.00 66.75 287 THR A C 1
ATOM 2269 O O . THR A 1 287 ? -26.395 3.226 33.384 1.00 66.75 287 THR A O 1
ATOM 2272 N N . GLU A 1 288 ? -25.061 3.547 31.609 1.00 66.38 288 GLU A N 1
ATOM 2273 C CA . GLU A 1 288 ? -25.990 3.019 30.599 1.00 66.38 288 GLU A CA 1
ATOM 2274 C C . GLU A 1 288 ? -25.820 1.518 30.344 1.00 66.38 288 GLU A C 1
ATOM 2276 O O . GLU A 1 288 ? -26.693 0.875 29.763 1.00 66.38 288 GLU A O 1
ATOM 2281 N N . THR A 1 289 ? -24.716 0.926 30.807 1.00 72.06 289 THR A N 1
ATOM 2282 C CA . THR A 1 289 ? -24.384 -0.468 30.510 1.00 72.06 289 THR A CA 1
ATOM 2283 C C . THR A 1 289 ? -23.802 -1.208 31.714 1.00 72.06 289 THR A C 1
ATOM 2285 O O . THR A 1 289 ? -23.025 -0.674 32.501 1.00 72.06 289 THR A O 1
ATOM 2288 N N . ASN A 1 290 ? -24.154 -2.493 31.832 1.00 78.50 290 ASN A N 1
ATOM 2289 C CA . ASN A 1 290 ? -23.532 -3.425 32.781 1.00 78.50 290 ASN A CA 1
ATOM 2290 C C . ASN A 1 290 ? -22.197 -3.991 32.261 1.00 78.50 290 ASN A C 1
ATOM 2292 O O . ASN A 1 290 ? -21.570 -4.825 32.919 1.00 78.50 290 ASN A O 1
ATOM 2296 N N . THR A 1 291 ? -21.768 -3.581 31.066 1.00 82.12 291 THR A N 1
ATOM 2297 C CA . THR A 1 291 ? -20.531 -4.052 30.449 1.00 82.12 291 THR A CA 1
ATOM 2298 C C . THR A 1 291 ? -19.327 -3.491 31.204 1.00 82.12 291 THR A C 1
ATOM 2300 O O . THR A 1 291 ? -19.243 -2.280 31.416 1.00 82.12 291 THR A O 1
ATOM 2303 N N . PRO A 1 292 ? -18.342 -4.327 31.584 1.00 84.25 292 PRO A N 1
ATOM 2304 C CA . PRO A 1 292 ? -17.140 -3.834 32.238 1.00 84.25 292 PRO A CA 1
ATOM 2305 C C . PRO A 1 292 ? -16.429 -2.774 31.390 1.00 84.25 292 PRO A C 1
ATOM 2307 O O . PRO A 1 292 ? -16.170 -2.992 30.206 1.00 84.25 292 PRO A O 1
ATOM 2310 N N . LEU A 1 293 ? -16.014 -1.666 32.010 1.00 82.75 293 LEU A N 1
ATOM 2311 C CA . LEU A 1 293 ? -15.346 -0.552 31.322 1.00 82.75 293 LEU A CA 1
ATOM 2312 C C . LEU A 1 293 ? -14.137 -1.000 30.484 1.00 82.75 293 LEU A C 1
ATOM 2314 O O . LEU A 1 293 ? -13.887 -0.478 29.404 1.00 82.75 293 LEU A O 1
ATOM 2318 N N . ALA A 1 294 ? -13.401 -2.014 30.945 1.00 82.19 294 ALA A N 1
ATOM 2319 C CA . ALA A 1 294 ? -12.261 -2.556 30.214 1.00 82.19 294 ALA A CA 1
ATOM 2320 C C . ALA A 1 294 ? -12.656 -3.222 28.877 1.00 82.19 294 ALA A C 1
ATOM 2322 O O . ALA A 1 294 ? -11.891 -3.143 27.917 1.00 82.19 294 ALA A O 1
ATOM 2323 N N . VAL A 1 295 ? -13.849 -3.823 28.798 1.00 86.31 295 VAL A N 1
ATOM 2324 C CA . VAL A 1 295 ? -14.432 -4.337 27.549 1.00 86.31 295 VAL A CA 1
ATOM 2325 C C . VAL A 1 295 ? -14.869 -3.174 26.667 1.00 86.31 295 VAL A C 1
ATOM 2327 O O . VAL A 1 295 ? -14.487 -3.150 25.503 1.00 86.31 295 VAL A O 1
ATOM 2330 N N . LEU A 1 296 ? -15.578 -2.179 27.216 1.00 88.56 296 LEU A N 1
ATOM 2331 C CA . LEU A 1 296 ? -16.006 -0.998 26.452 1.00 88.56 296 LEU A CA 1
ATOM 2332 C C . LEU A 1 296 ? -14.824 -0.300 25.772 1.00 88.56 296 LEU A C 1
ATOM 2334 O O . LEU A 1 296 ? -14.902 0.015 24.590 1.00 88.56 296 LEU A O 1
ATOM 2338 N N . ARG A 1 297 ? -13.689 -0.153 26.469 1.00 88.44 297 ARG A N 1
ATOM 2339 C CA . ARG A 1 297 ? -12.448 0.396 25.890 1.00 88.44 297 ARG A CA 1
ATOM 2340 C C . ARG A 1 297 ? -11.939 -0.402 24.692 1.00 88.44 297 ARG A C 1
ATOM 2342 O O . ARG A 1 297 ? -11.506 0.196 23.713 1.00 88.44 297 ARG A O 1
ATOM 2349 N N . LEU A 1 298 ? -11.950 -1.733 24.774 1.00 88.69 298 LEU A N 1
ATOM 2350 C CA . LEU A 1 298 ? -11.496 -2.591 23.678 1.00 88.69 298 LEU A CA 1
ATOM 2351 C C . LEU A 1 298 ? -12.439 -2.510 22.480 1.00 88.69 298 LEU A C 1
ATOM 2353 O O . LEU A 1 298 ? -11.980 -2.332 21.357 1.00 88.69 298 LEU A O 1
ATOM 2357 N N . VAL A 1 299 ? -13.744 -2.604 22.723 1.00 90.56 299 VAL A N 1
ATOM 2358 C CA . VAL A 1 299 ? -14.754 -2.546 21.662 1.00 90.56 299 VAL A CA 1
ATOM 2359 C C . VAL A 1 299 ? -14.719 -1.183 20.976 1.00 90.56 299 VAL A C 1
ATOM 2361 O O . VAL A 1 299 ? -14.692 -1.115 19.747 1.00 90.56 299 VAL A O 1
ATOM 2364 N N . PHE A 1 300 ? -14.620 -0.106 21.758 1.00 91.38 300 PHE A N 1
ATOM 2365 C CA . PHE A 1 300 ? -14.454 1.239 21.225 1.00 91.38 300 PHE A CA 1
ATOM 2366 C C . PHE A 1 300 ? -13.152 1.376 20.425 1.00 91.38 300 PHE A C 1
ATOM 2368 O O . PHE A 1 300 ? -13.180 1.881 19.307 1.00 91.38 300 PHE A O 1
ATOM 2375 N N . TRP A 1 301 ? -12.020 0.863 20.928 1.00 90.69 301 TRP A N 1
ATOM 2376 C CA . TRP A 1 301 ? -10.756 0.843 20.181 1.00 90.69 301 TRP A CA 1
ATOM 2377 C C . TRP A 1 301 ? -10.904 0.176 18.808 1.00 90.69 301 TRP A C 1
ATOM 2379 O O . TRP A 1 301 ? -10.412 0.710 17.811 1.00 90.69 301 TRP A O 1
ATOM 2389 N N . GLU A 1 302 ? -11.575 -0.976 18.737 1.00 91.88 302 GLU A N 1
ATOM 2390 C CA . GLU A 1 302 ? -11.797 -1.693 17.478 1.00 91.88 302 GLU A CA 1
ATOM 2391 C C . GLU A 1 302 ? -12.597 -0.865 16.472 1.00 91.88 302 GLU A C 1
ATOM 2393 O O . GLU A 1 302 ? -12.164 -0.737 15.325 1.00 91.88 302 GLU A O 1
ATOM 2398 N N . GLN A 1 303 ? -13.718 -0.280 16.907 1.00 91.00 303 GLN A N 1
ATOM 2399 C CA . GLN A 1 303 ? -14.583 0.547 16.060 1.00 91.00 303 GLN A CA 1
ATOM 2400 C C . GLN A 1 303 ? -13.874 1.827 15.614 1.00 91.00 303 GLN A C 1
ATOM 2402 O O . GLN A 1 303 ? -13.830 2.148 14.428 1.00 91.00 303 GLN A O 1
ATOM 2407 N N . TYR A 1 304 ? -13.247 2.525 16.558 1.00 90.88 304 TYR A N 1
ATOM 2408 C CA . TYR A 1 304 ? -12.646 3.827 16.314 1.00 90.88 304 TYR A CA 1
ATOM 2409 C C . TYR A 1 304 ? -11.402 3.730 15.419 1.00 90.88 304 TYR A C 1
ATOM 2411 O O . TYR A 1 304 ? -11.245 4.515 14.485 1.00 90.88 304 TYR A O 1
ATOM 2419 N N . THR A 1 305 ? -10.532 2.737 15.638 1.00 90.50 305 THR A N 1
ATOM 2420 C CA . THR A 1 305 ? -9.248 2.614 14.914 1.00 90.50 305 THR A CA 1
ATOM 2421 C C . THR A 1 305 ? -9.274 1.658 13.714 1.00 90.50 305 THR A C 1
ATOM 2423 O O . THR A 1 305 ? -8.264 1.528 13.009 1.00 90.50 305 THR A O 1
ATOM 2426 N N . GLY A 1 306 ? -10.398 0.968 13.478 1.00 90.19 306 GLY A N 1
ATOM 2427 C CA . GLY A 1 306 ? -10.466 -0.161 12.542 1.00 90.19 306 GLY A CA 1
ATOM 2428 C C . GLY A 1 306 ? -9.557 -1.318 12.977 1.00 90.19 306 GLY A C 1
ATOM 2429 O O . GLY A 1 306 ? -8.906 -1.955 12.144 1.00 90.19 306 GLY A O 1
ATOM 2430 N N . GLY A 1 307 ? -9.419 -1.500 14.291 1.00 90.94 307 GLY A N 1
ATOM 2431 C CA . GLY A 1 307 ? -8.455 -2.383 14.940 1.00 90.94 307 GLY A CA 1
ATOM 2432 C C . GLY A 1 307 ? -9.020 -3.727 15.382 1.00 90.94 307 GLY A C 1
ATOM 2433 O O . GLY A 1 307 ? -10.110 -4.139 14.997 1.00 90.94 307 GLY A O 1
ATOM 2434 N N . HIS A 1 308 ? -8.249 -4.426 16.213 1.00 91.44 308 HIS A N 1
ATOM 2435 C CA . HIS A 1 308 ? -8.688 -5.641 16.903 1.00 91.44 308 HIS A CA 1
ATOM 2436 C C . HIS A 1 308 ? -8.135 -5.651 18.327 1.00 91.44 308 HIS A C 1
ATOM 2438 O O . HIS A 1 308 ? -6.987 -5.248 18.528 1.00 91.44 308 HIS A O 1
ATOM 2444 N N . ALA A 1 309 ? -8.890 -6.171 19.298 1.00 88.50 309 ALA A N 1
ATOM 2445 C CA . ALA A 1 309 ? -8.478 -6.223 20.702 1.00 88.50 309 ALA A CA 1
ATOM 2446 C C . ALA A 1 309 ? -7.096 -6.858 20.921 1.00 88.50 309 ALA A C 1
ATOM 2448 O O . ALA A 1 309 ? -6.304 -6.360 21.715 1.00 88.50 309 ALA A O 1
ATOM 2449 N N . LEU A 1 310 ? -6.766 -7.898 20.145 1.00 87.94 310 LEU A N 1
ATOM 2450 C CA . LEU A 1 310 ? -5.446 -8.561 20.146 1.00 87.94 310 LEU A CA 1
ATOM 2451 C C . LEU A 1 310 ? -4.256 -7.618 19.896 1.00 87.94 310 LEU A C 1
ATOM 2453 O O . LEU A 1 310 ? -3.118 -7.945 20.243 1.00 87.94 310 LEU A O 1
ATOM 2457 N N 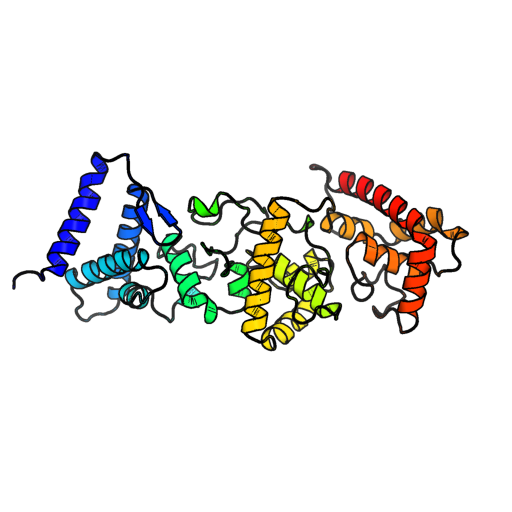. PHE A 1 311 ? -4.495 -6.484 19.238 1.00 88.75 311 PHE A N 1
ATOM 2458 C CA . PHE A 1 311 ? -3.477 -5.490 18.901 1.00 88.75 311 PHE A CA 1
ATOM 2459 C C . PHE A 1 311 ? -3.693 -4.160 19.615 1.00 88.75 311 PHE A C 1
ATOM 2461 O O . PHE A 1 311 ? -2.958 -3.209 19.341 1.00 88.75 311 PHE A O 1
ATOM 2468 N N . ALA A 1 312 ? -4.662 -4.088 20.529 1.00 87.00 312 ALA A N 1
ATOM 2469 C CA . ALA A 1 312 ? -4.822 -2.926 21.378 1.00 87.00 312 ALA A CA 1
ATOM 2470 C C . ALA A 1 312 ? -3.535 -2.716 22.205 1.00 87.00 312 ALA A C 1
ATOM 2472 O O . ALA A 1 312 ? -2.941 -3.687 22.696 1.00 87.00 312 ALA A O 1
ATOM 2473 N N . PRO A 1 313 ? -3.074 -1.465 22.369 1.00 82.50 313 PRO A N 1
ATOM 2474 C CA . PRO A 1 313 ? -1.973 -1.137 23.259 1.00 82.50 313 PRO A CA 1
ATOM 2475 C C . PRO A 1 313 ? -2.168 -1.761 24.652 1.00 82.50 313 PRO A C 1
ATOM 2477 O O . PRO A 1 313 ? -3.297 -1.796 25.147 1.00 82.50 313 PRO A O 1
ATOM 2480 N N . PRO A 1 314 ? -1.093 -2.185 25.350 1.00 77.44 314 PRO A N 1
ATOM 2481 C CA . PRO A 1 314 ? -1.203 -2.811 26.673 1.00 77.44 314 PRO A CA 1
ATOM 2482 C C . PRO A 1 314 ? -1.971 -1.976 27.704 1.00 77.44 314 PRO A C 1
ATOM 2484 O O . PRO A 1 314 ? -2.541 -2.518 28.641 1.00 77.44 314 PRO A O 1
ATOM 2487 N N . ARG A 1 315 ? -1.987 -0.649 27.530 1.00 75.88 315 ARG A N 1
ATOM 2488 C CA . ARG A 1 315 ? -2.710 0.283 28.401 1.00 75.88 315 ARG A CA 1
ATOM 2489 C C . ARG A 1 315 ? -4.231 0.279 28.178 1.00 75.88 315 ARG A C 1
ATOM 2491 O O . ARG A 1 315 ? -4.966 0.708 29.058 1.00 75.88 315 ARG A O 1
ATOM 2498 N N . ILE A 1 316 ? -4.686 -0.202 27.022 1.00 77.56 316 ILE A N 1
ATOM 2499 C CA . ILE A 1 316 ? -6.102 -0.336 26.648 1.00 77.56 316 ILE A CA 1
ATOM 2500 C C . ILE A 1 316 ? -6.599 -1.761 26.937 1.00 77.56 316 ILE A C 1
ATOM 2502 O O . ILE A 1 316 ? -7.740 -1.939 27.373 1.00 77.56 316 ILE A O 1
ATOM 2506 N N . ALA A 1 317 ? -5.728 -2.761 26.752 1.00 71.88 317 ALA A N 1
ATOM 2507 C CA . ALA A 1 317 ? -6.016 -4.179 26.956 1.00 71.88 317 ALA A CA 1
ATOM 2508 C C . ALA A 1 317 ? -6.561 -4.524 28.361 1.00 71.88 317 ALA A C 1
ATOM 2510 O O . ALA A 1 317 ? -6.310 -3.835 29.356 1.00 71.88 317 ALA A O 1
ATOM 2511 N N . ILE A 1 318 ? -7.318 -5.624 28.445 1.00 60.66 318 ILE A N 1
ATOM 2512 C CA . ILE A 1 318 ? -7.847 -6.166 29.705 1.00 60.66 318 ILE A CA 1
ATOM 2513 C C . ILE A 1 318 ? -6.726 -6.966 30.395 1.00 60.66 318 ILE A C 1
ATOM 2515 O O . ILE A 1 318 ? -6.616 -8.178 30.246 1.00 60.66 318 ILE A O 1
ATOM 2519 N N . GLY A 1 319 ? -5.864 -6.279 31.149 1.00 55.03 319 GLY A N 1
ATOM 2520 C CA . GLY A 1 319 ? -4.766 -6.895 31.911 1.00 55.03 319 GLY A CA 1
ATOM 2521 C C . GLY A 1 319 ? -3.413 -6.907 31.184 1.00 55.03 319 GLY A C 1
ATOM 2522 O O . GLY A 1 319 ? -3.238 -6.283 30.144 1.00 55.03 319 GLY A O 1
ATOM 2523 N N . GLN A 1 320 ? -2.414 -7.592 31.759 1.00 45.50 320 GLN A N 1
ATOM 2524 C CA . GLN A 1 320 ? -1.043 -7.626 31.209 1.00 45.50 320 GLN A CA 1
ATOM 2525 C C . GLN A 1 320 ? -0.909 -8.468 29.923 1.00 45.50 320 GLN A C 1
ATOM 2527 O O . GLN A 1 320 ? 0.097 -8.353 29.222 1.00 45.50 320 GLN A O 1
ATOM 2532 N N . ASN A 1 321 ? -1.909 -9.297 29.600 1.00 48.75 321 ASN A N 1
ATOM 2533 C CA . ASN A 1 321 ? -1.930 -10.135 28.403 1.00 48.75 321 ASN A CA 1
ATOM 2534 C C . ASN A 1 321 ? -2.865 -9.536 27.343 1.00 48.75 321 ASN A C 1
ATOM 2536 O O . ASN A 1 321 ? -3.971 -9.115 27.648 1.00 48.75 321 ASN A O 1
ATOM 2540 N N . ALA A 1 322 ? -2.422 -9.537 26.083 1.00 55.53 322 ALA A N 1
ATOM 2541 C CA . ALA A 1 322 ? -3.171 -8.994 24.943 1.00 55.53 322 ALA A CA 1
ATOM 2542 C C . ALA A 1 322 ? -4.341 -9.885 24.468 1.00 55.53 322 ALA A C 1
ATOM 2544 O O . ALA A 1 322 ? -4.988 -9.557 23.478 1.00 55.53 322 ALA A O 1
ATOM 2545 N N . ASP A 1 323 ? -4.583 -11.026 25.119 1.00 67.50 323 ASP A N 1
ATOM 2546 C CA . ASP A 1 323 ? -5.693 -11.921 24.787 1.00 67.50 323 ASP A CA 1
ATOM 2547 C C . ASP A 1 323 ? -6.928 -11.524 25.613 1.00 67.50 323 ASP A C 1
ATOM 2549 O O . ASP A 1 323 ? -6.883 -11.634 26.842 1.00 67.50 323 ASP A O 1
ATOM 2553 N N . PRO A 1 324 ? -8.018 -11.055 24.977 1.00 70.06 324 PRO A N 1
ATOM 2554 C CA . PRO A 1 324 ? -9.221 -10.641 25.689 1.00 70.06 324 PRO A CA 1
ATOM 2555 C C . PRO A 1 324 ? -10.025 -11.831 26.255 1.00 70.06 324 PRO A C 1
ATOM 2557 O O . PRO A 1 324 ? -10.976 -11.626 27.009 1.00 70.06 324 PRO A O 1
ATOM 2560 N N . GLY A 1 325 ? -9.628 -13.072 25.946 1.00 78.44 325 GLY A N 1
ATOM 2561 C CA . GLY A 1 325 ? -10.203 -14.289 26.507 1.00 78.44 325 GLY A CA 1
ATOM 2562 C C . GLY A 1 325 ? -11.476 -14.770 25.795 1.00 78.44 325 GLY A C 1
ATOM 2563 O O . GLY A 1 325 ? -12.051 -14.075 24.957 1.00 78.44 325 GLY A O 1
ATOM 2564 N N . PRO A 1 326 ? -11.957 -15.982 26.128 1.00 81.69 326 PRO A N 1
ATOM 2565 C CA . PRO A 1 326 ? -13.003 -16.671 25.365 1.00 81.69 326 PRO A CA 1
ATOM 2566 C C . PRO A 1 326 ? -14.398 -16.045 25.491 1.00 81.69 326 PRO A C 1
ATOM 2568 O O . PRO A 1 326 ? -15.245 -16.286 24.639 1.00 81.69 326 PRO A O 1
ATOM 2571 N N . ALA A 1 327 ? -14.653 -15.250 26.534 1.00 84.25 327 ALA A N 1
ATOM 2572 C CA . ALA A 1 327 ? -15.934 -14.567 26.729 1.00 84.25 327 ALA A CA 1
ATOM 2573 C C . ALA A 1 327 ? -16.050 -13.261 25.922 1.00 84.25 327 ALA A C 1
ATOM 2575 O O . ALA A 1 327 ? -17.149 -12.729 25.772 1.00 84.25 327 ALA A O 1
ATOM 2576 N N . TYR A 1 328 ? -14.931 -12.742 25.404 1.00 85.81 328 TYR A N 1
ATOM 2577 C CA . TYR A 1 328 ? -14.889 -11.449 24.726 1.00 85.81 328 TYR A CA 1
ATOM 2578 C C . TYR A 1 328 ? -15.824 -11.330 23.514 1.00 85.81 328 TYR A C 1
ATOM 2580 O O . TYR A 1 328 ? -16.462 -10.289 23.416 1.00 85.81 328 TYR A O 1
ATOM 2588 N N . PRO A 1 329 ? -15.974 -12.332 22.622 1.00 88.19 329 PRO A N 1
ATOM 2589 C CA . PRO A 1 329 ? -16.865 -12.204 21.467 1.00 88.19 329 PRO A CA 1
ATOM 2590 C C . PRO A 1 329 ? -18.308 -11.849 21.849 1.00 88.19 329 PRO A C 1
ATOM 2592 O O . PRO A 1 329 ? -18.871 -10.924 21.276 1.00 88.19 329 PRO A O 1
ATOM 2595 N N . ASN A 1 330 ? -18.859 -12.507 22.873 1.00 88.50 330 ASN A N 1
ATOM 2596 C CA . ASN A 1 330 ? -20.221 -12.239 23.341 1.00 88.50 330 ASN A CA 1
ATOM 2597 C C . ASN A 1 330 ? -20.316 -10.849 23.989 1.00 88.50 330 ASN A C 1
ATOM 2599 O O . ASN A 1 330 ? -21.182 -10.057 23.642 1.00 88.50 330 ASN A O 1
ATOM 2603 N N . LEU A 1 331 ? -19.363 -10.515 24.870 1.00 88.19 331 LEU A N 1
ATOM 2604 C CA . LEU A 1 331 ? -19.319 -9.205 25.533 1.00 88.19 331 LEU A CA 1
ATOM 2605 C C . LEU A 1 331 ? -19.137 -8.051 24.535 1.00 88.19 331 LEU A C 1
ATOM 2607 O O . LEU A 1 331 ? -19.628 -6.948 24.756 1.00 88.19 331 LEU A O 1
ATOM 2611 N N . ARG A 1 332 ? -18.421 -8.303 23.437 1.00 90.31 332 ARG A N 1
ATOM 2612 C CA . ARG A 1 332 ? -18.238 -7.367 22.331 1.00 90.31 332 ARG A CA 1
ATOM 2613 C C . ARG A 1 332 ? -19.547 -7.125 21.589 1.00 90.31 332 ARG A C 1
ATOM 2615 O O . ARG A 1 332 ? -19.852 -5.973 21.301 1.00 90.31 332 ARG A O 1
ATOM 2622 N N . GLU A 1 333 ? -20.287 -8.178 21.251 1.00 90.25 333 GLU A N 1
ATOM 2623 C CA . GLU A 1 333 ? -21.589 -8.049 20.584 1.00 90.25 333 GLU A CA 1
ATOM 2624 C C . GLU A 1 333 ? -22.592 -7.297 21.463 1.00 90.25 333 GLU A C 1
ATOM 2626 O O . GLU A 1 333 ? -23.210 -6.342 20.993 1.00 90.25 333 GLU A O 1
ATOM 2631 N N . ASP A 1 334 ? -22.662 -7.636 22.752 1.00 88.56 334 ASP A N 1
ATOM 2632 C CA . ASP A 1 334 ? -23.514 -6.942 23.721 1.00 88.56 334 ASP A CA 1
ATOM 2633 C C . ASP A 1 334 ? -23.164 -5.449 23.821 1.00 88.56 334 ASP A C 1
ATOM 2635 O O . ASP A 1 334 ? -24.050 -4.593 23.773 1.00 88.56 334 ASP A O 1
ATOM 2639 N N . ALA A 1 335 ? -21.871 -5.119 23.911 1.00 88.25 335 ALA A N 1
ATOM 2640 C CA . ALA A 1 335 ? -21.400 -3.738 23.973 1.00 88.25 335 ALA A CA 1
ATOM 2641 C C . ALA A 1 335 ? -21.740 -2.947 22.703 1.00 88.25 335 ALA A C 1
ATOM 2643 O O . ALA A 1 335 ? -22.188 -1.807 22.799 1.00 88.25 335 ALA A O 1
ATOM 2644 N N . LEU A 1 336 ? -21.552 -3.541 21.518 1.00 89.50 336 LEU A N 1
ATOM 2645 C CA . LEU A 1 336 ? -21.897 -2.893 20.249 1.00 89.50 336 LEU A CA 1
ATOM 2646 C C . LEU A 1 336 ? -23.397 -2.635 20.135 1.00 89.50 336 LEU A C 1
ATOM 2648 O O . LEU A 1 336 ? -23.785 -1.587 19.636 1.00 89.50 336 LEU A O 1
ATOM 2652 N N . GLN A 1 337 ? -24.230 -3.556 20.619 1.00 88.69 337 GLN A N 1
ATOM 2653 C CA . GLN A 1 337 ? -25.680 -3.394 20.586 1.00 88.69 337 GLN A CA 1
ATOM 2654 C C . GLN A 1 337 ? -26.176 -2.338 21.585 1.00 88.69 337 GLN A C 1
ATOM 2656 O O . GLN A 1 337 ? -27.138 -1.632 21.294 1.00 88.69 337 GLN A O 1
ATOM 2661 N N . GLN A 1 338 ? -25.552 -2.248 22.763 1.00 87.25 338 GLN A N 1
ATOM 2662 C CA . GLN A 1 338 ? -25.980 -1.348 23.839 1.00 87.25 338 GLN A CA 1
ATOM 2663 C C . GLN A 1 338 ? -25.438 0.074 23.688 1.00 87.25 338 GLN A C 1
ATOM 2665 O O . GLN A 1 338 ? -26.129 1.021 24.033 1.00 87.25 338 GLN A O 1
ATOM 2670 N N . CYS A 1 339 ? -24.199 0.223 23.214 1.00 87.94 339 CYS A N 1
ATOM 2671 C CA . CYS A 1 339 ? -23.452 1.482 23.285 1.00 87.94 339 CYS A CA 1
ATOM 2672 C C . CYS A 1 339 ? -23.214 2.120 21.909 1.00 87.94 339 CYS A C 1
ATOM 2674 O O . CYS A 1 339 ? -22.320 2.952 21.786 1.00 87.94 339 CYS A O 1
ATOM 2676 N N . HIS A 1 340 ? -23.951 1.717 20.867 1.00 86.75 340 HIS A N 1
ATOM 2677 C CA . HIS A 1 340 ? -23.701 2.173 19.496 1.00 86.75 340 HIS A CA 1
ATOM 2678 C C . HIS A 1 340 ? -23.707 3.704 19.373 1.00 86.75 340 HIS A C 1
ATOM 2680 O O . HIS A 1 340 ? -22.698 4.272 18.965 1.00 86.75 340 HIS A O 1
ATOM 2686 N N . GLU A 1 341 ? -24.790 4.360 19.802 1.00 87.00 341 GLU A N 1
ATOM 2687 C CA . GLU A 1 341 ? -24.946 5.821 19.717 1.00 87.00 341 GLU A CA 1
ATOM 2688 C C . GLU A 1 341 ? -23.881 6.559 20.546 1.00 87.00 341 GLU A C 1
ATOM 2690 O O . GLU A 1 341 ? -23.263 7.511 20.073 1.00 87.00 341 GLU A O 1
ATOM 2695 N N . GLY A 1 342 ? -23.590 6.083 21.761 1.00 88.50 342 GLY A N 1
ATOM 2696 C CA . GLY A 1 342 ? -22.545 6.685 22.592 1.00 88.50 342 GLY A CA 1
ATOM 2697 C C . GLY A 1 342 ? -21.132 6.475 22.035 1.00 88.50 342 GLY A C 1
ATOM 2698 O O . GLY A 1 342 ? -20.278 7.343 22.187 1.00 88.50 342 GLY A O 1
ATOM 2699 N N . PHE A 1 343 ? -20.864 5.372 21.328 1.00 91.31 343 PHE A N 1
ATOM 2700 C CA . PHE A 1 343 ? -19.603 5.204 20.600 1.00 91.31 343 PHE A CA 1
ATOM 2701 C C . PHE A 1 343 ? -19.495 6.140 19.397 1.00 91.31 343 PHE A C 1
ATOM 2703 O O . PHE A 1 343 ? -18.396 6.625 19.134 1.00 91.31 343 PHE A O 1
ATOM 2710 N N . GLU A 1 344 ? -20.587 6.410 18.681 1.00 90.44 344 GLU A N 1
ATOM 2711 C CA . GLU A 1 344 ? -20.582 7.399 17.598 1.00 90.44 344 GLU A CA 1
ATOM 2712 C C . GLU A 1 344 ? -20.286 8.800 18.140 1.00 90.44 344 GLU A C 1
ATOM 2714 O O . GLU A 1 344 ? -19.356 9.451 17.665 1.00 90.44 344 GLU A O 1
ATOM 2719 N N . HIS A 1 345 ? -20.971 9.215 19.208 1.00 90.06 345 HIS A N 1
ATOM 2720 C CA . HIS A 1 345 ? -20.742 10.521 19.825 1.00 90.06 345 HIS A CA 1
ATOM 2721 C C . HIS A 1 345 ? -19.311 10.678 20.362 1.00 90.06 345 HIS A C 1
ATOM 2723 O O . HIS A 1 345 ? -18.646 11.690 20.127 1.00 90.06 345 HIS A O 1
ATOM 2729 N N . LEU A 1 346 ? -18.791 9.643 21.027 1.00 90.75 346 LEU A N 1
ATOM 2730 C CA . LEU A 1 346 ? -17.411 9.623 21.500 1.00 90.75 346 LEU A CA 1
ATOM 2731 C C . LEU A 1 346 ? -16.394 9.680 20.349 1.00 90.75 346 LEU A C 1
ATOM 2733 O O . LEU A 1 346 ? -15.343 10.311 20.480 1.00 90.75 346 LEU A O 1
ATOM 2737 N N . ALA A 1 347 ? -16.679 9.011 19.228 1.00 90.94 347 ALA A N 1
ATOM 2738 C CA . ALA A 1 347 ? -15.822 9.052 18.049 1.00 90.94 347 ALA A CA 1
ATOM 2739 C C . ALA A 1 347 ? -15.773 10.461 17.441 1.00 90.94 347 ALA A C 1
ATOM 2741 O O . ALA A 1 347 ? -14.680 10.941 17.151 1.00 90.94 347 ALA A O 1
ATOM 2742 N N . GLU A 1 348 ? -16.918 11.138 17.320 1.00 90.44 348 GLU A N 1
ATOM 2743 C CA . GLU A 1 348 ? -16.994 12.527 16.850 1.00 90.44 348 GLU A CA 1
ATOM 2744 C C . GLU A 1 348 ? -16.193 13.480 17.750 1.00 90.44 348 GLU A C 1
ATOM 2746 O O . GLU A 1 348 ? -15.412 14.298 17.258 1.00 90.44 348 GLU A O 1
ATOM 2751 N N . GLU A 1 349 ? -16.333 13.353 19.073 1.00 89.31 349 GLU A N 1
ATOM 2752 C CA . GLU A 1 349 ? -15.592 14.179 20.030 1.00 89.31 349 GLU A CA 1
ATOM 2753 C C . GLU A 1 349 ? -14.074 13.954 19.922 1.00 89.31 349 GLU A C 1
ATOM 2755 O O . GLU A 1 349 ? -13.279 14.902 19.947 1.00 89.31 349 GLU A O 1
ATOM 2760 N N . LEU A 1 350 ? -13.645 12.696 19.793 1.00 89.50 350 LEU A N 1
ATOM 2761 C CA . LEU A 1 350 ? -12.228 12.373 19.665 1.00 89.50 350 LEU A CA 1
ATOM 2762 C C . LEU A 1 350 ? -11.651 12.778 18.306 1.00 89.50 350 LEU A C 1
ATOM 2764 O O . LEU A 1 350 ? -10.485 13.175 18.268 1.00 89.50 350 LEU A O 1
ATOM 2768 N N . ASP A 1 351 ? -12.432 12.733 17.226 1.00 89.50 351 ASP A N 1
ATOM 2769 C CA . ASP A 1 351 ? -12.008 13.214 15.909 1.00 89.50 351 ASP A CA 1
ATOM 2770 C C . ASP A 1 351 ? -11.765 14.730 15.932 1.00 89.50 351 ASP A C 1
ATOM 2772 O O . ASP A 1 351 ? -10.700 15.181 15.508 1.00 89.50 351 ASP A O 1
ATOM 2776 N N . GLN A 1 352 ? -12.664 15.511 16.545 1.00 86.50 352 GLN A N 1
ATOM 2777 C CA . GLN A 1 352 ? -12.466 16.957 16.737 1.00 86.50 352 GLN A CA 1
ATOM 2778 C C . GLN A 1 352 ? -11.186 17.260 17.531 1.00 86.50 352 GLN A C 1
ATOM 2780 O O . GLN A 1 352 ? -10.408 18.154 17.190 1.00 86.50 352 GLN A O 1
ATOM 2785 N N . ARG A 1 353 ? -10.915 16.487 18.592 1.00 82.25 353 ARG A N 1
ATOM 2786 C CA . ARG A 1 353 ? -9.670 16.611 19.371 1.00 82.25 353 ARG A CA 1
ATOM 2787 C C . ARG A 1 353 ? -8.439 16.212 18.550 1.00 82.25 353 ARG A C 1
ATOM 2789 O O . ARG A 1 353 ? -7.376 16.815 18.708 1.00 82.25 353 ARG A O 1
ATOM 2796 N N . ALA A 1 354 ? -8.564 15.211 17.681 1.00 80.31 354 ALA A N 1
ATOM 2797 C CA . ALA A 1 354 ? -7.486 14.744 16.818 1.00 80.31 354 ALA A CA 1
ATOM 2798 C C . ALA A 1 354 ? -7.090 15.792 15.768 1.00 80.31 354 ALA A C 1
ATOM 2800 O O . ALA A 1 354 ? -5.897 15.991 15.531 1.00 80.31 354 ALA A O 1
ATOM 2801 N N . GLU A 1 355 ? -8.066 16.503 15.200 1.00 80.12 355 GLU A N 1
ATOM 2802 C CA . GLU A 1 355 ? -7.829 17.628 14.287 1.00 80.12 355 GLU A CA 1
ATOM 2803 C C . GLU A 1 355 ? -7.014 18.743 14.955 1.00 80.12 355 GLU A C 1
ATOM 2805 O O . GLU A 1 35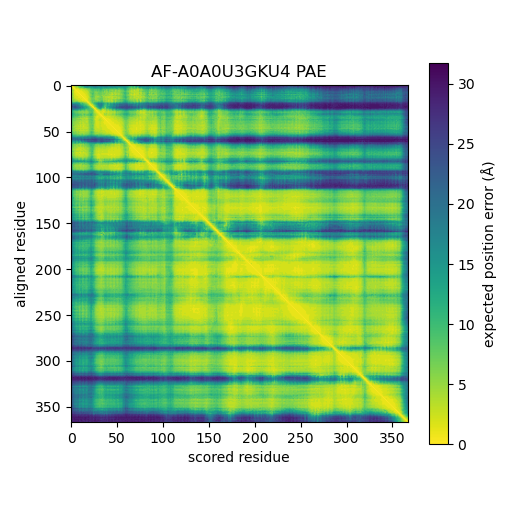5 ? -6.054 19.245 14.368 1.00 80.12 355 GLU A O 1
ATOM 2810 N N . ILE A 1 356 ? -7.319 19.075 16.215 1.00 76.19 356 ILE A N 1
ATOM 2811 C CA . ILE A 1 356 ? -6.574 20.081 16.991 1.00 76.19 356 ILE A CA 1
ATOM 2812 C C . ILE A 1 356 ? -5.128 19.626 17.246 1.00 76.19 356 ILE A C 1
ATOM 2814 O O . ILE A 1 356 ? -4.183 20.405 17.099 1.00 76.19 356 ILE A O 1
ATOM 2818 N N . LEU A 1 357 ? -4.932 18.359 17.621 1.00 66.50 357 LEU A N 1
ATOM 2819 C CA . LEU A 1 357 ? -3.607 17.814 17.938 1.00 66.50 357 LEU A CA 1
ATOM 2820 C C . LEU A 1 357 ? -2.693 17.705 16.712 1.00 66.50 357 LEU A C 1
ATOM 2822 O O . LEU A 1 357 ? -1.476 17.807 16.857 1.00 66.50 357 LEU A O 1
ATOM 2826 N N . LEU A 1 358 ? -3.266 17.515 15.523 1.00 67.31 358 LEU A N 1
ATOM 2827 C CA . LEU A 1 358 ? -2.528 17.353 14.269 1.00 67.31 358 LEU A CA 1
ATOM 2828 C C . LEU A 1 358 ? -2.485 18.612 13.397 1.00 67.31 358 LEU A C 1
ATOM 2830 O O . LEU A 1 358 ? -1.916 18.567 12.304 1.00 67.31 358 LEU A O 1
ATOM 2834 N N . ALA A 1 359 ? -3.045 19.730 13.865 1.00 64.62 359 ALA A N 1
ATOM 2835 C CA . ALA A 1 359 ? -2.958 21.002 13.167 1.00 64.62 359 ALA A CA 1
ATOM 2836 C C . ALA A 1 359 ? -1.481 21.404 12.931 1.00 64.62 359 ALA A C 1
ATOM 2838 O O . ALA A 1 359 ? -0.628 21.241 13.809 1.00 64.62 359 ALA A O 1
ATOM 2839 N N . PRO A 1 360 ? -1.124 21.933 11.749 1.00 47.03 360 PRO A N 1
ATOM 2840 C CA . PRO A 1 360 ? 0.244 22.362 11.482 1.00 47.03 360 PRO A CA 1
ATOM 2841 C C . PRO A 1 360 ? 0.664 23.468 12.467 1.00 47.03 360 PRO A C 1
ATOM 2843 O O . PRO A 1 360 ? 0.121 24.569 12.450 1.00 47.03 360 PRO A O 1
ATOM 2846 N N . GLY A 1 361 ? 1.638 23.166 13.334 1.00 46.28 361 GLY A N 1
ATOM 2847 C CA . GLY A 1 361 ? 2.163 24.085 14.356 1.00 46.28 361 GLY A CA 1
ATOM 2848 C C . GLY A 1 361 ? 2.109 23.554 15.793 1.00 46.28 361 GLY A C 1
ATOM 2849 O O . GLY A 1 361 ? 2.854 24.043 16.644 1.00 46.28 361 GLY A O 1
ATOM 2850 N N . THR A 1 362 ? 1.313 22.520 16.072 1.00 42.47 362 THR A N 1
ATOM 2851 C CA . THR A 1 362 ? 1.314 21.830 17.369 1.00 42.47 362 THR A CA 1
ATOM 2852 C C . THR A 1 362 ? 2.499 20.864 17.426 1.00 42.47 362 THR A C 1
ATOM 2854 O O . THR A 1 362 ? 2.534 19.835 16.753 1.00 42.47 362 THR A O 1
ATOM 2857 N N . ARG A 1 363 ? 3.530 21.196 18.218 1.00 31.86 363 ARG A N 1
ATOM 2858 C CA . ARG A 1 363 ? 4.606 20.245 18.538 1.00 31.86 363 ARG A CA 1
ATOM 2859 C C . ARG A 1 363 ? 4.019 19.129 19.397 1.00 31.86 363 ARG A C 1
ATOM 2861 O O . ARG A 1 3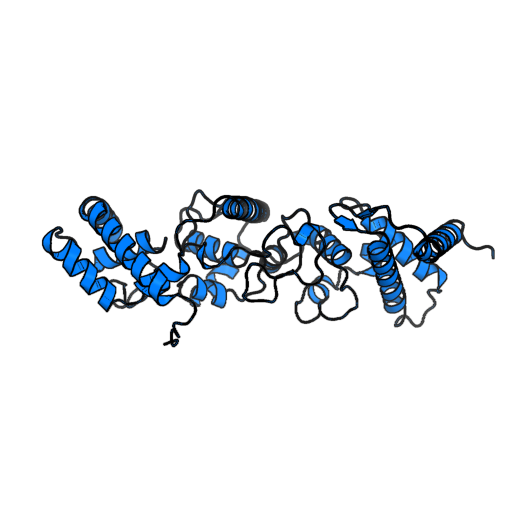63 ? 3.863 19.299 20.601 1.00 31.86 363 ARG A O 1
ATOM 2868 N N . VAL A 1 364 ? 3.722 17.989 18.786 1.00 35.81 364 VAL A N 1
ATOM 2869 C CA . VAL A 1 364 ? 3.541 16.744 19.532 1.00 35.81 364 VAL A CA 1
ATOM 2870 C C . VAL A 1 364 ? 4.940 16.239 19.866 1.00 35.81 364 VAL A C 1
ATOM 2872 O O . VAL A 1 364 ? 5.645 15.720 18.999 1.00 35.81 364 VAL A O 1
ATOM 2875 N N . GLU A 1 365 ? 5.384 16.470 21.102 1.00 24.53 365 GLU A N 1
ATOM 2876 C CA . GLU A 1 365 ? 6.588 15.812 21.604 1.00 24.53 365 GLU A CA 1
ATOM 2877 C C . GLU A 1 365 ? 6.351 14.294 21.581 1.00 24.53 365 GLU A C 1
ATOM 2879 O O . GLU A 1 365 ? 5.315 13.825 22.063 1.00 24.53 365 GLU A O 1
ATOM 2884 N N . PRO A 1 366 ? 7.255 13.509 20.971 1.00 25.44 366 PRO A N 1
ATOM 2885 C CA . PRO A 1 366 ? 7.162 12.064 21.060 1.00 25.44 366 PRO A CA 1
ATOM 2886 C C . PRO A 1 366 ? 7.400 11.632 22.520 1.00 25.44 366 PRO A C 1
ATOM 2888 O O . PRO A 1 366 ? 8.176 12.288 23.217 1.00 25.44 366 PRO A O 1
ATOM 2891 N N . PRO A 1 367 ? 6.750 10.547 22.978 1.00 34.47 367 PRO A N 1
ATOM 2892 C CA . PRO A 1 367 ? 6.959 10.005 24.319 1.00 34.47 367 PRO A CA 1
ATOM 2893 C C . PRO A 1 367 ? 8.380 9.478 24.548 1.00 34.47 367 PRO A C 1
ATOM 2895 O O . PRO A 1 367 ? 9.025 9.028 23.567 1.00 34.47 367 PRO A O 1
#

pLDDT: mean 79.17, std 14.4, range [24.53, 96.56]

Organism: NCBI:txid446860

Sequence (367 aa):
MPASPDLLAAQDTIRDRFADTSTHQGGTESFGPFTLDPTSANDLLATLLREAIRYYEPQRGGVGLPERVLLAYHAFLDLHVWEDEAPALDELLGSDNVHRLLHPSTCTDAALGEPVILAWYINRHRGRLSYRMQLACRTERAAPSLPAQSREAWEPLPATLVEHGSEPARPPAEWIPQLMPPQVLALPWASDPLGRALGSMCFLNLGRGNPWSHAAVELGLPRRLQHHVAGRLRRVHQRQWSDLLRSMEDYFNQLLHDPPPINYRARRLVANDPLLLQTLLAEQLGTETNTPLAVLRLVFWEQYTGGHALFAPPRIAIGQNADPGPAYPNLREDALQQCHEGFEHLAEELDQRAEILLAPGTRVEPP